Protein AF-A0A199W4J6-F1 (afdb_monomer)

Sequence (418 aa):
MLEIKVSSTSKIHASIPSSPILTQPGVDAQSLNAAIRFASTSVAKRSSGGFFSWLTGGRSNQLPPLDFPLPGVMLPPPLPDYVEPAKTRITTLANGVKIASETSPLEKMKAELGEISSNPQGLLLEAIHSAGYSGALANPLIAPESAINKLNSTILEEFVAENYTASRIVLAASGVEHDELVSIAEPLLSDLPNVSQCEEPKSAYVGGEYRCQADSSKTHVALAFEVPGGWRKEKDAMTLTVLQMLMGGGGSFSAGGPGKGMFSRLYLRVLNEFPQIQAFSAFNSIYNDTGVFGIHATTGSEFAPKAVDLAARELLSIATPGQVDQAQLDRAKESAKSAVLMYLESRIVASEDIGRQVLTYGERKPVEHFLKAIDGVTLKDMTSLAEKIISLPLTMASWGDVIHVPSYESVSRKFLAK

Radius of gyration: 28.34 Å; Cα contacts (8 Å, |Δi|>4): 521; chains: 1; bounding box: 67×66×88 Å

Mean predicted aligned error: 12.23 Å

Organism: Ananas comosus (NCBI:txid4615)

Solvent-accessible surface area (backbone atoms only — not comparable to full-atom values): 25120 Å² total; per-residue (Å²): 137,88,78,86,78,86,72,94,70,94,72,86,81,80,91,72,90,86,78,91,83,84,85,90,88,87,85,84,90,81,86,88,76,87,85,78,92,75,82,79,79,74,77,73,77,76,76,77,78,58,90,66,57,80,80,61,84,63,80,75,87,69,74,68,60,92,91,46,83,68,84,91,68,82,75,77,82,78,78,66,100,74,72,79,80,80,77,87,80,82,76,71,45,101,41,37,45,37,63,89,93,88,90,87,66,73,76,53,55,62,55,46,53,62,53,48,72,74,36,61,74,60,51,43,52,52,34,37,32,43,33,20,28,40,61,53,64,26,55,69,88,70,72,51,70,82,52,55,78,67,64,50,70,66,61,51,52,50,51,43,70,74,63,73,29,12,73,74,34,59,45,42,77,62,97,65,63,64,70,61,51,46,70,62,47,45,84,76,47,63,85,45,56,73,58,81,83,73,81,79,76,64,61,47,81,67,17,41,70,33,81,41,81,43,101,43,87,42,20,36,41,34,45,33,22,52,40,85,36,12,57,77,34,46,71,59,43,40,41,47,53,34,50,34,48,30,35,23,22,47,52,73,78,66,89,69,69,90,85,72,36,71,87,12,52,38,21,53,71,39,53,72,70,37,80,71,42,49,29,40,30,44,48,74,52,76,42,64,63,31,27,40,40,32,40,40,38,32,26,39,33,90,50,35,45,58,53,52,53,51,50,53,49,53,56,52,41,53,33,34,86,83,65,65,55,69,71,53,50,52,52,13,38,52,52,49,49,49,51,55,56,61,49,53,69,38,56,68,49,40,18,50,50,45,26,50,33,31,74,74,70,72,42,68,79,58,68,67,57,56,49,50,52,41,68,67,58,46,73,63,58,47,22,55,49,37,40,55,26,54,70,43,54,52,18,37,17,37,37,16,36,48,86,51,49,67,56,66,71,67,57,45,48,71,56,67,75,116

Secondary structure (DSSP, 8-state):
--------------------------------------------------TTGGGTT-----PPPTTSPPTT--PPPPPPS-PPPPP------TT----------THHHHHHHHHHTT-HHHHHHHHHHHHHEEEGGGS-SS--HHHHTT--HHHHHHHHHHH--GGG-----SSS-HHHHHHHHHHHHTTS--PPPPPPPPEEE--EEEEEE-S-SSEEEEEEEE-TTTTTSHHHHHHHHHHHHHH-EEETT----TTSSTTSHHIIIIITT-TTEEEEEEEEEE-SS-EEEEEEEEE-GGGHHHHHHHHHHHHHHHTSTTSS-HHHHHHHHHHHHHHHHHHTTSHHHHHHHHHHHHHHHSS---HHHHHHHHHT--HHHHHHHHHHHHTSPPEEEEEES-TTSPPHHHHHHHHH--

Foldseek 3Di:
DDDDPPDPDDDDDDDDDDDDDDDDDDDDDDDDDDDDDDPPPPPPPPPPPPPCPVVPPDPDPDADDPVDDGPPDDDDDDDPPDDPPDDDDDDQFPFRAADDDDDDDLVVLVVVVVVVVVVVVVVQVLQLQLFFKDWDSNDGPRDDPVRSVVDDPVVVVVCCLVPVANNQHHHFAFPDDDVVRCVVVCVVPVPGHRDDDDDDIDMDTDAGEAEAADADQKKKKKKKFKQFFFVVPVLLVLLQQLLQLQQAWFFLPPPDDPLNSCVHPCNVPPSVPPVQWGTKGWDKDTDLGMIMTIIMTMGGLQCQQVNLVVRLVVLVLQLDPPSDDPVSSVVSLVSSLVVVVVQCVDSVSVRVQQRVCCSRPVGRDDSVVSNVSSVPDDSVSRNVSSLVRLLGHMHMYMYYRCPNNDDSVVSNCSSVVD

Nearest PDB structures (foldseek):
  7jrg-assembly1_B  TM=9.693E-01  e=1.174E-47  Vigna radiata var. radiata
  8e73-assembly1_B  TM=9.428E-01  e=4.740E-46  Vigna radiata
  8e73-assembly1_N  TM=9.447E-01  e=1.213E-45  Vigna radiata
  8bep-assembly1_K  TM=9.515E-01  e=4.384E-40  Arabidopsis thaliana
  8bq6-assembly1_BA  TM=8.681E-01  e=3.063E-35  Arabidopsis thaliana

pLDDT: mean 79.79, std 24.29, range [21.91, 98.62]

InterPro domains:
  IPR007863 Peptidase M16, C-terminal [PF05193] (152-334)
  IPR011249 Metalloenzyme, LuxS/M16 peptidase-like [SSF63411] (108-196)
  IPR011249 Metalloenzyme, LuxS/M16 peptidase-like [SSF63411] (205-409)
  IPR050361 Mitochondrial Processing Peptidase/Ubiquinol-cytochrome c Reductase Complex [PTHR11851] (107-406)

Structure (mmCIF, N/CA/C/O backbone):
data_AF-A0A199W4J6-F1
#
_entry.id   AF-A0A199W4J6-F1
#
loop_
_atom_site.group_PDB
_atom_site.id
_atom_site.type_symbol
_atom_site.label_atom_id
_atom_site.label_alt_id
_atom_site.label_comp_id
_atom_site.label_asym_id
_atom_site.label_entity_id
_atom_site.label_seq_id
_atom_site.pdbx_PDB_ins_code
_atom_site.Cartn_x
_atom_site.Cartn_y
_atom_site.Cartn_z
_atom_site.occupancy
_atom_site.B_iso_or_equiv
_atom_site.auth_seq_id
_atom_site.auth_comp_id
_atom_site.auth_asym_id
_atom_site.auth_atom_id
_atom_site.pdbx_PDB_model_num
ATOM 1 N N . MET A 1 1 ? 11.865 2.634 -2.546 1.00 25.67 1 MET A N 1
ATOM 2 C CA . MET A 1 1 ? 10.651 1.962 -3.056 1.00 25.67 1 MET A CA 1
ATOM 3 C C . MET A 1 1 ? 9.505 2.933 -2.813 1.00 25.67 1 MET A C 1
ATOM 5 O O . MET A 1 1 ? 9.138 3.123 -1.666 1.00 25.67 1 MET A O 1
ATOM 9 N N . LEU A 1 2 ? 9.087 3.673 -3.845 1.00 21.91 2 LEU A N 1
ATOM 10 C CA . LEU A 1 2 ? 8.072 4.729 -3.742 1.00 21.91 2 LEU A CA 1
ATOM 11 C C . LEU A 1 2 ? 6.672 4.107 -3.729 1.00 21.91 2 LEU A C 1
ATOM 13 O O . LEU A 1 2 ? 6.312 3.334 -4.614 1.00 21.91 2 LEU A O 1
ATOM 17 N N . GLU A 1 3 ? 5.904 4.447 -2.705 1.00 25.44 3 GLU A N 1
ATOM 18 C CA . GLU A 1 3 ? 4.503 4.098 -2.538 1.00 25.44 3 GLU A CA 1
ATOM 19 C C . GLU A 1 3 ? 3.648 5.194 -3.189 1.00 25.44 3 GLU A C 1
ATOM 21 O O . GLU A 1 3 ? 3.647 6.340 -2.738 1.00 25.44 3 GLU A O 1
ATOM 26 N N . ILE A 1 4 ? 2.923 4.881 -4.269 1.00 24.11 4 ILE A N 1
ATOM 27 C CA . ILE A 1 4 ? 1.944 5.827 -4.814 1.00 24.11 4 ILE A CA 1
ATOM 28 C C . ILE A 1 4 ? 0.679 5.742 -3.967 1.00 24.11 4 ILE A C 1
ATOM 30 O O . ILE A 1 4 ? -0.205 4.909 -4.166 1.00 24.11 4 ILE A O 1
ATOM 34 N N . LYS A 1 5 ? 0.573 6.687 -3.042 1.00 25.19 5 LYS A N 1
ATOM 35 C CA . LYS A 1 5 ? -0.689 7.097 -2.444 1.00 25.19 5 LYS A CA 1
ATOM 36 C C . LYS A 1 5 ? -1.474 7.885 -3.493 1.00 25.19 5 LYS A C 1
ATOM 38 O O . LYS A 1 5 ? -1.280 9.090 -3.637 1.00 25.19 5 LYS A O 1
ATOM 43 N N . VAL A 1 6 ? -2.372 7.234 -4.231 1.00 23.95 6 VAL A N 1
ATOM 44 C CA . VAL A 1 6 ? -3.333 7.956 -5.083 1.00 23.95 6 VAL A CA 1
ATOM 45 C C . VAL A 1 6 ? -4.399 8.583 -4.178 1.00 23.95 6 VAL A C 1
ATOM 47 O O . VAL A 1 6 ? -5.476 8.036 -3.960 1.00 23.95 6 VAL A O 1
ATOM 50 N N . SER A 1 7 ? -4.076 9.737 -3.594 1.00 23.42 7 SER A N 1
ATOM 51 C CA . SER A 1 7 ? -5.061 10.634 -2.990 1.00 23.42 7 SER A CA 1
ATOM 52 C C . SER A 1 7 ? -5.704 11.450 -4.107 1.00 23.42 7 SER A C 1
ATOM 54 O O . SER A 1 7 ? -5.052 12.295 -4.720 1.00 23.42 7 SER A O 1
ATOM 56 N N . SER A 1 8 ? -6.989 11.221 -4.383 1.00 25.58 8 SER A N 1
ATOM 57 C CA . SER A 1 8 ? -7.751 12.063 -5.304 1.00 25.58 8 SER A CA 1
ATOM 58 C C . SER A 1 8 ? -7.971 13.452 -4.690 1.00 25.58 8 SER A C 1
ATOM 60 O O . SER A 1 8 ? -8.941 13.686 -3.970 1.00 25.58 8 SER A O 1
ATOM 62 N N . THR A 1 9 ? -7.093 14.401 -4.992 1.00 23.83 9 THR A N 1
ATOM 63 C CA . THR A 1 9 ? -7.384 15.832 -4.843 1.00 23.83 9 THR A CA 1
ATOM 64 C C . THR A 1 9 ? -6.825 16.578 -6.041 1.00 23.83 9 THR A C 1
ATOM 66 O O . THR A 1 9 ? -5.728 17.122 -6.010 1.00 23.83 9 THR A O 1
ATOM 69 N N . SER A 1 10 ? -7.606 16.621 -7.117 1.00 22.44 10 SER A N 1
ATOM 70 C CA . SER A 1 10 ? -7.421 17.583 -8.196 1.00 22.44 10 SER A CA 1
ATOM 71 C C . SER A 1 10 ? -7.758 18.984 -7.674 1.00 22.44 10 SER A C 1
ATOM 73 O O . SER A 1 10 ? -8.927 19.363 -7.607 1.00 22.44 10 SER A O 1
ATOM 75 N N . LYS A 1 11 ? -6.744 19.766 -7.292 1.00 23.42 11 LYS A N 1
ATOM 76 C CA . LYS A 1 11 ? -6.848 21.230 -7.235 1.00 23.42 11 LYS A CA 1
ATOM 77 C C . LYS A 1 11 ? -5.993 21.803 -8.357 1.00 23.42 11 LYS A C 1
ATOM 79 O O . LYS A 1 11 ? -4.776 21.858 -8.257 1.00 23.42 11 LYS A O 1
ATOM 84 N N . ILE A 1 12 ? -6.656 22.228 -9.427 1.00 23.73 12 ILE A N 1
ATOM 85 C CA . ILE A 1 12 ? -6.059 23.066 -10.465 1.00 23.73 12 ILE A CA 1
ATOM 86 C C . ILE A 1 12 ? -5.822 24.441 -9.823 1.00 23.73 12 ILE A C 1
ATOM 88 O O . ILE A 1 12 ? -6.777 25.135 -9.477 1.00 23.73 12 ILE A O 1
ATOM 92 N N . HIS A 1 13 ? -4.562 24.817 -9.606 1.00 22.77 13 HIS A N 1
ATOM 93 C CA . HIS A 1 13 ? -4.180 26.193 -9.287 1.00 22.77 13 HIS A CA 1
ATOM 94 C C . HIS A 1 13 ? -3.822 26.904 -10.592 1.00 22.77 13 HIS A C 1
ATOM 96 O O . HIS A 1 13 ? -2.727 26.742 -11.121 1.00 22.77 13 HIS A O 1
ATOM 102 N N . ALA A 1 14 ? -4.767 27.682 -11.121 1.00 23.92 14 ALA A N 1
ATOM 103 C CA . ALA A 1 14 ? -4.460 28.742 -12.068 1.00 23.92 14 ALA A CA 1
ATOM 104 C C . ALA A 1 14 ? -4.087 29.990 -11.256 1.00 23.92 14 ALA A C 1
ATOM 106 O O . ALA A 1 14 ? -4.915 30.551 -10.539 1.00 23.92 14 ALA A O 1
ATOM 107 N N . SER A 1 15 ? -2.823 30.388 -11.328 1.00 22.91 15 SER A N 1
ATOM 108 C CA . SER A 1 15 ? -2.291 31.614 -10.742 1.00 22.91 15 SER A CA 1
ATOM 109 C C . SER A 1 15 ? -2.797 32.830 -11.524 1.00 22.91 15 SER A C 1
ATOM 111 O O . SER A 1 15 ? -2.383 33.079 -12.653 1.00 22.91 15 SER A O 1
ATOM 113 N N . ILE A 1 16 ? -3.694 33.606 -10.913 1.00 25.64 16 ILE A N 1
ATOM 114 C CA . ILE A 1 16 ? -4.072 34.951 -11.367 1.00 25.64 16 ILE A CA 1
ATOM 115 C C . ILE A 1 16 ? -3.513 35.941 -10.333 1.00 25.64 16 ILE A C 1
ATOM 117 O O . ILE A 1 16 ? -3.758 35.749 -9.140 1.00 25.64 16 ILE A O 1
ATOM 121 N N . PRO A 1 17 ? -2.747 36.973 -10.735 1.00 23.88 17 PRO A N 1
ATOM 122 C CA . PRO A 1 17 ? -2.148 37.912 -9.794 1.00 23.88 17 PRO A CA 1
ATOM 123 C C . PRO A 1 17 ? -3.218 38.788 -9.128 1.00 23.88 17 PRO A C 1
ATOM 125 O O . PRO A 1 17 ? -4.093 39.352 -9.784 1.00 23.88 17 PRO A O 1
ATOM 128 N N . SER A 1 18 ? -3.129 38.900 -7.806 1.00 25.02 18 SER A N 1
ATOM 129 C CA . SER A 1 18 ? -4.004 39.688 -6.944 1.00 25.02 18 SER A CA 1
ATOM 130 C C . SER A 1 18 ? -3.672 41.185 -7.008 1.00 25.02 18 SER A C 1
ATOM 132 O O . SER A 1 18 ? -2.526 41.597 -6.856 1.00 25.02 18 SER A O 1
ATOM 134 N N . SER A 1 19 ? -4.704 42.011 -7.190 1.00 24.72 19 SER A N 1
ATOM 135 C CA . SER A 1 19 ? -4.707 43.447 -6.869 1.00 24.72 19 SER A CA 1
ATOM 136 C C . SER A 1 19 ? -5.754 43.702 -5.770 1.00 24.72 19 SER A C 1
ATOM 138 O O . SER A 1 19 ? -6.757 42.985 -5.735 1.00 24.72 19 SER A O 1
ATOM 140 N N . PRO A 1 20 ? -5.545 44.657 -4.844 1.00 28.05 20 PRO A N 1
ATOM 141 C CA . PRO A 1 20 ? -6.237 44.677 -3.555 1.00 28.05 20 PRO A CA 1
ATOM 142 C C . PRO A 1 20 ? -7.464 45.595 -3.572 1.00 28.05 20 PRO A C 1
ATOM 144 O O . PRO A 1 20 ? -7.329 46.753 -3.956 1.00 28.05 20 PRO A O 1
ATOM 147 N N . ILE A 1 21 ? -8.632 45.138 -3.095 1.00 25.47 21 ILE A N 1
ATOM 148 C CA . ILE A 1 21 ? -9.757 46.033 -2.757 1.00 25.47 21 ILE A CA 1
ATOM 149 C C . ILE A 1 21 ? -10.494 45.569 -1.482 1.00 25.47 21 ILE A C 1
ATOM 151 O O . ILE A 1 21 ? -10.693 44.384 -1.231 1.00 25.47 21 ILE A O 1
ATOM 155 N N . LEU A 1 22 ? -10.838 46.593 -0.699 1.00 23.92 22 LEU A N 1
ATOM 156 C CA . LEU A 1 22 ? -11.451 46.732 0.623 1.00 23.92 22 LEU A CA 1
ATOM 157 C C . LEU A 1 22 ? -12.747 45.943 0.960 1.00 23.92 22 LEU A C 1
ATOM 159 O O . LEU A 1 22 ? -13.673 45.848 0.166 1.00 23.92 22 LEU A O 1
ATOM 163 N N . THR A 1 23 ? -12.795 45.512 2.230 1.00 24.62 23 THR A N 1
ATOM 164 C CA . THR A 1 23 ? -13.879 45.481 3.254 1.00 24.62 23 THR A CA 1
ATOM 165 C C . THR A 1 23 ? -15.394 45.473 2.912 1.00 24.62 23 THR A C 1
ATOM 167 O O . THR A 1 23 ? -15.931 46.495 2.498 1.00 24.62 23 THR A O 1
ATOM 170 N N . GLN A 1 24 ? -16.065 44.413 3.425 1.00 24.78 24 GLN A N 1
ATOM 171 C CA . GLN A 1 24 ? -17.365 44.353 4.167 1.00 24.78 24 GLN A CA 1
ATOM 172 C C . GLN A 1 24 ? -18.732 44.513 3.408 1.00 24.78 24 GLN A C 1
ATOM 174 O O . GLN A 1 24 ? -18.730 44.936 2.262 1.00 24.78 24 GLN A O 1
ATOM 179 N N . PRO A 1 25 ? -19.915 44.138 3.984 1.00 30.80 25 PRO A N 1
ATOM 180 C CA . PRO A 1 25 ? -20.449 42.761 4.074 1.00 30.80 25 PRO A CA 1
ATOM 181 C C . PRO A 1 25 ? -21.957 42.606 3.685 1.00 30.80 25 PRO A C 1
ATOM 183 O O . PRO A 1 25 ? -22.724 43.563 3.702 1.00 30.80 25 PRO A O 1
ATOM 186 N N . GLY A 1 26 ? -22.424 41.363 3.477 1.00 22.52 26 GLY A N 1
ATOM 187 C CA . GLY A 1 26 ? -23.817 40.963 3.763 1.00 22.52 26 GLY A CA 1
ATOM 188 C C . GLY A 1 26 ? -24.739 40.543 2.600 1.00 22.52 26 GLY A C 1
ATOM 189 O O . GLY A 1 26 ? -24.675 41.079 1.501 1.00 22.52 26 GLY A O 1
ATOM 190 N N . VAL A 1 27 ? -25.679 39.660 2.977 1.00 25.56 27 VAL A N 1
ATOM 191 C CA . VAL A 1 27 ? -27.029 39.404 2.421 1.00 25.56 27 VAL A CA 1
ATOM 192 C C . VAL A 1 27 ? -27.227 38.211 1.455 1.00 25.56 27 VAL A C 1
ATOM 194 O O . VAL A 1 27 ? -26.901 38.253 0.276 1.00 25.56 27 VAL A O 1
ATOM 197 N N . ASP A 1 28 ? -27.834 37.179 2.055 1.00 24.61 28 ASP A N 1
ATOM 198 C CA . ASP A 1 28 ? -28.941 36.290 1.661 1.00 24.61 28 ASP A CA 1
ATOM 199 C C . ASP A 1 28 ? -28.970 35.406 0.404 1.00 24.61 28 ASP A C 1
ATOM 201 O O . ASP A 1 28 ? -28.747 35.781 -0.744 1.00 24.61 28 ASP A O 1
ATOM 205 N N . ALA A 1 29 ? -29.411 34.181 0.700 1.00 25.20 29 ALA A N 1
ATOM 206 C CA . ALA A 1 29 ? -29.878 33.143 -0.193 1.00 25.20 29 ALA A CA 1
ATOM 207 C C . ALA A 1 29 ? -31.286 33.441 -0.730 1.00 25.20 29 ALA A C 1
ATOM 209 O O . ALA A 1 29 ? -32.186 33.699 0.062 1.00 25.20 29 ALA A O 1
ATOM 210 N N . GLN A 1 30 ? -31.501 33.275 -2.041 1.00 23.52 30 GLN A N 1
ATOM 211 C CA . GLN A 1 30 ? -32.648 32.564 -2.632 1.00 23.52 30 GLN A CA 1
ATOM 212 C C . GLN A 1 30 ? -32.656 32.662 -4.168 1.00 23.52 30 GLN A C 1
ATOM 214 O O . GLN A 1 30 ? -32.340 33.689 -4.757 1.00 23.52 30 GLN A O 1
ATOM 219 N N . SER A 1 31 ? -33.164 31.589 -4.778 1.00 23.00 31 SER A N 1
ATOM 220 C CA . SER A 1 31 ? -33.677 31.470 -6.151 1.00 23.00 31 SER A CA 1
ATOM 221 C C . SER A 1 31 ? -32.673 31.249 -7.293 1.00 23.00 31 SER A C 1
ATOM 223 O O . SER A 1 31 ? -32.004 32.153 -7.774 1.00 23.00 31 SER A O 1
ATOM 225 N N . LEU A 1 32 ? -32.691 30.028 -7.832 1.00 23.33 32 LEU A N 1
ATOM 226 C CA . LEU A 1 32 ? -32.765 29.849 -9.282 1.00 23.33 32 LEU A CA 1
ATOM 227 C C . LEU A 1 32 ? -33.476 28.530 -9.591 1.00 23.33 32 LEU A C 1
ATOM 229 O O . LEU A 1 32 ? -32.886 27.458 -9.684 1.00 23.33 32 LEU A O 1
ATOM 233 N N . ASN A 1 33 ? -34.798 28.650 -9.689 1.00 23.80 33 ASN A N 1
ATOM 234 C CA . ASN A 1 33 ? -35.670 27.683 -10.326 1.00 23.80 33 ASN A CA 1
ATOM 235 C C . ASN A 1 33 ? -35.833 28.123 -11.787 1.00 23.80 33 ASN A C 1
ATOM 237 O O . ASN A 1 33 ? -36.137 29.284 -12.035 1.00 23.80 33 ASN A O 1
ATOM 241 N N . ALA A 1 34 ? -35.660 27.167 -12.695 1.00 21.98 34 ALA A N 1
ATOM 242 C CA . ALA A 1 34 ? -36.228 27.092 -14.037 1.00 21.98 34 ALA A CA 1
ATOM 243 C C . ALA A 1 34 ? -36.005 28.254 -15.039 1.00 21.98 34 ALA A C 1
ATOM 245 O O . ALA A 1 34 ? -36.515 29.358 -14.901 1.00 21.98 34 ALA A O 1
ATOM 246 N N . ALA A 1 35 ? -35.447 27.857 -16.188 1.00 22.05 35 ALA A N 1
ATOM 247 C CA . ALA A 1 35 ? -36.111 27.930 -17.494 1.00 22.05 35 ALA A CA 1
ATOM 248 C C . ALA A 1 35 ? -35.360 28.706 -18.595 1.00 22.05 35 ALA A C 1
ATOM 250 O O . ALA A 1 35 ? -35.059 29.887 -18.492 1.00 22.05 35 ALA A O 1
ATOM 251 N N . ILE A 1 36 ? -35.241 27.994 -19.721 1.00 24.55 36 ILE A N 1
ATOM 252 C CA . ILE A 1 36 ? -35.416 28.490 -21.090 1.00 24.55 36 ILE A CA 1
ATOM 253 C C . ILE A 1 36 ? -34.213 29.183 -21.746 1.00 24.55 36 ILE A C 1
ATOM 255 O O . ILE A 1 36 ? -33.856 30.327 -21.492 1.00 24.55 36 ILE A O 1
ATOM 259 N N . ARG A 1 37 ? -33.676 28.434 -22.720 1.00 29.83 37 ARG A N 1
ATOM 260 C CA . ARG A 1 37 ? -33.194 28.882 -24.032 1.00 29.83 37 ARG A CA 1
ATOM 261 C C . ARG A 1 37 ? -33.393 30.380 -24.299 1.00 29.83 37 ARG A C 1
ATOM 263 O O . ARG A 1 37 ? -34.471 30.795 -24.704 1.00 29.83 37 ARG A O 1
ATOM 270 N N . PHE A 1 38 ? -32.295 31.119 -24.290 1.00 25.28 38 PHE A N 1
ATOM 271 C CA . PHE A 1 38 ? -32.071 32.149 -25.294 1.00 25.28 38 PHE A CA 1
ATOM 272 C C . PHE A 1 38 ? -30.721 31.874 -25.943 1.00 25.28 38 PHE A C 1
ATOM 274 O O . PHE A 1 38 ? -29.660 32.164 -25.398 1.00 25.28 38 PHE A O 1
ATOM 281 N N . ALA A 1 39 ? -30.783 31.247 -27.118 1.00 26.33 39 ALA A N 1
ATOM 282 C CA . ALA A 1 39 ? -29.713 31.344 -28.088 1.00 26.33 39 ALA A CA 1
ATOM 283 C C . ALA A 1 39 ? -29.629 32.822 -28.482 1.00 26.33 39 ALA A C 1
ATOM 285 O O . ALA A 1 39 ? -30.501 33.327 -29.190 1.00 26.33 39 ALA A O 1
ATOM 286 N N . SER A 1 40 ? -28.619 33.529 -27.983 1.00 27.41 40 SER A N 1
ATOM 287 C CA . SER A 1 40 ? -28.285 34.843 -28.516 1.00 27.41 40 SER A CA 1
ATOM 288 C C . SER A 1 40 ? -27.814 34.650 -29.950 1.00 27.41 40 SER A C 1
ATOM 290 O O . SER A 1 40 ? -26.704 34.190 -30.206 1.00 27.41 40 SER A O 1
ATOM 292 N N . THR A 1 41 ? -28.691 34.991 -30.890 1.00 34.28 41 THR A N 1
ATOM 293 C CA . THR A 1 41 ? -28.357 35.245 -32.284 1.00 34.28 41 THR A CA 1
ATOM 294 C C . THR A 1 41 ? -27.401 36.432 -32.336 1.00 34.28 41 THR A C 1
ATOM 296 O O . THR A 1 41 ? -27.821 37.582 -32.470 1.00 34.28 41 THR A O 1
ATOM 299 N N . SER A 1 42 ? -26.101 36.175 -32.240 1.00 30.97 42 SER A N 1
ATOM 300 C CA . SER A 1 42 ? -25.132 37.075 -32.843 1.00 30.97 42 SER A CA 1
ATOM 301 C C . SER A 1 42 ? -25.274 36.898 -34.350 1.00 30.97 42 SER A C 1
ATOM 303 O O . SER A 1 42 ? -24.810 35.931 -34.950 1.00 30.97 42 SER A O 1
ATOM 305 N N . VAL A 1 43 ? -25.994 37.834 -34.970 1.00 34.69 43 VAL A N 1
ATOM 306 C CA . VAL A 1 43 ? -25.931 38.049 -36.413 1.00 34.69 43 VAL A CA 1
ATOM 307 C C . VAL A 1 43 ? -24.463 38.311 -36.729 1.00 34.69 43 VAL A C 1
ATOM 309 O O . VAL A 1 43 ? -23.954 39.413 -36.518 1.00 34.69 43 VAL A O 1
ATOM 312 N N . ALA A 1 44 ? -23.760 37.276 -37.185 1.00 32.94 44 ALA A N 1
ATOM 313 C CA . ALA A 1 44 ? -22.455 37.438 -37.786 1.00 32.94 44 ALA A CA 1
ATOM 314 C C . ALA A 1 44 ? -22.649 38.403 -38.956 1.00 32.94 44 ALA A C 1
ATOM 316 O O . ALA A 1 44 ? -23.359 38.100 -39.919 1.00 32.94 44 ALA A O 1
ATOM 317 N N . LYS A 1 45 ? -22.071 39.604 -38.842 1.00 31.48 45 LYS A N 1
ATOM 318 C CA . LYS A 1 45 ? -21.953 40.529 -39.967 1.00 31.48 45 LYS A CA 1
ATOM 319 C C . LYS A 1 45 ? -21.379 39.730 -41.132 1.00 31.48 45 LYS A C 1
ATOM 321 O O . LYS A 1 45 ? -20.223 39.315 -41.080 1.00 31.48 45 LYS A O 1
ATOM 326 N N . ARG A 1 46 ? -22.184 39.521 -42.180 1.00 36.66 46 ARG A N 1
ATOM 327 C CA . ARG A 1 46 ? -21.665 39.134 -43.492 1.00 36.66 46 ARG A CA 1
ATOM 328 C C . ARG A 1 46 ? -20.606 40.169 -43.838 1.00 36.66 46 ARG A C 1
ATOM 330 O O . ARG A 1 46 ? -20.929 41.340 -44.029 1.00 36.66 46 ARG A O 1
ATOM 337 N N . SER A 1 47 ? -19.350 39.742 -43.885 1.00 37.31 47 SER A N 1
ATOM 338 C CA . SER A 1 47 ? -18.330 40.497 -44.591 1.00 37.31 47 SER A CA 1
ATOM 339 C C . SER A 1 47 ? -18.831 40.567 -46.034 1.00 37.31 47 SER A C 1
ATOM 341 O O . SER A 1 47 ? -19.010 39.553 -46.709 1.00 37.31 47 SER A O 1
ATOM 343 N N . SER A 1 48 ? -19.198 41.770 -46.466 1.00 43.16 48 SER A N 1
ATOM 344 C CA . SER A 1 48 ? -19.449 42.049 -47.868 1.00 43.16 48 SER A CA 1
ATOM 345 C C . SER A 1 48 ? -18.122 41.834 -48.580 1.00 43.16 48 SER A C 1
ATOM 347 O O . SER A 1 48 ? -17.232 42.684 -48.503 1.00 43.16 48 SER A O 1
ATOM 349 N N . GLY A 1 49 ? -17.966 40.669 -49.208 1.00 40.97 49 GLY A N 1
ATOM 350 C CA . GLY A 1 49 ? -16.896 40.426 -50.160 1.00 40.97 49 GLY A CA 1
ATOM 351 C C . GLY A 1 49 ? -16.921 41.556 -51.179 1.00 40.97 49 GLY A C 1
ATOM 352 O O . GLY A 1 49 ? -17.913 41.744 -51.882 1.00 40.97 49 GLY A O 1
ATOM 353 N N . GLY A 1 50 ? -15.863 42.365 -51.178 1.00 38.38 50 GLY A N 1
ATOM 354 C CA . GLY A 1 50 ? -15.716 43.465 -52.114 1.00 38.38 50 GLY A CA 1
ATOM 355 C C . GLY A 1 50 ? -15.818 42.945 -53.545 1.00 38.38 50 GLY A C 1
ATOM 356 O O . GLY A 1 50 ? -15.249 41.906 -53.882 1.00 38.38 50 GLY A O 1
ATOM 357 N N . PHE A 1 51 ? -16.522 43.708 -54.377 1.00 46.69 51 PHE A N 1
ATOM 358 C CA . PHE A 1 51 ? -16.792 43.471 -55.799 1.00 46.69 51 PHE A CA 1
ATOM 359 C C . PHE A 1 51 ? 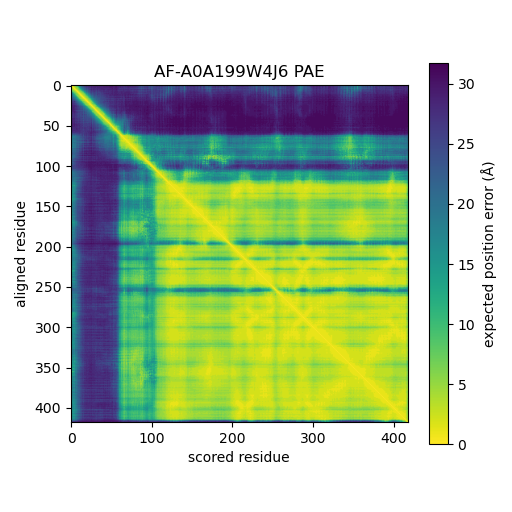-15.539 43.127 -56.644 1.00 46.69 51 PHE A C 1
ATOM 361 O O . PHE A 1 51 ? -15.660 42.594 -57.740 1.00 46.69 51 PHE A O 1
ATOM 368 N N . PHE A 1 52 ? -14.330 43.361 -56.121 1.00 41.53 52 PHE A N 1
ATOM 369 C CA . PHE A 1 52 ? -13.054 43.097 -56.791 1.00 41.53 52 PHE A CA 1
ATOM 370 C C . PHE A 1 52 ? -12.401 41.728 -56.501 1.00 41.53 52 PHE A C 1
ATOM 372 O O . PHE A 1 52 ? -11.481 41.359 -57.221 1.00 41.53 52 PHE A O 1
ATOM 379 N N . SER A 1 53 ? -12.863 40.932 -55.522 1.00 43.97 53 SER A N 1
ATOM 380 C CA . SER A 1 53 ? -12.222 39.632 -55.197 1.00 43.97 53 SER A CA 1
ATOM 381 C C . SER A 1 53 ? -12.500 38.526 -56.235 1.00 43.97 53 SER A C 1
ATOM 383 O O . SER A 1 53 ? -11.712 37.599 -56.413 1.00 43.97 53 SER A O 1
ATOM 385 N N . TRP A 1 54 ? -13.601 38.641 -56.983 1.00 46.16 54 TRP A N 1
ATOM 386 C CA . TRP A 1 54 ? -13.974 37.685 -58.034 1.00 46.16 54 TRP A CA 1
ATOM 387 C C . TRP A 1 54 ? -13.143 37.839 -59.325 1.00 46.16 54 TRP A C 1
ATOM 389 O O . TRP A 1 54 ? -13.000 36.879 -60.077 1.00 46.16 54 TRP A O 1
ATOM 399 N N . LEU A 1 55 ? -12.542 39.012 -59.564 1.00 44.91 55 LEU A N 1
ATOM 400 C CA . LEU A 1 55 ? -11.832 39.334 -60.812 1.00 44.91 55 LEU A CA 1
ATOM 401 C C . LEU A 1 55 ? -10.340 38.951 -60.814 1.00 44.91 55 LEU A C 1
ATOM 403 O O . LEU A 1 55 ? -9.708 38.990 -61.865 1.00 44.91 55 LEU A O 1
ATOM 407 N N . THR A 1 56 ? -9.773 38.532 -59.679 1.00 49.25 56 THR A N 1
ATOM 408 C CA . THR A 1 56 ? -8.349 38.165 -59.579 1.00 49.25 56 THR A CA 1
ATOM 409 C C . THR A 1 56 ? -8.129 36.891 -58.766 1.00 49.25 56 THR A C 1
ATOM 411 O O . THR A 1 56 ? -7.423 36.927 -57.767 1.00 49.25 56 THR A O 1
ATOM 414 N N . GLY A 1 57 ? -8.744 35.768 -59.160 1.00 46.16 57 GLY A N 1
ATOM 415 C CA . GLY A 1 57 ? -8.270 34.401 -58.855 1.00 46.16 57 GLY A CA 1
ATOM 416 C C . GLY A 1 57 ? -7.859 34.072 -57.407 1.00 46.16 57 GLY A C 1
ATOM 417 O O . GLY A 1 57 ? -7.055 33.165 -57.195 1.00 46.16 57 GLY A O 1
ATOM 418 N N . GLY A 1 58 ? -8.368 34.797 -56.411 1.00 40.78 58 GLY A N 1
ATOM 419 C CA . GLY A 1 58 ? -7.918 34.694 -55.031 1.00 40.78 58 GLY A CA 1
ATOM 420 C C . GLY A 1 58 ? -8.570 33.500 -54.356 1.00 40.78 58 GLY A C 1
ATOM 421 O O . GLY A 1 58 ? -9.704 33.594 -53.890 1.00 40.78 58 GLY A O 1
ATOM 422 N N . ARG A 1 59 ? -7.864 32.367 -54.288 1.00 50.03 59 ARG A N 1
ATOM 423 C CA . ARG A 1 59 ? -8.248 31.259 -53.405 1.00 50.03 59 ARG A CA 1
ATOM 424 C C . ARG A 1 59 ? -8.158 31.746 -51.960 1.00 50.03 59 ARG A C 1
ATOM 426 O O . ARG A 1 59 ? -7.084 31.801 -51.373 1.00 50.03 59 ARG A O 1
ATOM 433 N N . SER A 1 60 ? -9.301 32.125 -51.401 1.00 52.03 60 SER A N 1
ATOM 434 C CA . SER A 1 60 ? -9.487 32.245 -49.960 1.00 52.03 60 SER A CA 1
ATOM 435 C C . SER A 1 60 ? -9.158 30.887 -49.330 1.00 52.03 60 SER A C 1
ATOM 437 O O . SER A 1 60 ? -9.880 29.918 -49.558 1.00 52.03 60 SER A O 1
ATOM 439 N N . ASN A 1 61 ? -8.073 30.805 -48.556 1.00 59.34 61 ASN A N 1
ATOM 440 C CA . ASN A 1 61 ? -7.787 29.677 -47.661 1.00 59.34 61 ASN A CA 1
ATOM 441 C C . ASN A 1 61 ? -8.756 29.714 -46.464 1.00 59.34 61 ASN A C 1
ATOM 443 O O . ASN A 1 61 ? -8.342 29.820 -45.311 1.00 59.34 61 ASN A O 1
ATOM 447 N N . GLN A 1 62 ? -10.062 29.695 -46.724 1.00 70.38 62 GLN A N 1
ATOM 448 C CA . GLN A 1 62 ? -11.048 29.486 -45.675 1.00 70.38 62 GLN A CA 1
ATOM 449 C C . GLN A 1 62 ? -11.084 27.993 -45.374 1.00 70.38 62 GLN A C 1
ATOM 451 O O . GLN A 1 62 ? -11.564 27.197 -46.180 1.00 70.38 62 GLN A O 1
ATOM 456 N N . LEU A 1 63 ? -10.540 27.619 -44.215 1.00 77.44 63 LEU A N 1
ATOM 457 C CA . LEU A 1 63 ? -10.798 26.306 -43.639 1.00 77.44 63 LEU A CA 1
ATOM 458 C C . LEU A 1 63 ? -12.318 26.148 -43.477 1.00 77.44 63 LEU A C 1
ATOM 460 O O . LEU A 1 63 ? -12.991 27.127 -43.127 1.00 77.44 63 LEU A O 1
ATOM 464 N N . PRO A 1 64 ? -12.872 24.955 -43.749 1.00 81.69 64 PRO A N 1
ATOM 465 C CA . PRO A 1 64 ? -14.277 24.711 -43.483 1.00 81.69 64 PRO A CA 1
ATOM 466 C C . PRO A 1 64 ? -14.575 24.944 -41.990 1.00 81.69 64 PRO A C 1
ATOM 468 O O . PRO A 1 64 ? -13.688 24.764 -41.147 1.00 81.69 64 PRO A O 1
ATOM 471 N N . PRO A 1 65 ? -15.808 25.345 -41.644 1.00 86.44 65 PRO A N 1
ATOM 472 C CA . PRO A 1 65 ? -16.291 25.290 -40.267 1.00 86.44 65 PRO A CA 1
ATOM 473 C C . PRO A 1 65 ? -16.008 23.915 -39.623 1.00 86.44 65 PRO A C 1
ATOM 475 O O . PRO A 1 65 ? -16.005 22.903 -40.322 1.00 86.44 65 PRO A O 1
ATOM 478 N N . LEU A 1 66 ? -15.747 23.870 -38.308 1.00 87.56 66 LEU A N 1
ATOM 479 C CA . LEU A 1 66 ? -15.303 22.650 -37.596 1.00 87.56 66 LEU A CA 1
ATOM 480 C C . LEU A 1 66 ? -16.324 21.495 -37.620 1.00 87.56 66 LEU A C 1
ATOM 482 O O . LEU A 1 66 ? -15.989 20.368 -37.269 1.00 87.56 66 LEU A O 1
ATOM 486 N N . ASP A 1 67 ? -17.559 21.771 -38.026 1.00 93.19 67 ASP A N 1
ATOM 487 C CA . ASP A 1 67 ? -18.636 20.816 -38.274 1.00 93.19 67 ASP A CA 1
ATOM 488 C C . ASP A 1 67 ? -18.547 20.117 -39.646 1.00 93.19 67 ASP A C 1
ATOM 490 O O . ASP A 1 67 ? -19.287 19.162 -39.883 1.00 93.19 67 ASP A O 1
ATOM 494 N N . PHE A 1 68 ? -17.625 20.522 -40.528 1.00 88.56 68 PHE A N 1
ATOM 495 C CA . PHE A 1 68 ? -17.388 19.881 -41.824 1.00 88.56 68 PHE A CA 1
ATOM 496 C C . PHE A 1 68 ? -15.970 19.294 -41.928 1.00 88.56 68 PHE A C 1
ATOM 498 O O . PHE A 1 68 ? -14.996 19.935 -41.525 1.00 88.56 68 PHE A O 1
ATOM 505 N N . PRO A 1 69 ? -15.815 18.089 -42.512 1.00 86.75 69 PRO A N 1
ATOM 506 C CA . PRO A 1 69 ? -14.510 17.463 -42.675 1.00 86.75 69 PRO A CA 1
ATOM 507 C C . PRO A 1 69 ? -13.610 18.285 -43.603 1.00 86.75 69 PRO A C 1
ATOM 509 O O . PRO A 1 69 ? -14.057 18.843 -44.608 1.00 86.75 69 PRO A O 1
ATOM 512 N N . LEU A 1 70 ? -12.316 18.316 -43.284 1.00 89.06 70 LEU A N 1
ATOM 513 C CA . LEU A 1 70 ? -11.297 18.981 -44.094 1.00 89.06 70 LEU A CA 1
ATOM 514 C C . LEU A 1 70 ? -11.129 18.272 -45.454 1.00 89.06 70 LEU A C 1
ATOM 516 O O . LEU A 1 70 ? -10.771 17.090 -45.481 1.00 89.06 70 LEU A O 1
ATOM 520 N N . PRO A 1 71 ? -11.348 18.965 -46.590 1.00 84.94 71 PRO A N 1
ATOM 521 C CA . PRO A 1 71 ? -11.163 18.378 -47.913 1.00 84.94 71 PRO A CA 1
ATOM 522 C C . PRO A 1 71 ? -9.717 17.929 -48.140 1.00 84.94 71 PRO A C 1
ATOM 524 O O . PRO A 1 71 ? -8.777 18.649 -47.812 1.00 84.94 71 PRO A O 1
ATOM 527 N N . GLY A 1 72 ? -9.534 16.757 -48.751 1.00 85.75 72 GLY A N 1
ATOM 528 C CA . GLY A 1 72 ? -8.211 16.238 -49.117 1.00 85.75 72 GLY A CA 1
ATOM 529 C C . GLY A 1 72 ? -7.436 15.556 -47.985 1.00 85.75 72 GLY A C 1
ATOM 530 O O . GLY A 1 72 ? -6.323 15.095 -48.225 1.00 85.75 72 GLY A O 1
ATOM 531 N N . VAL A 1 73 ? -8.005 15.441 -46.780 1.00 89.00 73 VAL A N 1
ATOM 532 C CA . VAL A 1 73 ? -7.419 14.633 -45.702 1.00 89.00 73 VAL A CA 1
ATOM 533 C C . VAL A 1 73 ? -7.729 13.158 -45.946 1.00 89.00 73 VAL A C 1
ATOM 535 O O . VAL A 1 73 ? -8.889 12.749 -45.954 1.00 89.00 73 VAL A O 1
ATOM 538 N N . MET A 1 74 ? -6.686 12.349 -46.124 1.00 89.31 74 MET A N 1
ATOM 539 C CA . MET A 1 74 ? -6.805 10.893 -46.111 1.00 89.31 74 MET A CA 1
ATOM 540 C C . MET A 1 74 ? -6.758 10.401 -44.668 1.00 89.31 74 MET A C 1
ATOM 542 O O . MET A 1 74 ? -5.741 10.548 -43.992 1.00 89.31 74 MET A O 1
ATOM 546 N N . LEU A 1 75 ? -7.861 9.823 -44.197 1.00 87.75 75 LEU A N 1
ATOM 547 C CA . LEU A 1 75 ? -7.907 9.178 -42.890 1.00 87.75 75 LEU A CA 1
ATOM 548 C C . LEU A 1 75 ? -7.335 7.757 -43.007 1.00 87.75 75 LEU A C 1
ATOM 550 O O . LEU A 1 75 ? -7.683 7.052 -43.961 1.00 87.75 75 LEU A O 1
ATOM 554 N N . PRO A 1 76 ? -6.472 7.318 -42.073 1.00 88.00 76 PRO A N 1
ATOM 555 C CA . PRO A 1 76 ? -6.062 5.922 -42.024 1.00 88.00 76 PRO A CA 1
ATOM 556 C C . PRO A 1 76 ? -7.286 5.026 -41.764 1.00 88.00 76 PRO A C 1
ATOM 558 O O . PRO A 1 76 ? -8.266 5.486 -41.166 1.00 88.00 76 PRO A O 1
ATOM 561 N N . PRO A 1 77 ? -7.256 3.755 -42.204 1.00 86.19 77 PRO A N 1
ATOM 562 C CA . PRO A 1 77 ? -8.324 2.819 -41.882 1.00 86.19 77 PRO A CA 1
ATOM 563 C C . PRO A 1 77 ? -8.468 2.688 -40.356 1.00 86.19 77 PRO A C 1
ATOM 565 O O . PRO A 1 77 ? -7.459 2.734 -39.643 1.00 86.19 77 PRO A O 1
ATOM 568 N N . PRO A 1 78 ? -9.698 2.533 -39.838 1.00 79.44 78 PRO A N 1
ATOM 569 C CA . PRO A 1 78 ? -9.902 2.293 -38.418 1.00 79.44 78 PRO A CA 1
ATOM 570 C C . PRO A 1 78 ? -9.273 0.957 -38.007 1.00 79.44 78 PRO A C 1
ATOM 572 O O . PRO A 1 78 ? -9.128 0.041 -38.821 1.00 79.44 78 PRO A O 1
ATOM 575 N N . LEU A 1 79 ? -8.917 0.842 -36.728 1.00 73.19 79 LEU A N 1
ATOM 576 C CA . LEU A 1 79 ? -8.534 -0.444 -36.151 1.00 73.19 79 LEU A CA 1
ATOM 577 C C . LEU A 1 79 ? -9.750 -1.393 -36.117 1.00 73.19 79 LEU A C 1
ATOM 579 O O . LEU A 1 79 ? -10.883 -0.912 -36.058 1.00 73.19 79 LEU A O 1
ATOM 583 N N . PRO A 1 80 ? -9.539 -2.723 -36.135 1.00 76.06 80 PRO A N 1
ATOM 584 C CA . PRO A 1 80 ? -10.611 -3.689 -35.906 1.00 76.06 80 PRO A CA 1
ATOM 585 C C . PRO A 1 80 ? -11.279 -3.489 -34.537 1.00 76.06 80 PRO A C 1
ATOM 587 O O . PRO A 1 80 ? -10.615 -3.082 -33.585 1.00 76.06 80 PRO A O 1
ATOM 590 N N . ASP A 1 81 ? -12.559 -3.862 -34.418 1.00 72.19 81 ASP A N 1
ATOM 591 C CA . ASP A 1 81 ? -13.331 -3.762 -33.163 1.00 72.19 81 ASP A CA 1
ATOM 592 C C . ASP A 1 81 ? -12.682 -4.522 -31.992 1.00 72.19 81 ASP A C 1
ATOM 594 O O . ASP A 1 81 ? -12.835 -4.146 -30.830 1.00 72.19 81 ASP A O 1
ATOM 598 N N . TYR A 1 82 ? -11.920 -5.574 -32.304 1.00 61.16 82 TYR A N 1
ATOM 599 C CA . TYR A 1 82 ? -11.126 -6.335 -31.350 1.00 61.16 82 TYR A CA 1
ATOM 600 C C . TYR A 1 82 ? -9.661 -6.319 -31.774 1.00 61.16 82 TYR A C 1
ATOM 602 O O . TYR A 1 82 ? -9.281 -6.921 -32.779 1.00 61.16 82 TYR A O 1
ATOM 610 N N . VAL A 1 83 ? -8.833 -5.651 -30.976 1.00 59.22 83 VAL A N 1
ATOM 611 C CA . VAL A 1 83 ? -7.375 -5.733 -31.067 1.00 59.22 83 VAL A CA 1
ATOM 612 C C . VAL A 1 83 ? -6.912 -6.638 -29.933 1.00 59.22 83 VAL A C 1
ATOM 614 O O . VAL A 1 83 ? -7.177 -6.346 -28.766 1.00 59.22 83 VAL A O 1
ATOM 617 N N . GLU A 1 84 ? -6.266 -7.758 -30.262 1.00 53.69 84 GLU A N 1
ATOM 618 C CA . GLU A 1 84 ? -5.724 -8.649 -29.235 1.00 53.69 84 GLU A CA 1
ATOM 619 C C . GLU A 1 84 ? -4.725 -7.887 -28.345 1.00 53.69 84 GLU A C 1
ATOM 621 O O . GLU A 1 84 ? -3.891 -7.138 -28.868 1.00 53.69 84 GLU A O 1
ATOM 626 N N . PRO A 1 85 ? -4.768 -8.066 -27.010 1.00 52.38 85 PRO A N 1
ATOM 627 C CA . PRO A 1 85 ? -3.777 -7.473 -26.126 1.00 52.38 85 PRO A CA 1
ATOM 628 C C . PRO A 1 85 ? -2.367 -7.895 -26.546 1.00 52.38 85 PRO A C 1
ATOM 630 O O . PRO A 1 85 ? -2.076 -9.086 -26.688 1.00 52.38 85 PRO A O 1
ATOM 633 N N . ALA A 1 86 ? -1.474 -6.921 -26.726 1.00 53.28 86 ALA A N 1
ATOM 634 C CA . ALA A 1 86 ? -0.090 -7.207 -27.072 1.00 53.28 86 ALA A CA 1
ATOM 635 C C . ALA A 1 86 ? 0.556 -8.079 -25.981 1.00 53.28 86 ALA A C 1
ATOM 637 O O . ALA A 1 86 ? 0.554 -7.729 -24.797 1.00 53.28 86 ALA A O 1
ATOM 638 N N . LYS A 1 87 ? 1.130 -9.224 -26.374 1.00 57.47 87 LYS A N 1
ATOM 639 C CA . LYS A 1 87 ? 1.908 -10.068 -25.458 1.00 57.47 87 LYS A CA 1
ATOM 640 C C . LYS A 1 87 ? 3.137 -9.289 -24.998 1.00 57.47 87 LYS A C 1
ATOM 642 O O . LYS A 1 87 ? 3.923 -8.841 -25.829 1.00 57.47 87 LYS A O 1
ATOM 647 N N . THR A 1 88 ? 3.322 -9.152 -23.685 1.00 53.41 88 THR A N 1
ATOM 648 C CA . THR A 1 88 ? 4.511 -8.502 -23.123 1.00 53.41 88 THR A CA 1
ATOM 649 C C . THR A 1 88 ? 5.753 -9.301 -23.511 1.00 53.41 88 THR A C 1
ATOM 651 O O . THR A 1 88 ? 5.942 -10.426 -23.052 1.00 53.41 88 THR A O 1
ATOM 654 N N . ARG A 1 89 ? 6.595 -8.727 -24.375 1.00 53.31 89 ARG A N 1
ATOM 655 C CA . ARG A 1 89 ? 7.906 -9.280 -24.714 1.00 53.31 89 ARG A CA 1
ATOM 656 C C . ARG A 1 89 ? 8.935 -8.731 -23.736 1.00 53.31 89 ARG A C 1
ATOM 658 O O . ARG A 1 89 ? 8.997 -7.532 -23.479 1.00 53.31 89 ARG A O 1
ATOM 665 N N . ILE A 1 90 ? 9.724 -9.625 -23.156 1.00 56.97 90 ILE A N 1
ATOM 666 C CA . ILE A 1 90 ? 10.827 -9.279 -22.267 1.00 56.97 90 ILE A CA 1
ATOM 667 C C . ILE A 1 90 ? 12.093 -9.739 -22.975 1.00 56.97 90 ILE A C 1
ATOM 669 O O . ILE A 1 90 ? 12.338 -10.936 -23.080 1.00 56.97 90 ILE A O 1
ATOM 673 N N . THR A 1 91 ? 12.886 -8.788 -23.461 1.00 56.91 91 THR A N 1
ATOM 674 C CA . THR A 1 91 ? 14.274 -9.067 -23.822 1.00 56.91 91 THR A CA 1
ATOM 675 C C . THR A 1 91 ? 15.129 -8.668 -22.642 1.00 56.91 91 THR A C 1
ATOM 677 O O . THR A 1 91 ? 15.127 -7.514 -22.212 1.00 56.91 91 THR A O 1
ATOM 680 N N . THR A 1 92 ? 15.828 -9.651 -22.101 1.00 58.84 92 THR A N 1
ATOM 681 C CA . THR A 1 92 ? 16.983 -9.421 -21.248 1.00 58.84 92 THR A CA 1
ATOM 682 C C . THR A 1 92 ? 18.135 -9.136 -22.201 1.00 58.84 92 THR A C 1
ATOM 684 O O . THR A 1 92 ? 18.511 -10.018 -22.974 1.00 58.84 92 THR A O 1
ATOM 687 N N . LEU A 1 93 ? 18.647 -7.900 -22.211 1.00 55.84 93 LEU A N 1
ATOM 688 C CA . LEU A 1 93 ? 19.900 -7.601 -22.911 1.00 55.84 93 LEU A CA 1
ATOM 689 C C . LEU A 1 93 ? 20.992 -8.540 -22.385 1.00 55.84 93 LEU A C 1
ATOM 691 O O . LEU A 1 93 ? 20.884 -9.024 -21.257 1.00 55.84 93 LEU A O 1
ATOM 695 N N . ALA A 1 94 ? 22.060 -8.770 -23.152 1.00 55.12 94 ALA A N 1
ATOM 696 C CA . ALA A 1 94 ? 23.156 -9.651 -22.728 1.00 55.12 94 ALA A CA 1
ATOM 697 C C . ALA A 1 94 ? 23.730 -9.292 -21.337 1.00 55.12 94 ALA A C 1
ATOM 699 O O . ALA A 1 94 ? 24.334 -10.138 -20.679 1.00 55.12 94 ALA A O 1
ATOM 700 N N . ASN A 1 95 ? 23.500 -8.061 -20.872 1.00 49.56 95 ASN A N 1
ATOM 701 C CA . ASN A 1 95 ? 23.867 -7.577 -19.550 1.00 49.56 95 ASN A CA 1
ATOM 702 C C . ASN A 1 95 ? 22.693 -7.329 -18.568 1.00 49.56 95 ASN A C 1
ATOM 704 O O . ASN A 1 95 ? 22.964 -7.140 -17.391 1.00 49.56 95 ASN A O 1
ATOM 708 N N . GLY A 1 96 ? 21.418 -7.385 -18.980 1.00 61.59 96 GLY A N 1
ATOM 709 C CA . GLY A 1 96 ? 20.256 -7.394 -18.065 1.00 61.59 96 GLY A CA 1
ATOM 710 C C . GLY A 1 96 ? 19.453 -6.093 -17.880 1.00 61.59 96 GLY A C 1
ATOM 711 O O . GLY A 1 96 ? 18.477 -6.106 -17.136 1.00 61.59 96 GLY A O 1
ATOM 712 N N . VAL A 1 97 ? 19.798 -5.000 -18.568 1.00 53.84 97 VAL A N 1
ATOM 713 C CA . VAL A 1 97 ? 19.289 -3.634 -18.293 1.00 53.84 97 VAL A CA 1
ATOM 714 C C . VAL A 1 97 ? 18.036 -3.256 -19.070 1.00 53.84 97 VAL A C 1
ATOM 716 O O . VAL A 1 97 ? 17.858 -3.684 -20.213 1.00 53.84 97 VAL A O 1
ATOM 719 N N . LYS A 1 98 ? 17.232 -2.341 -18.501 1.00 47.66 98 LYS A N 1
ATOM 720 C CA . LYS A 1 98 ? 16.120 -1.666 -19.169 1.00 47.66 98 LYS A CA 1
ATOM 721 C C . LYS A 1 98 ? 15.717 -0.228 -18.457 1.00 47.66 98 LYS A C 1
ATOM 723 O O . LYS A 1 98 ? 15.835 -0.138 -17.251 1.00 47.66 98 LYS A O 1
ATOM 728 N N . ILE A 1 99 ? 15.215 0.892 -19.095 1.00 43.44 99 ILE A N 1
ATOM 729 C CA . ILE A 1 99 ? 15.254 2.393 -18.781 1.00 43.44 99 ILE A CA 1
ATOM 730 C C . ILE A 1 99 ? 13.952 3.230 -18.362 1.00 43.44 99 ILE A C 1
ATOM 732 O O . ILE A 1 99 ? 12.853 2.908 -18.790 1.00 43.44 99 ILE A O 1
ATOM 736 N N . ALA A 1 100 ? 14.071 4.372 -17.614 1.00 28.47 100 ALA A N 1
ATOM 737 C CA . ALA A 1 100 ? 13.325 5.693 -17.710 1.00 28.47 100 ALA A CA 1
ATOM 738 C C . ALA A 1 100 ? 13.876 6.795 -16.720 1.00 28.47 100 ALA A C 1
ATOM 740 O O . ALA A 1 100 ? 14.405 6.403 -15.682 1.00 28.47 100 ALA A O 1
ATOM 741 N N . SER A 1 101 ? 13.769 8.134 -16.970 1.00 27.31 101 SER A N 1
ATOM 742 C CA . SER A 1 101 ? 14.264 9.213 -16.042 1.00 27.31 101 SER A CA 1
ATOM 743 C C . SER A 1 101 ? 13.662 10.652 -16.153 1.00 27.31 101 SER A C 1
ATOM 745 O O . SER A 1 101 ? 13.123 11.026 -17.193 1.00 27.31 101 SER A O 1
ATOM 747 N N . GLU A 1 102 ? 13.840 11.466 -15.082 1.00 22.97 102 GLU A N 1
ATOM 748 C CA . GLU A 1 102 ? 13.839 12.958 -15.028 1.00 22.97 102 GLU A CA 1
ATOM 749 C C . GLU A 1 102 ? 14.785 13.504 -13.910 1.00 22.97 102 GLU A C 1
ATOM 751 O O . GLU A 1 102 ? 15.206 12.734 -13.046 1.00 22.97 102 GLU A O 1
ATOM 756 N N . THR A 1 103 ? 15.128 14.810 -13.899 1.00 27.94 103 THR A N 1
ATOM 757 C CA . THR A 1 103 ? 16.113 15.447 -12.974 1.00 27.94 103 THR A CA 1
ATOM 758 C C . THR A 1 103 ? 15.494 16.503 -12.036 1.00 27.94 103 THR A C 1
ATOM 760 O O . THR A 1 103 ? 14.760 17.377 -12.500 1.00 27.94 103 THR A O 1
ATOM 763 N N . SER A 1 104 ? 15.862 16.528 -10.740 1.00 31.92 104 SER A N 1
ATOM 764 C CA . SER A 1 104 ? 15.470 17.589 -9.782 1.00 31.92 104 SER A CA 1
ATOM 765 C C . SER A 1 104 ? 16.634 18.095 -8.884 1.00 31.92 104 SER A C 1
ATOM 767 O O . SER A 1 104 ? 17.535 17.325 -8.554 1.00 31.92 104 SER A O 1
ATOM 769 N N . PRO A 1 105 ? 16.671 19.397 -8.509 1.00 41.50 105 PRO A N 1
ATOM 770 C CA . PRO A 1 105 ? 17.720 19.982 -7.653 1.00 41.50 105 PRO A CA 1
ATOM 771 C C . PRO A 1 105 ? 17.460 19.869 -6.132 1.00 41.50 105 PRO A C 1
ATOM 773 O O . PRO A 1 105 ? 16.332 20.031 -5.672 1.00 41.50 105 PRO A O 1
ATOM 776 N N . LEU A 1 106 ? 18.541 19.709 -5.350 1.00 49.38 106 LEU A N 1
ATOM 777 C CA . LEU A 1 106 ? 18.575 19.482 -3.886 1.00 49.38 106 LEU A CA 1
ATOM 778 C C . LEU A 1 106 ? 17.883 20.556 -3.016 1.00 49.38 106 LEU A C 1
ATO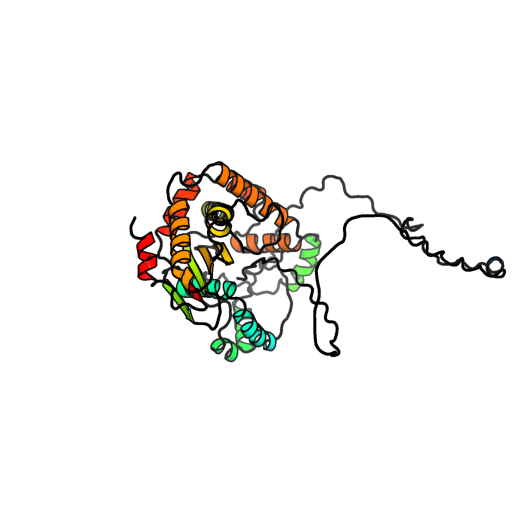M 780 O O . LEU A 1 106 ? 17.333 20.219 -1.971 1.00 49.38 106 LEU A O 1
ATOM 784 N N . GLU A 1 107 ? 17.855 21.828 -3.431 1.00 53.09 107 GLU A N 1
ATOM 785 C CA . GLU A 1 107 ? 17.159 22.898 -2.684 1.00 53.09 107 GLU A CA 1
ATOM 786 C C . GLU A 1 107 ? 15.642 22.666 -2.597 1.00 53.09 107 GLU A C 1
ATOM 788 O O . GLU A 1 107 ? 15.001 23.069 -1.625 1.00 53.09 107 GLU A O 1
ATOM 793 N N . LYS A 1 108 ? 15.063 21.938 -3.564 1.00 61.22 108 LYS A N 1
ATOM 794 C CA . LYS A 1 108 ? 13.656 21.531 -3.492 1.00 61.22 108 LYS A CA 1
ATOM 795 C C . LYS A 1 108 ? 13.405 20.554 -2.348 1.00 61.22 108 LYS A C 1
ATOM 797 O O . LYS A 1 108 ? 12.386 20.686 -1.687 1.00 61.22 108 LYS A O 1
ATOM 802 N N . MET A 1 109 ? 14.345 19.658 -2.030 1.00 62.22 109 MET A N 1
ATOM 803 C CA . MET A 1 109 ? 14.135 18.640 -0.991 1.00 62.22 109 MET A CA 1
ATOM 804 C C . MET A 1 109 ? 13.940 19.251 0.401 1.00 62.22 109 MET A C 1
ATOM 806 O O . MET A 1 109 ? 13.126 18.760 1.176 1.00 62.22 109 MET A O 1
ATOM 810 N N . LYS A 1 110 ? 14.645 20.342 0.734 1.00 65.06 110 LYS A N 1
ATOM 811 C CA . LYS A 1 110 ? 14.456 21.039 2.022 1.00 65.06 110 LYS A CA 1
ATOM 812 C C . LYS A 1 110 ? 13.100 21.743 2.102 1.00 65.06 110 LYS A C 1
ATOM 814 O O . LYS A 1 110 ? 12.468 21.719 3.155 1.00 65.06 110 LYS A O 1
ATOM 819 N N . ALA A 1 111 ? 12.643 22.337 0.999 1.00 68.69 111 ALA A N 1
ATOM 820 C CA . ALA A 1 111 ? 11.306 22.922 0.918 1.00 68.69 111 ALA A CA 1
ATOM 821 C C . ALA A 1 111 ? 10.216 21.836 1.007 1.00 68.69 111 ALA A C 1
ATOM 823 O O . ALA A 1 111 ? 9.271 21.969 1.782 1.00 68.69 111 ALA A O 1
ATOM 824 N N . GLU A 1 112 ? 10.410 20.719 0.303 1.00 69.50 112 GLU A N 1
ATOM 825 C CA . GLU A 1 112 ? 9.531 19.549 0.328 1.00 69.50 112 GLU A CA 1
ATOM 826 C C . GLU A 1 112 ? 9.454 18.919 1.725 1.00 69.50 112 GLU A C 1
ATOM 828 O O . GLU A 1 112 ? 8.369 18.534 2.140 1.00 69.50 112 GLU A O 1
ATOM 833 N N . LEU A 1 113 ? 10.541 18.875 2.511 1.00 70.69 113 LEU A N 1
ATOM 834 C CA . LEU A 1 113 ? 10.479 18.430 3.913 1.00 70.69 113 LEU A CA 1
ATOM 835 C C . LEU A 1 113 ? 9.493 19.257 4.749 1.00 70.69 113 LEU A C 1
ATOM 837 O O . LEU A 1 113 ? 8.717 18.698 5.531 1.00 70.69 113 LEU A O 1
ATOM 841 N N . GLY A 1 114 ? 9.509 20.581 4.573 1.00 68.06 114 GLY A N 1
ATOM 842 C CA . GLY A 1 114 ? 8.548 21.479 5.208 1.00 68.06 114 GLY A CA 1
ATOM 843 C C . GLY A 1 114 ? 7.115 21.167 4.775 1.00 68.06 114 GLY A C 1
ATOM 844 O O . GLY A 1 114 ? 6.219 21.094 5.614 1.00 68.06 114 GLY A O 1
ATOM 845 N N . GLU A 1 115 ? 6.894 20.892 3.490 1.00 70.12 115 GLU A N 1
ATOM 846 C CA . GLU A 1 115 ? 5.580 20.504 2.963 1.00 70.12 115 GLU A CA 1
ATOM 847 C C . GLU A 1 115 ? 5.132 19.113 3.435 1.00 70.12 115 GLU A C 1
ATOM 849 O O . GLU A 1 115 ? 3.957 18.922 3.742 1.00 70.12 115 GLU A O 1
ATOM 854 N N . ILE A 1 116 ? 6.036 18.144 3.587 1.00 68.88 116 ILE A N 1
ATOM 855 C CA . ILE A 1 116 ? 5.696 16.800 4.075 1.00 68.88 116 ILE A CA 1
ATOM 856 C C . ILE A 1 116 ? 5.217 16.845 5.529 1.00 68.88 116 ILE A C 1
ATOM 858 O O . ILE A 1 116 ? 4.317 16.087 5.900 1.00 68.88 116 ILE A O 1
ATOM 862 N N . SER A 1 117 ? 5.715 17.793 6.332 1.00 65.19 117 SER A N 1
ATOM 863 C CA . SER A 1 117 ? 5.186 18.031 7.682 1.00 65.19 117 SER A CA 1
ATOM 864 C C . SER A 1 117 ? 3.679 18.353 7.692 1.00 65.19 117 SER A C 1
ATOM 866 O O . SER A 1 117 ? 2.989 18.077 8.672 1.00 65.19 117 SER A O 1
ATOM 868 N N . SER A 1 118 ? 3.142 18.854 6.570 1.00 71.81 118 SER A N 1
ATOM 869 C CA . SER A 1 118 ? 1.715 19.137 6.379 1.00 71.81 118 SER A CA 1
ATOM 870 C C . SER A 1 118 ? 0.883 17.929 5.909 1.00 71.81 118 SER A C 1
ATOM 872 O O . SER A 1 118 ? -0.343 18.031 5.819 1.00 71.81 118 SER A O 1
ATOM 874 N N . ASN A 1 119 ? 1.513 16.772 5.652 1.00 81.69 119 ASN A N 1
ATOM 875 C CA . ASN A 1 119 ? 0.864 15.514 5.261 1.00 81.69 119 ASN A CA 1
ATOM 876 C C . ASN A 1 119 ? 0.982 14.447 6.372 1.00 81.69 119 ASN A C 1
ATOM 878 O O . ASN A 1 119 ? 1.787 13.510 6.273 1.00 81.69 119 ASN A O 1
ATOM 882 N N . PRO A 1 120 ? 0.150 14.528 7.424 1.00 82.00 120 PRO A N 1
ATOM 883 C CA . PRO A 1 120 ? 0.249 13.650 8.587 1.00 82.00 120 PRO A CA 1
ATOM 884 C C . PRO A 1 120 ? 0.029 12.172 8.254 1.00 82.00 120 PRO A C 1
ATOM 886 O O . PRO A 1 120 ? 0.580 11.301 8.922 1.00 82.00 120 PRO A O 1
ATOM 889 N N . GLN A 1 121 ? -0.731 11.849 7.202 1.00 78.81 121 GLN A N 1
ATOM 890 C CA . GLN A 1 121 ? -0.915 10.455 6.808 1.00 78.81 121 GLN A CA 1
ATOM 891 C C . GLN A 1 121 ? 0.331 9.862 6.137 1.00 78.81 121 GLN A C 1
ATOM 893 O O . GLN A 1 121 ? 0.456 8.643 6.115 1.00 78.81 121 GLN A O 1
ATOM 898 N N . GLY A 1 122 ? 1.188 10.670 5.502 1.00 80.88 122 GLY A N 1
ATOM 899 C CA . GLY A 1 122 ? 2.490 10.210 5.001 1.00 80.88 122 GLY A CA 1
ATOM 900 C C . GLY A 1 122 ? 3.459 9.965 6.156 1.00 80.88 122 GLY A C 1
ATOM 901 O O . GLY A 1 122 ? 4.037 8.889 6.261 1.00 80.88 122 GLY A O 1
ATOM 902 N N . LEU A 1 123 ? 3.522 10.917 7.092 1.00 87.25 123 LEU A N 1
ATOM 903 C CA . LEU A 1 123 ? 4.343 10.808 8.302 1.00 87.25 123 LEU A CA 1
ATOM 904 C C . LEU A 1 123 ? 3.983 9.594 9.157 1.00 87.25 123 LEU A C 1
ATOM 906 O O . LEU A 1 123 ? 4.871 8.916 9.662 1.00 87.25 123 LEU A O 1
ATOM 910 N N . LEU A 1 124 ? 2.688 9.300 9.316 1.00 91.19 124 LEU A N 1
ATOM 911 C CA . LEU A 1 124 ? 2.262 8.123 10.067 1.00 91.19 124 LEU A CA 1
ATOM 912 C C . LEU A 1 124 ? 2.753 6.824 9.437 1.00 91.19 124 LEU A C 1
ATOM 914 O O . LEU A 1 124 ? 3.079 5.898 10.167 1.00 91.19 124 LEU A O 1
ATOM 918 N N . LEU A 1 125 ? 2.802 6.739 8.110 1.00 91.94 125 LEU A N 1
ATOM 919 C CA . LEU A 1 125 ? 3.235 5.517 7.448 1.00 91.94 125 LEU A CA 1
ATOM 920 C C . LEU A 1 125 ? 4.747 5.317 7.580 1.00 91.94 125 LEU A C 1
ATOM 922 O O . LEU A 1 125 ? 5.176 4.213 7.901 1.00 91.94 125 LEU A O 1
ATOM 926 N N . GLU A 1 126 ? 5.539 6.384 7.462 1.00 92.88 126 GLU A N 1
ATOM 927 C CA . GLU A 1 126 ? 6.968 6.352 7.810 1.00 92.88 126 GLU A CA 1
ATOM 928 C C . GLU A 1 126 ? 7.185 5.973 9.279 1.00 92.88 126 GLU A C 1
ATOM 930 O O . GLU A 1 126 ? 8.030 5.139 9.594 1.00 92.88 126 GLU A O 1
ATOM 935 N N . ALA A 1 127 ? 6.384 6.534 10.188 1.00 94.94 127 ALA A N 1
ATOM 936 C CA . ALA A 1 127 ? 6.447 6.221 11.610 1.00 94.94 127 ALA A CA 1
ATOM 937 C C . ALA A 1 127 ? 6.110 4.751 11.904 1.00 94.94 127 ALA A C 1
ATOM 939 O O . ALA A 1 127 ? 6.769 4.132 12.736 1.00 94.94 127 ALA A O 1
ATOM 940 N N . ILE A 1 128 ? 5.121 4.174 11.211 1.00 97.38 128 ILE A N 1
ATOM 941 C CA . ILE A 1 128 ? 4.799 2.744 11.310 1.00 97.38 128 ILE A CA 1
ATOM 942 C C . ILE A 1 128 ? 5.984 1.891 10.842 1.00 97.38 128 ILE A C 1
ATOM 944 O O . ILE A 1 128 ? 6.326 0.929 11.523 1.00 97.38 128 ILE A O 1
ATOM 948 N N . HIS A 1 129 ? 6.637 2.236 9.731 1.00 96.62 129 HIS A N 1
ATOM 949 C CA . HIS A 1 129 ? 7.801 1.483 9.253 1.00 96.62 129 HIS A CA 1
ATOM 950 C C . HIS A 1 129 ? 8.994 1.606 10.203 1.00 96.62 129 HIS A C 1
ATOM 952 O O . HIS A 1 129 ? 9.569 0.593 10.598 1.00 96.62 129 HIS A O 1
ATOM 958 N N . SER A 1 130 ? 9.310 2.828 10.635 1.00 96.06 130 SER A N 1
ATOM 959 C CA . SER A 1 130 ? 10.420 3.110 11.545 1.00 96.06 130 SER A CA 1
ATOM 960 C C . SER A 1 130 ? 10.249 2.449 12.916 1.00 96.06 130 SER A C 1
ATOM 962 O O . SER A 1 130 ? 11.228 1.958 13.471 1.00 96.06 130 SER A O 1
ATOM 964 N N . ALA A 1 131 ? 9.028 2.419 13.460 1.00 97.12 131 ALA A N 1
ATOM 965 C CA . ALA A 1 131 ? 8.759 1.776 14.743 1.00 97.12 131 ALA A CA 1
ATOM 966 C C . ALA A 1 131 ? 8.583 0.261 14.618 1.00 97.12 131 ALA A C 1
ATOM 968 O O . ALA A 1 131 ? 9.042 -0.471 15.484 1.00 97.12 131 ALA A O 1
ATOM 969 N N . GLY A 1 132 ? 7.891 -0.210 13.577 1.00 97.00 132 GLY A N 1
ATOM 970 C CA . GLY A 1 132 ? 7.496 -1.610 13.435 1.00 97.00 132 GLY A CA 1
ATOM 971 C C . GLY A 1 132 ? 8.601 -2.536 12.941 1.00 97.00 132 GLY A C 1
ATOM 972 O O . GLY A 1 132 ? 8.575 -3.722 13.270 1.00 97.00 132 GLY A O 1
ATOM 973 N N . TYR A 1 133 ? 9.569 -2.021 12.182 1.00 97.81 133 TYR A N 1
ATOM 974 C CA . TYR A 1 133 ? 10.688 -2.802 11.664 1.00 97.81 133 TYR A CA 1
ATOM 975 C C . TYR A 1 133 ? 12.007 -2.475 12.358 1.00 97.81 133 TYR A C 1
ATOM 977 O O . TYR A 1 133 ? 12.250 -1.380 12.850 1.00 97.81 133 TYR A O 1
ATOM 985 N N . SER A 1 134 ? 12.910 -3.448 12.305 1.00 96.75 134 SER A N 1
ATOM 986 C CA . SER A 1 134 ? 14.341 -3.275 12.527 1.00 96.75 134 SER A CA 1
ATOM 987 C C . SER A 1 134 ? 15.109 -3.658 11.258 1.00 96.75 134 SER A C 1
ATOM 989 O O . SER A 1 134 ? 14.686 -4.536 10.497 1.00 96.75 134 SER A O 1
ATOM 991 N N . GLY A 1 135 ? 16.239 -2.998 11.000 1.00 94.06 135 GLY A N 1
ATOM 992 C CA . GLY A 1 135 ? 17.047 -3.231 9.799 1.00 94.06 135 GLY A CA 1
ATOM 993 C C . GLY A 1 135 ? 16.548 -2.453 8.580 1.00 94.06 135 GLY A C 1
ATOM 994 O O . GLY A 1 135 ? 16.188 -1.285 8.690 1.00 94.06 135 GLY A O 1
ATOM 995 N N . ALA A 1 136 ? 16.555 -3.087 7.406 1.00 94.88 136 ALA A N 1
ATOM 996 C CA . ALA A 1 136 ? 16.450 -2.383 6.128 1.00 94.88 136 ALA A CA 1
ATOM 997 C C . ALA A 1 136 ? 15.161 -1.567 5.925 1.00 94.88 136 ALA A C 1
ATOM 999 O O . ALA A 1 136 ? 15.240 -0.443 5.432 1.00 94.88 136 ALA A O 1
ATOM 1000 N N . LEU A 1 137 ? 13.997 -2.104 6.316 1.00 95.94 137 LEU A N 1
ATOM 1001 C CA . LEU A 1 137 ? 12.698 -1.430 6.160 1.00 95.94 137 LEU A CA 1
ATOM 1002 C C . LEU A 1 137 ? 12.425 -0.372 7.238 1.00 9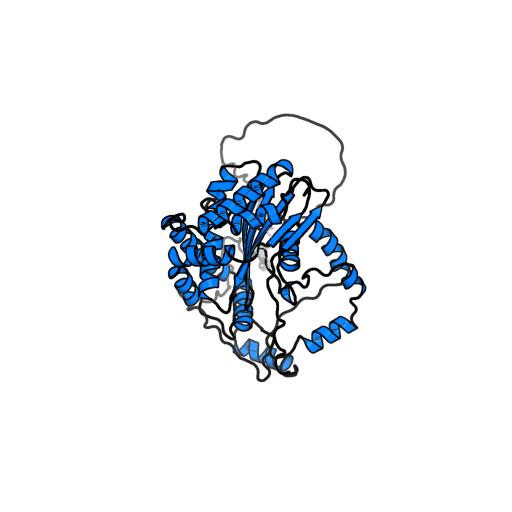5.94 137 LEU A C 1
ATOM 1004 O O . LEU A 1 137 ? 11.454 0.366 7.123 1.00 95.94 137 LEU A O 1
ATOM 1008 N N . ALA A 1 138 ? 13.273 -0.282 8.266 1.00 95.75 138 ALA A N 1
ATOM 1009 C CA . ALA A 1 138 ? 13.202 0.775 9.274 1.00 95.75 138 ALA A CA 1
ATOM 1010 C C . ALA A 1 138 ? 13.924 2.058 8.831 1.00 95.75 138 ALA A C 1
ATOM 1012 O O . ALA A 1 138 ? 13.791 3.099 9.478 1.00 95.75 138 ALA A O 1
ATOM 1013 N N . ASN A 1 139 ? 14.722 1.983 7.757 1.00 94.69 139 ASN A N 1
ATOM 1014 C CA . ASN A 1 139 ? 15.405 3.145 7.205 1.00 94.69 139 ASN A CA 1
ATOM 1015 C C . ASN A 1 139 ? 14.371 4.132 6.647 1.00 94.69 139 ASN A C 1
ATOM 1017 O O . ASN A 1 139 ? 13.507 3.719 5.871 1.00 94.69 139 ASN A O 1
ATOM 1021 N N . PRO A 1 140 ? 14.463 5.424 7.000 1.00 91.81 140 PRO A N 1
ATOM 1022 C CA . PRO A 1 140 ? 13.473 6.405 6.584 1.00 91.81 140 PRO A CA 1
ATOM 1023 C C . PRO A 1 140 ? 13.541 6.627 5.072 1.00 91.81 140 PRO A C 1
ATOM 1025 O O . PRO A 1 140 ? 14.628 6.801 4.513 1.00 91.81 140 PRO A O 1
ATOM 1028 N N . LEU A 1 141 ? 12.381 6.667 4.411 1.00 90.12 141 LEU A N 1
ATOM 1029 C CA . LEU A 1 141 ? 12.311 7.032 2.995 1.00 90.12 141 LEU A CA 1
ATOM 1030 C C . LEU A 1 141 ? 12.554 8.533 2.812 1.00 90.12 141 LEU A C 1
ATOM 1032 O O . LEU A 1 141 ? 13.190 8.962 1.850 1.00 90.12 141 LEU A O 1
ATOM 1036 N N . ILE A 1 142 ? 12.055 9.327 3.759 1.00 85.19 142 ILE A N 1
ATOM 1037 C CA . ILE A 1 142 ? 12.257 10.771 3.800 1.00 85.19 142 ILE A CA 1
ATOM 1038 C C . ILE A 1 142 ? 13.517 11.056 4.610 1.00 85.19 142 ILE A C 1
ATOM 1040 O O . ILE A 1 142 ? 13.558 10.840 5.822 1.00 85.19 142 ILE A O 1
ATOM 1044 N N . ALA A 1 143 ? 14.553 11.553 3.935 1.00 84.19 143 ALA A N 1
ATOM 1045 C CA . ALA A 1 143 ? 15.836 11.820 4.566 1.00 84.19 143 ALA A CA 1
ATOM 1046 C C . ALA A 1 143 ? 15.683 12.836 5.719 1.00 84.19 143 ALA A C 1
ATOM 1048 O O . ALA A 1 143 ? 15.202 13.948 5.489 1.00 84.19 143 ALA A O 1
ATOM 1049 N N . PRO A 1 144 ? 16.115 12.506 6.951 1.00 84.62 144 PRO A N 1
ATOM 1050 C CA . PRO A 1 144 ? 16.098 13.469 8.042 1.00 84.62 144 PRO A CA 1
ATOM 1051 C C . PRO A 1 144 ? 17.058 14.621 7.735 1.00 84.62 144 PRO A C 1
ATOM 1053 O O . PRO A 1 144 ? 18.059 14.447 7.037 1.00 84.62 144 PRO A O 1
ATOM 1056 N N . GLU A 1 145 ? 16.807 15.797 8.308 1.00 83.25 145 GLU A N 1
ATOM 1057 C CA . GLU A 1 145 ? 17.621 16.995 8.055 1.00 83.25 145 GLU A CA 1
ATOM 1058 C C . GLU A 1 145 ? 19.120 16.762 8.334 1.00 83.25 145 GLU A C 1
ATOM 1060 O O . GLU A 1 145 ? 19.993 17.210 7.586 1.00 83.25 145 GLU A O 1
ATOM 1065 N N . SER A 1 146 ? 19.427 15.971 9.366 1.00 86.69 146 SER A N 1
ATOM 1066 C CA . SER A 1 146 ? 20.793 15.573 9.716 1.00 86.69 146 SER A CA 1
ATOM 1067 C C . SER A 1 146 ? 21.483 14.713 8.650 1.00 86.69 146 SER A C 1
ATOM 1069 O O . SER A 1 146 ? 22.710 14.754 8.551 1.00 86.69 146 SER A O 1
ATOM 1071 N N . ALA A 1 147 ? 20.724 13.947 7.858 1.00 88.31 147 ALA A N 1
ATOM 1072 C CA . ALA A 1 147 ? 21.231 13.191 6.718 1.00 88.31 147 ALA A CA 1
ATOM 1073 C C . ALA A 1 147 ? 21.359 14.082 5.479 1.00 88.31 147 ALA A C 1
ATOM 1075 O O . ALA A 1 147 ? 22.400 14.043 4.831 1.00 88.31 147 ALA A O 1
ATOM 1076 N N . ILE A 1 148 ? 20.370 14.942 5.198 1.00 84.31 148 ILE A N 1
ATOM 1077 C CA . ILE A 1 148 ? 20.409 15.862 4.045 1.00 84.31 148 ILE A CA 1
ATOM 1078 C C . ILE A 1 148 ? 21.655 16.743 4.080 1.00 84.31 148 ILE A C 1
ATOM 1080 O O . ILE A 1 148 ? 22.326 16.896 3.067 1.00 84.31 148 ILE A O 1
ATOM 1084 N N . ASN A 1 149 ? 22.018 17.270 5.251 1.00 82.88 149 ASN A N 1
ATOM 1085 C CA . ASN A 1 149 ? 23.205 18.116 5.389 1.00 82.88 149 ASN A CA 1
ATOM 1086 C C . ASN A 1 149 ? 24.536 17.360 5.196 1.00 82.88 149 ASN A C 1
ATOM 1088 O O . ASN A 1 149 ? 25.581 17.996 5.084 1.00 82.88 149 ASN A O 1
ATOM 1092 N N . LYS A 1 150 ? 24.517 16.020 5.174 1.00 88.94 150 LYS A N 1
ATOM 1093 C CA . LYS A 1 150 ? 25.689 15.172 4.905 1.00 88.94 150 LYS A CA 1
ATOM 1094 C C . LYS A 1 150 ? 25.740 14.667 3.462 1.00 88.94 150 LYS A C 1
ATOM 1096 O O . LYS A 1 150 ? 26.809 14.238 3.032 1.00 88.94 150 LYS A O 1
ATOM 1101 N N . LEU A 1 151 ? 24.622 14.700 2.732 1.00 85.38 151 LEU A N 1
ATOM 1102 C CA . LEU A 1 151 ? 24.570 14.288 1.331 1.00 85.38 151 LEU A CA 1
ATOM 1103 C C . LEU A 1 151 ? 25.399 15.244 0.468 1.00 85.38 151 LEU A C 1
ATOM 1105 O O . LEU A 1 151 ? 25.319 16.463 0.601 1.00 85.38 151 LEU A O 1
ATOM 1109 N N . ASN A 1 152 ? 26.190 14.678 -0.436 1.00 80.50 152 ASN A N 1
ATOM 1110 C CA . ASN A 1 152 ? 26.974 15.411 -1.423 1.00 80.50 152 ASN A CA 1
ATOM 1111 C C . ASN A 1 152 ? 27.083 14.586 -2.714 1.00 80.50 152 ASN A C 1
ATOM 1113 O O . ASN A 1 152 ? 26.688 13.419 -2.738 1.00 80.50 152 ASN A O 1
ATOM 1117 N N . SER A 1 153 ? 27.599 15.194 -3.785 1.00 81.94 153 SER A N 1
ATOM 1118 C CA . SER A 1 153 ? 27.683 14.555 -5.104 1.00 81.94 153 SER A CA 1
ATOM 1119 C C . SER A 1 153 ? 28.486 13.258 -5.084 1.00 81.94 153 SER A C 1
ATOM 1121 O O . SER A 1 153 ? 28.034 12.277 -5.655 1.00 81.94 153 SER A O 1
ATOM 1123 N N . THR A 1 154 ? 29.612 13.217 -4.368 1.00 86.88 154 THR A N 1
ATOM 1124 C CA . THR A 1 154 ? 30.471 12.028 -4.287 1.00 86.88 154 THR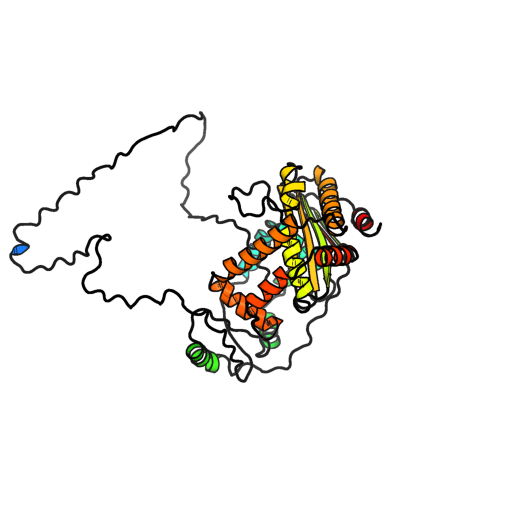 A CA 1
ATOM 1125 C C . THR A 1 154 ? 29.738 10.840 -3.669 1.00 86.88 154 THR A C 1
ATOM 1127 O O . THR A 1 154 ? 29.745 9.761 -4.247 1.00 86.88 154 THR A O 1
ATOM 1130 N N . ILE A 1 155 ? 29.014 11.045 -2.562 1.00 89.00 155 ILE A N 1
ATOM 1131 C CA . ILE A 1 155 ? 28.208 9.982 -1.930 1.00 89.00 155 ILE A CA 1
ATOM 1132 C C . ILE A 1 155 ? 27.121 9.469 -2.887 1.00 89.00 155 ILE A C 1
ATOM 1134 O O . ILE A 1 155 ? 26.834 8.274 -2.922 1.00 89.00 155 ILE A O 1
ATOM 1138 N N . LEU A 1 156 ? 26.492 10.363 -3.657 1.00 86.62 156 LEU A N 1
ATOM 1139 C CA . LEU A 1 156 ? 25.451 9.980 -4.614 1.00 86.62 156 LEU A CA 1
ATOM 1140 C C . LEU A 1 156 ? 26.028 9.219 -5.813 1.00 86.62 156 LEU A C 1
ATOM 1142 O O . LEU A 1 156 ? 25.432 8.237 -6.245 1.00 86.62 156 LEU A O 1
ATOM 1146 N N . GLU A 1 157 ? 27.178 9.646 -6.331 1.00 84.81 157 GLU A N 1
ATOM 1147 C CA . GLU A 1 157 ? 27.895 8.969 -7.415 1.00 84.81 157 GLU A CA 1
ATOM 1148 C C . GLU A 1 157 ? 28.337 7.564 -6.995 1.00 84.81 157 GLU A C 1
ATOM 1150 O O . GLU A 1 157 ? 28.096 6.610 -7.734 1.00 84.81 157 GLU A O 1
ATOM 1155 N N . GLU A 1 158 ? 28.898 7.416 -5.791 1.00 90.44 158 GLU A N 1
ATOM 1156 C CA . GLU A 1 158 ? 29.254 6.117 -5.207 1.00 90.44 158 GLU A CA 1
ATOM 1157 C C . GLU A 1 158 ? 28.017 5.228 -5.045 1.00 90.44 158 GLU A C 1
ATOM 1159 O O . GLU A 1 158 ? 28.003 4.087 -5.509 1.00 90.44 158 GLU A O 1
ATOM 1164 N N . PHE A 1 159 ? 26.930 5.766 -4.480 1.00 90.81 159 PHE A N 1
ATOM 1165 C CA . PHE A 1 159 ? 25.683 5.022 -4.324 1.00 90.81 159 PHE A CA 1
ATOM 1166 C C . PHE A 1 159 ? 25.126 4.542 -5.669 1.00 90.81 159 PHE A C 1
ATOM 1168 O O . PHE A 1 159 ? 24.702 3.389 -5.774 1.00 90.81 159 PHE A O 1
ATOM 1175 N N . VAL A 1 160 ? 25.120 5.398 -6.698 1.00 88.62 160 VAL A N 1
ATOM 1176 C CA . VAL A 1 160 ? 24.673 5.035 -8.051 1.00 88.62 160 VAL A CA 1
ATOM 1177 C C . VAL A 1 160 ? 25.594 3.974 -8.646 1.00 88.62 160 VAL A C 1
ATOM 1179 O O . VAL A 1 160 ? 25.093 2.957 -9.117 1.00 88.62 160 VAL A O 1
ATOM 1182 N N . ALA A 1 161 ? 26.914 4.146 -8.571 1.00 87.69 161 ALA A N 1
ATOM 1183 C CA . ALA A 1 161 ? 27.877 3.182 -9.101 1.00 87.69 161 ALA A CA 1
ATOM 1184 C C . ALA A 1 161 ? 27.735 1.791 -8.454 1.00 87.69 161 ALA A C 1
ATOM 1186 O O . ALA A 1 161 ? 27.820 0.773 -9.142 1.00 87.69 161 ALA A O 1
ATOM 1187 N N . GLU A 1 162 ? 27.459 1.736 -7.150 1.00 88.81 162 GLU A N 1
ATOM 1188 C CA . GLU A 1 162 ? 27.252 0.486 -6.416 1.00 88.81 162 GLU A CA 1
ATOM 1189 C C . GLU A 1 162 ? 25.864 -0.133 -6.642 1.00 88.81 162 GLU A C 1
ATOM 1191 O O . GLU A 1 162 ? 25.711 -1.358 -6.597 1.00 88.81 162 GLU A O 1
ATOM 1196 N N . ASN A 1 163 ? 24.825 0.686 -6.862 1.00 88.81 163 ASN A N 1
ATOM 1197 C CA . ASN A 1 163 ? 23.433 0.222 -6.863 1.00 88.81 163 ASN A CA 1
ATOM 1198 C C . ASN A 1 163 ? 22.780 0.097 -8.245 1.00 88.81 163 ASN A C 1
ATOM 1200 O O . ASN A 1 163 ? 21.876 -0.721 -8.420 1.00 88.81 163 ASN A O 1
ATOM 1204 N N . TYR A 1 164 ? 23.231 0.857 -9.238 1.00 89.56 164 TYR A N 1
ATOM 1205 C CA . TYR A 1 164 ? 22.628 0.903 -10.570 1.00 89.56 164 TYR A CA 1
ATOM 1206 C C . TYR A 1 164 ? 23.372 -0.072 -11.487 1.00 89.56 164 TYR A C 1
ATOM 1208 O O . TYR A 1 164 ? 23.998 0.296 -12.476 1.00 89.56 164 TYR A O 1
ATOM 1216 N N . THR A 1 165 ? 23.314 -1.352 -11.116 1.00 89.75 165 THR A N 1
ATOM 1217 C CA . THR A 1 165 ? 23.951 -2.453 -11.847 1.00 89.75 165 THR A CA 1
ATOM 1218 C C . THR A 1 165 ? 22.988 -3.085 -12.834 1.00 89.75 165 THR A C 1
ATOM 1220 O O . THR A 1 165 ? 21.772 -3.084 -12.636 1.00 89.75 165 THR A O 1
ATOM 1223 N N . ALA A 1 166 ? 23.537 -3.703 -13.876 1.00 89.25 166 ALA A N 1
ATOM 1224 C CA . ALA A 1 166 ? 22.737 -4.175 -14.992 1.00 89.25 166 ALA A CA 1
ATOM 1225 C C . ALA A 1 166 ? 21.676 -5.228 -14.602 1.00 89.25 166 ALA A C 1
ATOM 1227 O O . ALA A 1 166 ? 20.557 -5.203 -15.102 1.00 89.25 166 ALA A O 1
ATOM 1228 N N . SER A 1 167 ? 21.975 -6.053 -13.596 1.00 87.75 167 SER A N 1
ATOM 1229 C CA . SER A 1 167 ? 21.078 -7.055 -13.003 1.00 87.75 167 SER A CA 1
ATOM 1230 C C . SER A 1 167 ? 19.865 -6.500 -12.231 1.00 87.75 167 SER A C 1
ATOM 1232 O O . SER A 1 167 ? 19.009 -7.282 -11.823 1.00 87.75 167 SER A O 1
ATOM 1234 N N . ARG A 1 168 ? 19.771 -5.180 -11.999 1.00 88.19 168 ARG A N 1
ATOM 1235 C CA . ARG A 1 168 ? 18.728 -4.544 -11.162 1.00 88.19 168 ARG A CA 1
ATOM 1236 C C . ARG A 1 168 ? 17.916 -3.454 -11.872 1.00 88.19 168 ARG A C 1
ATOM 1238 O O . ARG A 1 168 ? 17.190 -2.713 -11.214 1.00 88.19 168 ARG A O 1
ATOM 1245 N N . ILE A 1 169 ? 18.028 -3.331 -13.194 1.00 90.62 169 ILE A N 1
ATOM 1246 C CA . ILE A 1 169 ? 17.456 -2.208 -13.951 1.00 90.62 169 ILE A CA 1
ATOM 1247 C C . ILE A 1 169 ? 16.392 -2.697 -14.964 1.00 90.62 169 ILE A C 1
ATOM 1249 O O . ILE A 1 169 ? 16.680 -3.558 -15.793 1.00 90.62 169 ILE A O 1
ATOM 1253 N N . VAL A 1 170 ? 15.159 -2.145 -14.912 1.00 92.31 170 VAL A N 1
ATOM 1254 C CA . VAL A 1 170 ? 13.993 -2.530 -15.755 1.00 92.31 170 VAL A CA 1
ATOM 1255 C C . VAL A 1 170 ? 13.355 -1.342 -16.560 1.00 92.31 170 VAL A C 1
ATOM 1257 O O . VAL A 1 170 ? 12.927 -0.364 -15.966 1.00 92.31 170 VAL A O 1
ATOM 1260 N N . LEU A 1 171 ? 13.220 -1.466 -17.900 1.00 92.69 171 LEU A N 1
ATOM 1261 C CA . LEU A 1 171 ? 12.653 -0.616 -18.993 1.00 92.69 171 LEU A CA 1
ATOM 1262 C C . LEU A 1 171 ? 11.351 -1.308 -19.164 1.00 92.69 171 LEU A C 1
ATOM 1264 O O . LEU A 1 171 ? 11.291 -2.485 -19.555 1.00 92.69 171 LEU A O 1
ATOM 1268 N N . ALA A 1 172 ? 10.324 -0.559 -18.891 1.00 89.19 172 ALA A N 1
ATOM 1269 C CA . ALA A 1 172 ? 9.018 -0.930 -19.317 1.00 89.19 172 ALA A CA 1
ATOM 1270 C C . ALA A 1 172 ? 8.569 0.131 -20.303 1.00 89.19 172 ALA A C 1
ATOM 1272 O O . ALA A 1 172 ? 8.672 1.326 -20.040 1.00 89.19 172 ALA A O 1
ATOM 1273 N N . ALA A 1 173 ? 8.067 -0.325 -21.440 1.00 83.81 173 ALA A N 1
ATOM 1274 C CA . ALA A 1 173 ? 7.402 0.523 -22.405 1.00 83.81 173 ALA A CA 1
ATOM 1275 C C . ALA A 1 173 ? 6.003 -0.035 -22.653 1.00 83.81 173 ALA A C 1
ATOM 1277 O O . ALA A 1 173 ? 5.788 -1.249 -22.629 1.00 83.81 173 ALA A O 1
ATOM 1278 N N . SER A 1 174 ? 5.051 0.863 -22.887 1.00 84.50 174 SER A N 1
ATOM 1279 C CA . SER A 1 174 ? 3.684 0.527 -23.271 1.00 84.50 174 SER A CA 1
ATOM 1280 C C . SER A 1 174 ? 3.325 1.324 -24.521 1.00 84.50 174 SER A C 1
ATOM 1282 O O . SER A 1 174 ? 3.447 2.549 -24.529 1.00 84.50 174 SER A O 1
ATOM 1284 N N . GLY A 1 175 ? 2.909 0.633 -25.586 1.00 82.06 175 GLY A N 1
ATOM 1285 C CA . GLY A 1 175 ? 2.614 1.252 -26.884 1.00 82.06 175 GLY A CA 1
ATOM 1286 C C . GLY A 1 175 ? 3.844 1.568 -27.744 1.00 82.06 175 GLY A C 1
ATOM 1287 O O . GLY A 1 175 ? 3.785 2.507 -28.531 1.00 82.06 175 GLY A O 1
ATOM 1288 N N . VAL A 1 176 ? 4.936 0.812 -27.587 1.00 84.00 176 VAL A N 1
ATOM 1289 C CA . VAL A 1 176 ? 6.161 0.914 -28.401 1.00 84.00 176 VAL A CA 1
ATOM 1290 C C . VAL A 1 176 ? 6.496 -0.467 -28.963 1.00 84.00 176 VAL A C 1
ATOM 1292 O O . VAL A 1 176 ? 6.379 -1.459 -28.239 1.00 84.00 176 VAL A O 1
ATOM 1295 N N . GLU A 1 177 ? 6.907 -0.535 -30.231 1.00 84.69 177 GLU A N 1
ATOM 1296 C CA . GLU A 1 177 ? 7.341 -1.789 -30.850 1.00 84.69 177 GLU A CA 1
ATOM 1297 C C . GLU A 1 177 ? 8.641 -2.293 -30.221 1.00 84.69 177 GLU A C 1
ATOM 1299 O O . GLU A 1 177 ? 9.602 -1.551 -30.010 1.00 84.69 177 GLU A O 1
ATOM 1304 N N . HIS A 1 178 ? 8.661 -3.585 -29.898 1.00 84.44 178 HIS A N 1
ATOM 1305 C CA . HIS A 1 178 ? 9.710 -4.169 -29.063 1.00 84.44 178 HIS A CA 1
ATOM 1306 C C . HIS A 1 178 ? 11.083 -4.154 -29.738 1.00 84.44 178 HIS A C 1
ATOM 1308 O O . HIS A 1 178 ? 12.073 -3.774 -29.118 1.00 84.44 178 HIS A O 1
ATOM 1314 N N . ASP A 1 179 ? 11.141 -4.545 -31.011 1.00 87.31 179 ASP A N 1
ATOM 1315 C CA . ASP A 1 179 ? 12.406 -4.642 -31.745 1.00 87.31 179 ASP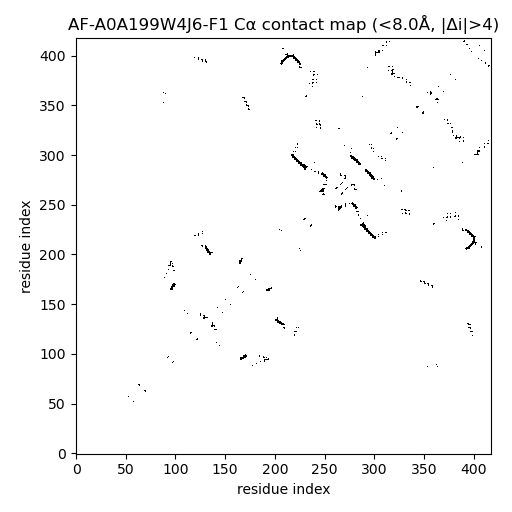 A CA 1
ATOM 1316 C C . ASP A 1 179 ? 13.004 -3.246 -31.998 1.00 87.31 179 ASP A C 1
ATOM 1318 O O . ASP A 1 179 ? 14.218 -3.062 -31.905 1.00 87.31 179 ASP A O 1
ATOM 13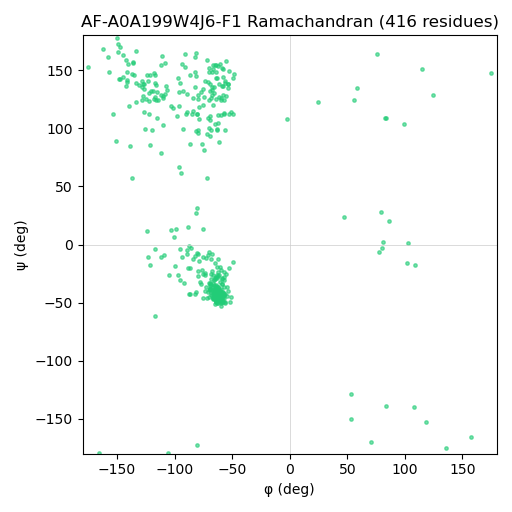22 N N . GLU A 1 180 ? 12.151 -2.238 -32.216 1.00 89.06 180 GLU A N 1
ATOM 1323 C CA . GLU A 1 180 ? 12.561 -0.832 -32.294 1.00 89.06 180 GLU A CA 1
ATOM 1324 C C . GLU A 1 180 ? 13.135 -0.359 -30.952 1.00 89.06 180 GLU A C 1
ATOM 1326 O O . GLU A 1 180 ? 14.252 0.161 -30.910 1.00 89.06 180 GLU A O 1
ATOM 1331 N N . LEU A 1 181 ? 12.430 -0.615 -29.844 1.00 87.44 181 LEU A N 1
ATOM 1332 C CA . LEU A 1 181 ? 12.887 -0.251 -28.503 1.00 87.44 181 LEU A CA 1
ATOM 1333 C C . LEU A 1 181 ? 14.252 -0.863 -28.171 1.00 87.44 181 LEU A C 1
ATOM 1335 O O . LEU A 1 181 ? 15.132 -0.163 -27.672 1.00 87.44 181 LEU A O 1
ATOM 1339 N N . VAL A 1 182 ? 14.437 -2.155 -28.454 1.00 90.69 182 VAL A N 1
ATOM 1340 C CA . VAL A 1 182 ? 15.706 -2.855 -28.215 1.00 90.69 182 VAL A CA 1
ATOM 1341 C C . VAL A 1 182 ? 16.818 -2.265 -29.075 1.00 90.69 182 VAL A C 1
ATOM 1343 O O . VAL A 1 182 ? 17.886 -1.983 -28.541 1.00 90.69 182 VAL A O 1
ATOM 1346 N N . SER A 1 183 ? 16.562 -1.996 -30.360 1.00 93.62 183 SER A N 1
ATOM 1347 C CA . SER A 1 183 ? 17.575 -1.435 -31.266 1.00 93.62 183 SER A CA 1
ATOM 1348 C C . SER A 1 183 ? 18.133 -0.083 -30.801 1.00 93.62 183 SER A C 1
ATOM 1350 O O . SER A 1 183 ? 19.298 0.224 -31.050 1.00 93.62 183 SER A O 1
ATOM 1352 N N . ILE A 1 184 ? 17.320 0.706 -30.090 1.00 94.25 184 ILE A N 1
ATOM 1353 C CA . ILE A 1 184 ? 17.713 2.003 -29.528 1.00 94.25 184 ILE A CA 1
ATOM 1354 C C . ILE A 1 184 ? 18.362 1.831 -28.149 1.00 94.25 184 ILE A C 1
ATOM 1356 O O . ILE A 1 184 ? 19.357 2.487 -27.849 1.00 94.25 184 ILE A O 1
ATOM 1360 N N . ALA A 1 185 ? 17.799 0.975 -27.294 1.00 92.94 185 ALA A N 1
ATOM 1361 C CA . ALA A 1 185 ? 18.232 0.833 -25.906 1.00 92.94 185 ALA A CA 1
ATOM 1362 C C . ALA A 1 185 ? 19.526 0.017 -25.754 1.00 92.94 185 ALA A C 1
ATOM 1364 O O . ALA A 1 185 ? 20.326 0.306 -24.867 1.00 92.94 185 ALA A O 1
ATOM 1365 N N . GLU A 1 186 ? 19.755 -0.988 -26.600 1.00 92.81 186 GLU A N 1
ATOM 1366 C CA . GLU A 1 186 ? 20.909 -1.886 -26.489 1.00 92.81 186 GLU A CA 1
ATOM 1367 C C . GLU A 1 186 ? 22.259 -1.146 -26.589 1.00 92.81 186 GLU A C 1
ATOM 1369 O O . GLU A 1 186 ? 23.080 -1.309 -25.680 1.00 92.81 186 GLU A O 1
ATOM 1374 N N . PRO A 1 187 ? 22.505 -0.265 -27.582 1.00 94.69 187 PRO A N 1
ATOM 1375 C CA . PRO A 1 187 ? 23.751 0.501 -27.642 1.00 94.69 187 PRO A CA 1
ATOM 1376 C C . PRO A 1 187 ? 23.967 1.445 -26.451 1.00 94.69 187 PRO A C 1
ATOM 1378 O O . PRO A 1 187 ? 25.105 1.801 -26.171 1.00 94.69 187 PRO A O 1
ATOM 1381 N N . LEU A 1 188 ? 22.894 1.861 -25.767 1.00 93.31 188 LEU A N 1
ATOM 1382 C CA . LEU A 1 188 ? 22.942 2.820 -24.654 1.00 93.31 188 LEU A CA 1
ATOM 1383 C C . LEU A 1 188 ? 23.165 2.169 -23.290 1.00 93.31 188 LEU A C 1
ATOM 1385 O O . LEU A 1 188 ? 23.501 2.866 -22.338 1.00 93.31 188 LEU A O 1
ATOM 1389 N N . LEU A 1 189 ? 22.887 0.871 -23.176 1.00 91.44 189 LEU A N 1
ATOM 1390 C CA . LEU A 1 189 ? 22.908 0.175 -21.895 1.00 91.44 189 LEU A CA 1
ATOM 1391 C C . LEU A 1 189 ? 23.877 -0.991 -21.852 1.00 91.44 189 LEU A C 1
ATOM 1393 O O . LEU A 1 189 ? 24.160 -1.458 -20.755 1.00 91.44 189 LEU A O 1
ATOM 1397 N N . SER A 1 190 ? 24.329 -1.504 -22.999 1.00 89.88 190 SER A N 1
ATOM 1398 C CA . SER A 1 190 ? 25.137 -2.730 -23.110 1.00 89.88 190 SER A CA 1
ATOM 1399 C C . SER A 1 190 ? 26.485 -2.677 -22.377 1.00 89.88 190 SER A C 1
ATOM 1401 O O . SER A 1 190 ? 27.042 -3.728 -22.060 1.00 89.88 190 SER A O 1
ATOM 1403 N N . ASP A 1 191 ? 26.984 -1.486 -22.053 1.00 88.25 191 ASP A N 1
ATOM 1404 C CA . ASP A 1 191 ? 28.237 -1.240 -21.335 1.00 88.25 191 ASP A CA 1
ATOM 1405 C C . ASP A 1 191 ? 28.089 -1.191 -19.802 1.00 88.25 191 ASP A C 1
ATOM 1407 O O . ASP A 1 191 ? 29.094 -1.128 -19.090 1.00 88.25 191 ASP A O 1
ATOM 1411 N N . LEU A 1 192 ? 26.862 -1.271 -19.269 1.00 87.12 192 LEU A N 1
ATOM 1412 C CA . LEU A 1 192 ? 26.638 -1.279 -17.823 1.00 87.12 192 LEU A CA 1
ATOM 1413 C C . LEU A 1 192 ? 27.260 -2.508 -17.142 1.00 87.12 192 LEU A C 1
ATOM 1415 O O . LEU A 1 192 ? 27.198 -3.624 -17.674 1.00 87.12 192 LEU A O 1
ATOM 1419 N N . PRO A 1 193 ? 27.810 -2.339 -15.924 1.00 84.38 193 PRO A N 1
ATOM 1420 C CA . PRO A 1 193 ? 28.535 -3.396 -15.245 1.00 84.38 193 PRO A CA 1
ATOM 1421 C C . PRO A 1 193 ? 27.591 -4.524 -14.822 1.00 84.38 193 PRO A C 1
ATOM 1423 O O . PRO A 1 193 ? 26.599 -4.326 -14.106 1.00 84.38 193 PRO A O 1
ATOM 1426 N N . ASN A 1 194 ? 27.944 -5.739 -15.237 1.00 82.25 194 ASN A N 1
ATOM 1427 C CA . ASN A 1 194 ? 27.287 -6.960 -14.796 1.00 82.25 194 ASN A CA 1
ATOM 1428 C C . ASN A 1 194 ? 27.939 -7.449 -13.496 1.00 82.25 194 ASN A C 1
ATOM 1430 O O . ASN A 1 194 ? 28.888 -8.234 -13.507 1.00 82.25 194 ASN A O 1
ATOM 1434 N N . VAL A 1 195 ? 27.454 -6.920 -12.374 1.00 83.81 195 VAL A N 1
ATOM 1435 C CA . VAL A 1 195 ? 27.891 -7.312 -11.030 1.00 83.81 195 VAL A CA 1
ATOM 1436 C C . VAL A 1 195 ? 26.940 -8.375 -10.485 1.00 83.81 195 VAL A C 1
ATOM 1438 O O . VAL A 1 195 ? 25.718 -8.274 -10.649 1.00 83.81 195 VAL A O 1
ATOM 1441 N N . SER A 1 196 ? 27.498 -9.387 -9.815 1.00 76.00 196 SER A N 1
ATOM 1442 C CA . SER A 1 196 ? 26.719 -10.389 -9.086 1.00 76.00 196 SER A CA 1
ATOM 1443 C C . SER A 1 196 ? 25.759 -9.713 -8.111 1.00 76.00 196 SER A C 1
ATOM 1445 O O . SER A 1 196 ? 26.149 -8.790 -7.394 1.00 76.00 196 SER A O 1
ATOM 1447 N N . GLN A 1 197 ? 24.512 -10.178 -8.083 1.00 70.62 197 GLN A N 1
ATOM 1448 C CA . GLN A 1 197 ? 23.466 -9.609 -7.242 1.00 70.62 197 GLN A CA 1
ATOM 1449 C C . GLN A 1 197 ? 23.891 -9.630 -5.765 1.00 70.62 197 GLN A C 1
ATOM 1451 O O . GLN A 1 197 ? 24.242 -10.681 -5.230 1.00 70.62 197 GLN A O 1
ATOM 1456 N N . CYS A 1 198 ? 23.881 -8.459 -5.124 1.00 75.12 198 CYS A N 1
ATOM 1457 C CA . CYS A 1 198 ? 24.101 -8.341 -3.686 1.00 75.12 198 CYS A CA 1
ATOM 1458 C C . CYS A 1 198 ? 22.924 -8.977 -2.930 1.00 75.12 198 CYS A C 1
ATOM 1460 O O . CYS A 1 198 ? 21.792 -8.955 -3.423 1.00 75.12 198 CYS A O 1
ATOM 1462 N N . GLU A 1 199 ? 23.182 -9.537 -1.748 1.00 85.25 199 GLU A N 1
ATOM 1463 C CA . GLU A 1 199 ? 22.115 -10.081 -0.908 1.00 85.25 199 GLU A CA 1
ATOM 1464 C C . GLU A 1 199 ? 21.091 -8.992 -0.562 1.00 85.25 199 GLU A C 1
ATOM 1466 O O . GLU A 1 199 ? 21.451 -7.865 -0.212 1.00 85.25 199 GLU A O 1
ATOM 1471 N N . GLU A 1 200 ? 19.802 -9.331 -0.652 1.00 89.56 200 GLU A N 1
ATOM 1472 C CA . GLU A 1 200 ? 18.732 -8.412 -0.270 1.00 89.56 200 GLU A CA 1
ATOM 1473 C C . GLU A 1 200 ? 18.860 -8.061 1.229 1.00 89.56 200 GLU A C 1
ATOM 1475 O O . GLU A 1 200 ? 18.935 -8.966 2.073 1.00 89.56 200 GLU A O 1
ATOM 1480 N N . PRO A 1 201 ? 18.887 -6.762 1.592 1.00 93.06 201 PRO A N 1
ATOM 1481 C CA . PRO A 1 201 ? 18.972 -6.344 2.982 1.00 93.06 201 PRO A CA 1
ATOM 1482 C C . PRO A 1 201 ? 17.812 -6.899 3.811 1.00 93.06 201 PRO A C 1
ATOM 1484 O O . PRO A 1 201 ? 16.641 -6.738 3.468 1.00 93.06 201 PRO A O 1
ATOM 1487 N N . LYS A 1 202 ? 18.138 -7.532 4.938 1.00 92.88 202 LYS A N 1
ATOM 1488 C CA . LYS A 1 202 ? 17.140 -8.166 5.805 1.00 92.88 202 LYS A CA 1
ATOM 1489 C C . LYS A 1 202 ? 16.480 -7.147 6.729 1.00 92.88 202 LYS A C 1
ATOM 1491 O O . LYS A 1 202 ? 17.098 -6.179 7.182 1.00 92.88 202 LYS A O 1
ATOM 1496 N N . SER A 1 203 ? 15.221 -7.407 7.051 1.00 95.44 203 SER A N 1
ATOM 1497 C CA . SER A 1 203 ? 14.471 -6.674 8.061 1.00 95.44 203 SER A CA 1
ATOM 1498 C C . SER A 1 203 ? 13.680 -7.653 8.919 1.00 95.44 203 SER A C 1
ATOM 1500 O O . SER A 1 203 ? 13.263 -8.702 8.432 1.00 95.44 203 SER A O 1
ATOM 1502 N N . ALA A 1 204 ? 13.508 -7.326 10.196 1.00 96.38 204 ALA A N 1
ATOM 1503 C CA . ALA A 1 204 ? 12.688 -8.097 11.118 1.00 96.38 204 ALA A CA 1
ATOM 1504 C C . ALA A 1 204 ? 11.608 -7.193 11.701 1.00 96.38 204 ALA A C 1
ATOM 1506 O O . ALA A 1 204 ? 11.910 -6.092 12.173 1.00 96.38 204 ALA A O 1
ATOM 1507 N N . TYR A 1 205 ? 10.367 -7.660 11.666 1.00 97.44 205 TYR A N 1
ATOM 1508 C CA . TYR A 1 205 ? 9.255 -6.965 12.286 1.00 97.44 205 TYR A CA 1
ATOM 1509 C C . TYR A 1 205 ? 9.236 -7.234 13.792 1.00 97.44 205 TYR A C 1
ATOM 1511 O O . TYR A 1 205 ? 9.312 -8.380 14.235 1.00 97.44 205 TYR A O 1
ATOM 1519 N N . VAL A 1 206 ? 9.167 -6.167 14.581 1.00 96.94 206 VAL A N 1
ATOM 1520 C CA . VAL A 1 206 ? 9.282 -6.211 16.046 1.00 96.94 206 VAL A CA 1
ATOM 1521 C C . VAL A 1 206 ? 8.074 -5.597 16.758 1.00 96.94 206 VAL A C 1
ATOM 1523 O O . VAL A 1 206 ? 7.921 -5.786 17.965 1.00 96.94 206 VAL A O 1
ATOM 1526 N N . GLY A 1 207 ? 7.184 -4.917 16.027 1.00 96.25 207 GLY A N 1
ATOM 1527 C CA . GLY A 1 207 ? 6.140 -4.085 16.630 1.00 96.25 207 GLY A CA 1
ATOM 1528 C C . GLY A 1 207 ? 6.729 -2.820 17.258 1.00 96.25 207 GLY A C 1
ATOM 1529 O O . GLY A 1 207 ? 7.896 -2.517 17.061 1.00 96.25 207 GLY A O 1
ATOM 1530 N N . GLY A 1 208 ? 5.940 -2.071 18.024 1.00 97.25 208 GLY A N 1
ATOM 1531 C CA . GLY A 1 208 ? 6.435 -0.903 18.759 1.00 97.25 208 GLY A CA 1
ATOM 1532 C C . GLY A 1 208 ? 5.533 0.317 18.665 1.00 97.25 208 GLY A C 1
ATOM 1533 O O . GLY A 1 208 ? 4.436 0.268 18.107 1.00 97.25 208 GLY A O 1
ATOM 1534 N N . GLU A 1 209 ? 6.001 1.426 19.231 1.00 97.75 209 GLU A N 1
ATOM 1535 C CA . GLU A 1 209 ? 5.253 2.677 19.282 1.00 97.75 209 GLU A CA 1
ATOM 1536 C C . GLU A 1 209 ? 6.064 3.854 18.738 1.00 97.75 209 GLU A C 1
ATOM 1538 O O . GLU A 1 209 ? 7.231 4.042 19.079 1.00 97.75 209 GLU A O 1
ATOM 1543 N N . TYR A 1 210 ? 5.392 4.696 17.956 1.00 97.38 210 TYR A N 1
ATOM 1544 C CA . TYR A 1 210 ? 5.818 6.050 17.646 1.00 97.38 210 TYR A CA 1
ATOM 1545 C C . TYR A 1 210 ? 4.755 7.054 18.100 1.00 97.38 210 TYR A C 1
ATOM 1547 O O . TYR A 1 210 ? 3.566 6.921 17.794 1.00 97.38 210 TYR A O 1
ATOM 1555 N N . ARG A 1 211 ? 5.177 8.104 18.805 1.00 96.94 211 ARG A N 1
ATOM 1556 C CA . ARG A 1 211 ? 4.286 9.151 19.310 1.00 96.94 211 ARG A CA 1
ATOM 1557 C C . ARG A 1 211 ? 4.936 10.516 19.139 1.00 96.94 211 ARG A C 1
ATOM 1559 O O . ARG A 1 211 ? 5.992 10.774 19.706 1.00 96.94 211 ARG A O 1
ATOM 1566 N N . CYS A 1 212 ? 4.292 11.390 18.373 1.00 94.25 212 CYS A N 1
ATOM 1567 C CA . CYS A 1 212 ? 4.779 12.738 18.096 1.00 94.25 212 CYS A CA 1
ATOM 1568 C C . CYS A 1 212 ? 3.705 13.777 18.436 1.00 94.25 212 CYS A C 1
ATOM 1570 O O . CYS A 1 212 ? 2.655 13.829 17.794 1.00 94.25 212 CYS A O 1
ATOM 1572 N N . GLN A 1 213 ? 3.976 14.609 19.446 1.00 94.38 213 GLN A N 1
ATOM 1573 C CA . GLN A 1 213 ? 3.151 15.781 19.731 1.00 94.38 213 GLN A CA 1
ATOM 1574 C C . GLN A 1 213 ? 3.430 16.857 18.680 1.00 94.38 213 GLN A C 1
ATOM 1576 O O . GLN A 1 213 ? 4.579 17.253 18.488 1.00 94.38 213 GLN A O 1
ATOM 1581 N N . ALA A 1 214 ? 2.375 17.357 18.047 1.00 90.38 214 ALA A N 1
ATOM 1582 C CA . ALA A 1 214 ? 2.439 18.468 17.107 1.00 90.38 214 ALA A CA 1
ATOM 1583 C C . ALA A 1 214 ? 1.296 19.456 17.364 1.00 90.38 214 ALA A C 1
ATOM 1585 O O . ALA A 1 214 ? 0.256 19.088 17.914 1.00 90.38 214 ALA A O 1
ATOM 1586 N N . ASP A 1 215 ? 1.490 20.711 16.957 1.00 88.44 215 ASP A N 1
ATOM 1587 C CA . ASP A 1 215 ? 0.454 21.742 17.032 1.00 88.44 215 ASP A CA 1
ATOM 1588 C C . ASP A 1 215 ? -0.575 21.525 15.913 1.00 88.44 215 ASP A C 1
ATOM 1590 O O . ASP A 1 215 ? -0.445 22.010 14.789 1.00 88.44 215 ASP A O 1
ATOM 1594 N N . SER A 1 216 ? -1.564 20.682 16.199 1.00 88.56 216 SER A N 1
ATOM 1595 C CA . SER A 1 216 ? -2.632 20.302 15.281 1.00 88.56 216 SER A CA 1
ATOM 1596 C C . SER A 1 216 ? -3.936 20.161 16.053 1.00 88.56 216 SER A C 1
ATOM 1598 O O . SER A 1 216 ? -3.991 19.515 17.096 1.00 88.56 216 SER A O 1
ATOM 1600 N N . SER A 1 217 ? -5.027 20.682 15.490 1.00 88.88 217 SER A N 1
ATOM 1601 C CA . SER A 1 217 ? -6.384 20.485 16.027 1.00 88.88 217 SER A CA 1
ATOM 1602 C C . SER A 1 217 ? -6.908 19.053 15.860 1.00 88.88 217 SER A C 1
ATOM 1604 O O . SER A 1 217 ? -7.998 18.721 16.331 1.00 88.88 217 SER A O 1
ATOM 1606 N N . LYS A 1 218 ? -6.154 18.205 15.153 1.00 92.75 218 LYS A N 1
ATOM 1607 C CA . LYS A 1 218 ? -6.492 16.817 14.843 1.00 92.75 218 LYS A CA 1
ATOM 1608 C C . LYS A 1 218 ? -5.424 15.877 15.371 1.00 92.75 218 LYS A C 1
ATOM 1610 O O . LYS A 1 218 ? -4.229 16.169 15.298 1.00 92.75 218 LYS A O 1
ATOM 1615 N N . THR A 1 219 ? -5.879 14.710 15.789 1.00 96.31 219 THR A N 1
ATOM 1616 C CA . THR A 1 219 ? -5.052 13.587 16.207 1.00 96.31 219 THR A CA 1
ATOM 1617 C C . THR A 1 219 ? -5.161 12.494 15.163 1.00 96.31 219 THR A C 1
ATOM 1619 O O . THR A 1 219 ? -6.257 12.054 14.797 1.00 96.31 219 THR A O 1
ATOM 1622 N N . HIS A 1 220 ? -4.008 12.063 14.680 1.00 97.19 220 HIS A N 1
ATOM 1623 C CA . HIS A 1 220 ? -3.872 10.991 13.716 1.00 97.19 220 HIS A CA 1
ATOM 1624 C C . HIS A 1 220 ? -3.293 9.776 14.432 1.00 97.19 220 HIS A C 1
ATOM 1626 O O . HIS A 1 220 ? -2.287 9.893 15.128 1.00 97.19 220 HIS A O 1
ATOM 1632 N N . VAL A 1 221 ? -3.926 8.616 14.273 1.00 97.81 221 VAL A N 1
ATOM 1633 C CA . VAL A 1 221 ? -3.469 7.357 14.870 1.00 97.81 221 VAL A CA 1
ATOM 1634 C C . VAL A 1 221 ? -3.508 6.259 13.819 1.00 97.81 221 VAL A C 1
ATOM 1636 O O . VAL A 1 221 ? -4.461 6.174 13.046 1.00 97.81 221 VAL A O 1
ATOM 1639 N N . ALA A 1 222 ? -2.491 5.407 13.799 1.00 98.25 222 ALA A N 1
ATOM 1640 C CA . ALA A 1 222 ? -2.451 4.192 13.004 1.00 98.25 222 ALA A CA 1
ATOM 1641 C C . ALA A 1 222 ? -2.126 2.990 13.896 1.00 98.25 222 ALA A C 1
ATOM 1643 O O . ALA A 1 222 ? -1.206 3.051 14.712 1.00 98.25 222 ALA A O 1
ATOM 1644 N N . LEU A 1 223 ? -2.885 1.908 13.730 1.00 98.56 223 LEU A N 1
ATOM 1645 C CA . LEU A 1 223 ? -2.587 0.588 14.286 1.00 98.56 223 LEU A CA 1
ATOM 1646 C C . LEU A 1 223 ? -2.249 -0.330 13.124 1.00 98.56 223 LEU A C 1
ATOM 1648 O O . LEU A 1 223 ? -3.031 -0.401 12.175 1.00 98.56 223 LEU A O 1
ATOM 1652 N N . ALA A 1 224 ? -1.126 -1.025 13.197 1.00 98.31 224 ALA A N 1
ATOM 1653 C CA . ALA A 1 224 ? -0.666 -1.892 12.131 1.00 98.31 224 ALA A CA 1
ATOM 1654 C C . ALA A 1 224 ? -0.021 -3.168 12.668 1.00 98.31 224 ALA A C 1
ATOM 1656 O O . ALA A 1 224 ? 0.416 -3.226 13.814 1.00 98.31 224 ALA A O 1
ATOM 1657 N N . PHE A 1 225 ? 0.019 -4.171 11.805 1.00 98.44 225 PHE A N 1
ATOM 1658 C CA . PHE A 1 225 ? 0.566 -5.494 12.046 1.00 98.44 225 PHE A CA 1
ATOM 1659 C C . PHE A 1 225 ? 1.313 -5.961 10.798 1.00 98.44 225 PHE A C 1
ATOM 1661 O O . PHE A 1 225 ? 1.003 -5.533 9.680 1.00 98.44 225 PHE A O 1
ATOM 1668 N N . GLU A 1 226 ? 2.265 -6.869 10.974 1.00 97.81 226 GLU A N 1
ATOM 1669 C CA . GLU A 1 226 ? 2.953 -7.504 9.854 1.00 97.81 226 GLU A CA 1
ATOM 1670 C C . GLU A 1 226 ? 2.043 -8.475 9.088 1.00 97.81 226 GLU A C 1
ATOM 1672 O O . GLU A 1 226 ? 1.169 -9.146 9.641 1.00 97.81 226 GLU A O 1
ATOM 1677 N N . VAL A 1 227 ? 2.297 -8.586 7.785 1.00 95.44 227 VAL A N 1
ATOM 1678 C CA . VAL A 1 227 ? 1.788 -9.653 6.926 1.00 95.44 227 VAL A CA 1
ATOM 1679 C C . VAL A 1 227 ? 2.975 -10.413 6.325 1.00 95.44 227 VAL A C 1
ATOM 1681 O O . VAL A 1 227 ? 3.557 -9.969 5.333 1.00 95.44 227 VAL A O 1
ATOM 1684 N N . PRO A 1 228 ? 3.365 -11.566 6.894 1.00 89.44 228 PRO A N 1
ATOM 1685 C CA . PRO A 1 228 ? 4.585 -12.246 6.478 1.00 89.44 228 PRO A CA 1
ATOM 1686 C C . PRO A 1 228 ? 4.422 -12.919 5.111 1.00 89.44 228 PRO A C 1
ATOM 1688 O O . PRO A 1 228 ? 3.404 -13.564 4.840 1.00 89.44 228 PRO A O 1
ATOM 1691 N N . GLY A 1 229 ? 5.470 -12.849 4.288 1.00 89.75 229 GLY A N 1
ATOM 1692 C CA . GLY A 1 229 ? 5.566 -13.516 2.986 1.00 89.75 229 GLY A CA 1
ATOM 1693 C C . GLY A 1 229 ? 5.488 -12.582 1.778 1.00 89.75 229 GLY A C 1
ATOM 1694 O O . GLY A 1 229 ? 5.907 -12.990 0.697 1.00 89.75 229 GLY A O 1
ATOM 1695 N N . GLY A 1 230 ? 4.993 -11.351 1.953 1.00 94.38 230 GLY A N 1
ATOM 1696 C CA . GLY A 1 230 ? 5.041 -10.305 0.929 1.00 94.38 230 GLY A CA 1
ATOM 1697 C C . GLY A 1 230 ? 4.460 -10.705 -0.434 1.00 94.38 230 GLY A C 1
ATOM 1698 O O . GLY A 1 230 ? 3.568 -11.550 -0.534 1.00 94.38 230 GLY A O 1
ATOM 1699 N N . TRP A 1 231 ? 4.991 -10.108 -1.502 1.00 95.31 231 TRP A N 1
ATOM 1700 C CA . TRP A 1 231 ? 4.641 -10.422 -2.889 1.00 95.31 231 TRP A CA 1
ATOM 1701 C C . TRP A 1 231 ? 5.033 -11.843 -3.295 1.00 95.31 231 TRP A C 1
ATOM 1703 O O . TRP A 1 231 ? 4.341 -12.457 -4.109 1.00 95.31 231 TRP A O 1
ATOM 1713 N N . ARG A 1 232 ? 6.098 -12.412 -2.711 1.00 93.81 232 ARG A N 1
ATOM 1714 C CA . ARG A 1 232 ? 6.503 -13.797 -3.002 1.00 93.81 232 ARG A CA 1
ATOM 1715 C C . ARG A 1 232 ? 5.456 -14.811 -2.537 1.00 93.81 232 ARG A C 1
ATOM 1717 O O . ARG A 1 232 ? 5.299 -15.858 -3.164 1.00 93.81 232 ARG A O 1
ATOM 1724 N N . LYS A 1 233 ? 4.682 -14.494 -1.493 1.00 96.12 233 LYS A N 1
ATOM 1725 C CA . LYS A 1 233 ? 3.535 -15.288 -1.039 1.00 96.12 233 LYS A CA 1
ATOM 1726 C C . LYS A 1 233 ? 2.220 -14.758 -1.610 1.00 96.12 233 LYS A C 1
ATOM 1728 O O . LYS A 1 233 ? 1.327 -14.299 -0.901 1.00 96.12 233 LYS A O 1
ATOM 1733 N N . GLU A 1 234 ? 2.084 -14.892 -2.922 1.00 93.81 234 GLU A N 1
ATOM 1734 C CA . GLU A 1 234 ? 1.026 -14.258 -3.709 1.00 93.81 234 GLU A CA 1
ATOM 1735 C C . GLU A 1 234 ? -0.407 -14.525 -3.210 1.00 93.81 234 GLU A C 1
ATOM 1737 O O . GLU A 1 234 ? -1.217 -13.602 -3.170 1.00 93.81 234 GLU A O 1
ATOM 1742 N N . LYS A 1 235 ? -0.732 -15.750 -2.763 1.00 95.06 235 LYS A N 1
ATOM 1743 C CA . LYS A 1 235 ? -2.071 -16.052 -2.218 1.00 95.06 235 LYS A CA 1
ATOM 1744 C C . LYS A 1 235 ? -2.412 -15.170 -1.009 1.00 95.06 235 LYS A C 1
ATOM 1746 O O . LYS A 1 235 ? -3.535 -14.669 -0.917 1.00 95.06 235 LYS A O 1
ATOM 1751 N N . ASP A 1 236 ? -1.460 -14.968 -0.099 1.00 96.31 236 ASP A N 1
ATOM 1752 C CA . ASP A 1 236 ? -1.654 -14.116 1.077 1.00 96.31 236 ASP A CA 1
ATOM 1753 C C . ASP A 1 236 ? -1.733 -12.643 0.649 1.00 96.31 236 ASP A C 1
ATOM 1755 O O . ASP A 1 236 ? -2.598 -11.926 1.141 1.00 96.31 236 ASP A O 1
ATOM 1759 N N . ALA A 1 237 ? -0.920 -12.209 -0.325 1.00 96.38 237 ALA A N 1
ATOM 1760 C CA . ALA A 1 237 ? -0.978 -10.852 -0.876 1.00 96.38 237 ALA A CA 1
ATOM 1761 C C . ALA A 1 237 ? -2.338 -10.538 -1.528 1.00 96.38 237 ALA A C 1
ATOM 1763 O O . ALA A 1 237 ? -2.912 -9.478 -1.285 1.00 96.38 237 ALA A O 1
ATOM 1764 N N . MET A 1 238 ? -2.900 -11.464 -2.311 1.00 96.94 238 MET A N 1
ATOM 1765 C CA . MET A 1 238 ? -4.226 -11.293 -2.923 1.00 96.94 238 MET A CA 1
ATOM 1766 C C . MET A 1 238 ? -5.338 -11.303 -1.875 1.00 96.94 238 MET A C 1
ATOM 1768 O O . MET A 1 238 ? -6.237 -10.463 -1.917 1.00 96.94 238 MET A O 1
ATOM 1772 N N . THR A 1 239 ? -5.246 -12.199 -0.888 1.00 97.94 239 THR A N 1
ATOM 1773 C CA . THR A 1 239 ? -6.179 -12.231 0.249 1.00 97.94 239 THR A CA 1
ATOM 1774 C C . THR A 1 239 ? -6.118 -10.919 1.036 1.00 97.94 239 THR A C 1
ATOM 1776 O O . THR A 1 239 ? -7.160 -10.389 1.419 1.00 97.94 239 THR A O 1
ATOM 1779 N N . LEU A 1 240 ? -4.923 -10.349 1.221 1.00 97.94 240 LEU A N 1
ATOM 1780 C CA . LEU A 1 240 ? -4.728 -9.066 1.887 1.00 97.94 240 LEU A CA 1
ATOM 1781 C C . LEU A 1 240 ? -5.333 -7.901 1.097 1.00 97.94 240 LEU A C 1
ATOM 1783 O O . LEU A 1 240 ? -5.986 -7.046 1.686 1.00 97.94 240 LEU A O 1
ATOM 1787 N N . THR A 1 241 ? -5.160 -7.876 -0.225 1.00 97.06 241 THR A N 1
ATOM 1788 C CA . THR A 1 241 ? -5.770 -6.860 -1.096 1.00 97.06 241 THR A CA 1
ATOM 1789 C C . THR A 1 241 ? -7.298 -6.916 -1.032 1.00 97.06 241 THR A C 1
ATOM 1791 O O . THR A 1 241 ? -7.951 -5.882 -0.895 1.00 97.06 241 THR A O 1
ATOM 1794 N N . VAL A 1 242 ? -7.887 -8.119 -1.053 1.00 98.19 242 VAL A N 1
ATOM 1795 C CA . VAL A 1 242 ? -9.340 -8.293 -0.871 1.00 98.19 242 VAL A CA 1
ATOM 1796 C C . VAL A 1 242 ? -9.773 -7.853 0.530 1.00 98.19 242 VAL A C 1
ATOM 1798 O O . VAL A 1 242 ? -10.784 -7.165 0.667 1.00 98.19 242 VAL A O 1
ATOM 1801 N N . LEU A 1 243 ? -9.001 -8.187 1.568 1.00 98.00 243 LEU A N 1
ATOM 1802 C CA . LEU A 1 243 ? -9.268 -7.754 2.940 1.00 98.00 243 LEU A CA 1
ATOM 1803 C C . LEU A 1 243 ? -9.230 -6.222 3.071 1.00 98.00 243 LEU A C 1
ATOM 1805 O O . LEU A 1 243 ? -10.132 -5.643 3.678 1.00 98.00 243 LEU A O 1
ATOM 1809 N N . GLN A 1 244 ? -8.239 -5.558 2.472 1.00 97.75 244 GLN A N 1
ATOM 1810 C CA . GLN A 1 244 ? -8.132 -4.099 2.463 1.00 97.75 244 GLN A CA 1
ATOM 1811 C C . GLN A 1 244 ? -9.326 -3.463 1.744 1.00 97.75 244 GLN A C 1
ATOM 1813 O O . GLN A 1 244 ? -9.923 -2.536 2.291 1.00 97.75 244 GLN A O 1
ATOM 1818 N N . MET A 1 245 ? -9.739 -4.005 0.594 1.00 97.31 245 MET A N 1
ATOM 1819 C CA . MET A 1 245 ? -10.915 -3.533 -0.143 1.00 97.31 245 MET A CA 1
ATOM 1820 C C . MET A 1 245 ? -12.217 -3.731 0.653 1.00 97.31 245 MET A C 1
ATOM 1822 O O . MET A 1 245 ? -13.090 -2.860 0.666 1.00 97.31 245 MET A O 1
ATOM 1826 N N . LEU A 1 246 ? -12.345 -4.856 1.366 1.00 97.94 246 LEU A N 1
ATOM 1827 C CA . LEU A 1 246 ? -13.498 -5.163 2.214 1.00 97.94 246 LEU A CA 1
ATOM 1828 C C . LEU A 1 246 ? -13.611 -4.205 3.404 1.00 97.94 246 LEU A C 1
ATOM 1830 O O . LEU A 1 246 ? -14.702 -3.705 3.708 1.00 97.94 246 LEU A O 1
ATOM 1834 N N . MET A 1 247 ? -12.493 -3.958 4.092 1.00 97.88 247 MET A N 1
ATOM 1835 C CA . MET A 1 247 ? -12.453 -2.992 5.187 1.00 97.88 247 MET A CA 1
ATOM 1836 C C . MET A 1 247 ? -12.723 -1.583 4.651 1.00 97.88 247 MET A C 1
ATOM 1838 O O . MET A 1 247 ? -13.645 -0.906 5.122 1.00 97.88 247 MET A O 1
ATOM 1842 N N . GLY A 1 248 ? -11.986 -1.181 3.615 1.00 95.00 248 GLY A N 1
ATOM 1843 C CA . GLY A 1 248 ? -12.104 0.100 2.933 1.00 95.00 248 GLY A CA 1
ATOM 1844 C C . GLY A 1 248 ? -12.020 1.272 3.906 1.00 95.00 248 GLY A C 1
ATOM 1845 O O . GLY A 1 248 ? -11.109 1.347 4.729 1.00 95.00 248 GLY A O 1
ATOM 1846 N N . GLY A 1 249 ? -12.999 2.170 3.829 1.00 92.69 249 GLY A N 1
ATOM 1847 C CA . GLY A 1 249 ? -13.094 3.370 4.651 1.00 92.69 249 GLY A CA 1
ATOM 1848 C C . GLY A 1 249 ? -13.042 4.632 3.802 1.00 92.69 249 GLY A C 1
ATOM 1849 O O . GLY A 1 249 ? -13.444 4.627 2.639 1.00 92.69 249 GLY A O 1
ATOM 1850 N N . GLY A 1 250 ? -12.577 5.731 4.379 1.00 91.12 250 GLY A N 1
ATOM 1851 C CA . GLY A 1 250 ? -12.438 6.992 3.664 1.00 91.12 250 GLY A CA 1
ATOM 1852 C C . GLY A 1 250 ? -12.418 8.206 4.581 1.00 91.12 250 GLY A C 1
ATOM 1853 O O . GLY A 1 250 ? -12.246 8.102 5.794 1.00 91.12 250 GLY A O 1
ATOM 1854 N N . GLY A 1 251 ? -12.597 9.377 3.972 1.00 90.38 251 GLY A N 1
ATOM 1855 C CA . GLY A 1 251 ? -12.866 10.624 4.681 1.00 90.38 251 GLY A CA 1
ATOM 1856 C C . GLY A 1 251 ? -14.362 10.933 4.714 1.00 90.38 251 GLY A C 1
ATOM 1857 O O . GLY A 1 251 ? -15.057 10.737 3.712 1.00 90.38 251 GLY A O 1
ATOM 1858 N N . SER A 1 252 ? -14.837 11.487 5.828 1.00 80.44 252 SER A N 1
ATOM 1859 C CA . SER A 1 252 ? -16.248 11.854 6.041 1.00 80.44 252 SER A CA 1
ATOM 1860 C C . SER A 1 252 ? -16.743 12.933 5.065 1.00 80.44 252 SER A C 1
ATOM 1862 O O . SER A 1 252 ? -17.937 13.047 4.819 1.00 80.44 252 SER A O 1
ATOM 1864 N N . PHE A 1 253 ? -15.828 13.690 4.447 1.00 78.44 253 PHE A N 1
ATOM 1865 C CA . PHE A 1 253 ? -16.132 14.795 3.526 1.00 78.44 253 PHE A CA 1
ATOM 1866 C C . PHE A 1 253 ? -15.942 14.462 2.036 1.00 78.44 253 PHE A C 1
ATOM 1868 O O . PHE A 1 253 ? -15.926 15.365 1.201 1.00 78.44 253 PHE A O 1
ATOM 1875 N N . SER A 1 254 ? -15.772 13.190 1.662 1.00 74.75 254 SER A N 1
ATOM 1876 C CA . SER A 1 254 ? -15.620 12.837 0.244 1.00 74.75 254 SER A CA 1
ATOM 1877 C C . SER A 1 254 ? -16.936 13.054 -0.516 1.00 74.75 254 SER A C 1
ATOM 1879 O O . SER A 1 254 ? -17.870 12.265 -0.380 1.00 74.75 254 SER A O 1
ATOM 1881 N N . ALA A 1 255 ? -17.007 14.092 -1.355 1.00 71.62 255 ALA A N 1
ATOM 1882 C CA . ALA A 1 255 ? -18.182 14.456 -2.159 1.00 71.62 255 ALA A CA 1
ATOM 1883 C C . ALA A 1 255 ? -18.335 13.644 -3.470 1.00 71.62 255 ALA A C 1
ATOM 1885 O O . ALA A 1 255 ? -18.891 14.133 -4.448 1.00 71.62 255 ALA A O 1
ATOM 1886 N N . GLY A 1 256 ? -17.817 12.410 -3.521 1.00 75.12 256 GLY A N 1
ATOM 1887 C CA . GLY A 1 256 ? -17.964 11.522 -4.685 1.00 75.12 256 GLY A CA 1
ATOM 1888 C C . GLY A 1 256 ? -19.308 10.780 -4.746 1.00 75.12 256 GLY A C 1
ATOM 1889 O O . GLY A 1 256 ? -20.011 10.670 -3.738 1.00 75.12 256 GLY A O 1
ATOM 1890 N N .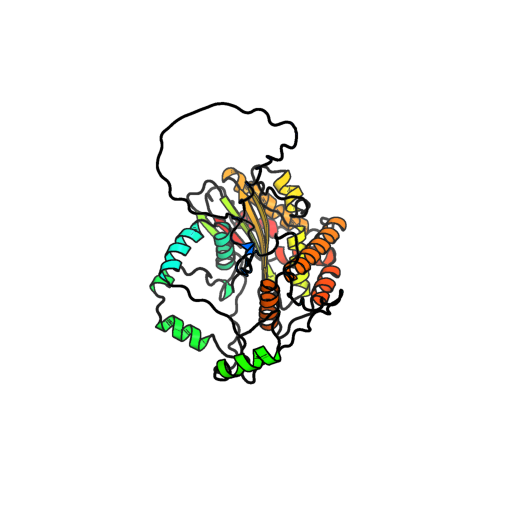 GLY A 1 257 ? -19.631 10.219 -5.914 1.00 81.56 257 GLY A N 1
ATOM 1891 C CA . GLY A 1 257 ? -20.815 9.380 -6.135 1.00 81.56 257 GLY A CA 1
ATOM 1892 C C . GLY A 1 257 ? -20.661 7.919 -5.670 1.00 81.56 257 GLY A C 1
ATOM 1893 O O . GLY A 1 257 ? -19.665 7.565 -5.029 1.00 81.56 257 GLY A O 1
ATOM 1894 N N . PRO A 1 258 ? -21.650 7.058 -5.983 1.00 85.81 258 PRO A N 1
ATOM 1895 C CA . PRO A 1 258 ? -21.568 5.614 -5.759 1.00 85.81 258 PRO A CA 1
ATOM 1896 C C . PRO A 1 258 ? -20.300 4.996 -6.371 1.00 85.81 258 PRO A C 1
ATOM 1898 O O . PRO A 1 258 ? -19.799 5.476 -7.382 1.00 85.81 258 PRO A O 1
ATOM 1901 N N . GLY A 1 259 ? -19.786 3.926 -5.756 1.00 83.50 259 GLY A N 1
ATOM 1902 C CA . GLY A 1 259 ? -18.582 3.211 -6.216 1.00 83.50 259 GLY A CA 1
ATOM 1903 C C . GLY A 1 259 ? -17.298 3.531 -5.440 1.00 83.50 259 GLY A C 1
ATOM 1904 O O . GLY A 1 259 ? -16.378 2.726 -5.439 1.00 83.50 259 GLY A O 1
ATOM 1905 N N . LYS A 1 260 ? -17.254 4.621 -4.663 1.00 84.94 260 LYS A N 1
ATOM 1906 C CA . LYS A 1 260 ? -16.077 5.015 -3.852 1.00 84.94 260 LYS A CA 1
ATOM 1907 C C . LYS A 1 260 ? -15.844 4.199 -2.563 1.00 84.94 260 LYS A C 1
ATOM 1909 O O . LYS A 1 260 ? -15.130 4.654 -1.676 1.00 84.94 260 LYS A O 1
ATOM 1914 N N . GLY A 1 261 ? -16.511 3.055 -2.400 1.00 88.75 261 GLY A N 1
ATOM 1915 C CA . GLY A 1 261 ? -16.405 2.235 -1.184 1.00 88.75 261 GLY A CA 1
ATOM 1916 C C . GLY A 1 261 ? -17.347 2.614 -0.030 1.00 88.75 261 GLY A C 1
ATOM 1917 O O . GLY A 1 261 ? -17.115 2.196 1.097 1.00 88.75 261 GLY A O 1
ATOM 1918 N N . MET A 1 262 ? -18.448 3.338 -0.279 1.00 89.50 262 MET A N 1
ATOM 1919 C CA . MET A 1 262 ? -19.423 3.719 0.774 1.00 89.50 262 MET A CA 1
ATOM 1920 C C . MET A 1 262 ? -20.073 2.530 1.503 1.00 89.50 262 MET A C 1
ATOM 1922 O O . MET A 1 262 ? -20.578 2.680 2.610 1.00 89.50 262 MET A O 1
ATOM 1926 N N . PHE A 1 263 ? -20.074 1.351 0.875 1.00 93.31 263 PHE A N 1
ATOM 1927 C CA . PHE A 1 263 ? -20.588 0.104 1.449 1.00 93.31 263 PHE A CA 1
ATOM 1928 C C . PHE A 1 263 ? -19.476 -0.793 2.016 1.00 93.31 263 PHE A C 1
ATOM 1930 O O . PHE A 1 263 ? -19.702 -1.986 2.247 1.00 93.31 263 PHE A O 1
ATOM 1937 N N . SER A 1 264 ? -18.259 -0.271 2.193 1.00 96.19 264 SER A N 1
ATOM 1938 C CA . SER A 1 264 ? -17.198 -1.000 2.886 1.00 96.19 264 SER A CA 1
ATOM 1939 C C . SER A 1 264 ? -17.498 -1.079 4.383 1.00 96.19 264 SER A C 1
ATOM 1941 O O . SER A 1 264 ? -18.260 -0.278 4.936 1.00 96.19 264 SER A O 1
ATOM 1943 N N . ARG A 1 265 ? -16.889 -2.058 5.054 1.00 96.88 265 ARG A N 1
ATOM 1944 C CA . ARG A 1 265 ? -17.162 -2.343 6.466 1.00 96.88 265 ARG A CA 1
ATOM 1945 C C . ARG A 1 265 ? -16.898 -1.131 7.361 1.00 96.88 265 ARG A C 1
ATOM 1947 O O . ARG A 1 265 ? -17.758 -0.767 8.158 1.00 96.88 265 ARG A O 1
ATOM 1954 N N . LEU A 1 266 ? -15.737 -0.493 7.204 1.00 97.31 266 LEU A N 1
ATOM 1955 C CA . LEU A 1 266 ? -15.345 0.653 8.024 1.00 97.31 266 LEU A CA 1
ATOM 1956 C C . LEU A 1 266 ? -16.175 1.901 7.719 1.00 97.31 266 LEU A C 1
ATOM 1958 O O . LEU A 1 266 ? -16.485 2.668 8.627 1.00 97.31 266 LEU A O 1
ATOM 1962 N N . TYR A 1 267 ? -16.593 2.090 6.466 1.00 95.75 267 TYR A N 1
ATOM 1963 C CA . TYR A 1 267 ? -17.453 3.216 6.114 1.00 95.75 267 TYR A CA 1
ATOM 1964 C C . TYR A 1 267 ? -18.813 3.104 6.817 1.00 95.75 267 TYR A C 1
ATOM 1966 O O . TYR A 1 267 ? -19.254 4.038 7.484 1.00 95.75 267 TYR A O 1
ATOM 1974 N N . LEU A 1 268 ? -19.442 1.927 6.741 1.00 95.44 268 LEU A N 1
ATOM 1975 C CA . LEU A 1 268 ? -20.760 1.692 7.327 1.00 95.44 268 LEU A CA 1
ATOM 1976 C C . LEU A 1 268 ? -20.746 1.674 8.860 1.00 95.44 268 LEU A C 1
ATOM 1978 O O . LEU A 1 268 ? -21.616 2.282 9.468 1.00 95.44 268 LEU A O 1
ATOM 1982 N N . ARG A 1 269 ? -19.782 0.981 9.478 1.00 96.75 269 ARG A N 1
ATOM 1983 C CA . ARG A 1 269 ? -19.756 0.758 10.938 1.00 96.75 269 ARG A CA 1
ATOM 1984 C C . ARG A 1 269 ? -19.087 1.882 11.720 1.00 96.75 269 ARG A C 1
ATOM 1986 O O . ARG A 1 269 ? -19.260 1.962 12.931 1.00 96.75 269 ARG A O 1
ATOM 1993 N N . VAL A 1 270 ? -18.261 2.699 11.061 1.00 97.00 270 VAL A N 1
ATOM 1994 C CA . VAL A 1 270 ? -17.494 3.753 11.734 1.00 97.00 270 VAL A CA 1
ATOM 1995 C C . VAL A 1 270 ? -17.897 5.131 11.236 1.00 97.00 270 VAL A C 1
ATOM 1997 O O . VAL A 1 270 ? -18.401 5.929 12.018 1.00 97.00 270 VAL A O 1
ATOM 2000 N N . LEU A 1 271 ? -17.722 5.421 9.946 1.00 95.44 271 LEU A N 1
ATOM 2001 C CA . LEU A 1 271 ? -17.936 6.781 9.433 1.00 95.44 271 LEU A CA 1
ATOM 2002 C C . LEU A 1 271 ? -19.409 7.215 9.472 1.00 95.44 271 LEU A C 1
ATOM 2004 O O . LEU A 1 2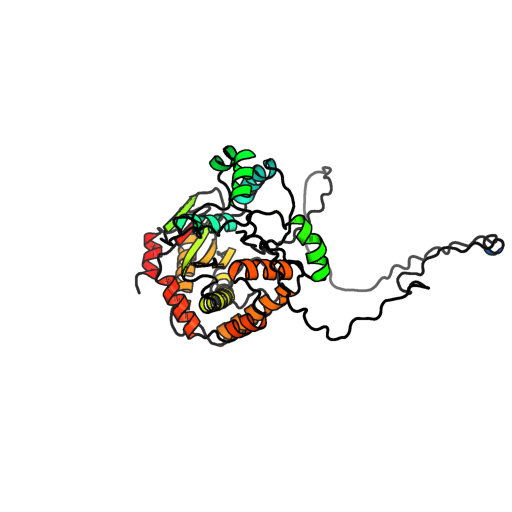71 ? -19.683 8.377 9.758 1.00 95.44 271 LEU A O 1
ATOM 2008 N N . ASN A 1 272 ? -20.354 6.298 9.245 1.00 93.62 272 ASN A N 1
ATOM 2009 C CA . ASN A 1 272 ? -21.784 6.613 9.356 1.00 93.62 272 ASN A CA 1
ATOM 2010 C C . ASN A 1 272 ? -22.277 6.724 10.810 1.00 93.62 272 ASN A C 1
ATOM 2012 O O . ASN A 1 272 ? -23.278 7.392 11.058 1.00 93.62 272 ASN A O 1
ATOM 2016 N N . GL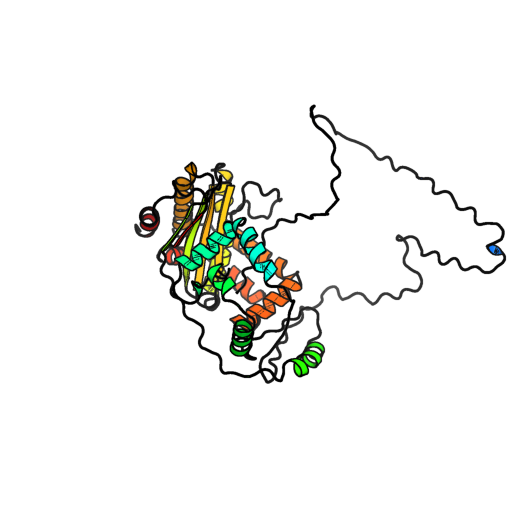U A 1 273 ? -21.612 6.061 11.761 1.00 96.06 273 GLU A N 1
ATOM 2017 C CA . GLU A 1 273 ? -22.055 5.993 13.163 1.00 96.06 273 GLU A CA 1
ATOM 2018 C C . GLU A 1 273 ? -21.382 7.047 14.058 1.00 96.06 273 GLU A C 1
ATOM 2020 O O . GLU A 1 273 ? -21.988 7.519 15.020 1.00 96.06 273 GLU A O 1
ATOM 2025 N N . PHE A 1 274 ? -20.140 7.438 13.750 1.00 96.44 274 PHE A N 1
ATOM 2026 C CA . PHE A 1 274 ? -19.314 8.306 14.593 1.00 96.44 274 PHE A CA 1
ATOM 2027 C C . PHE A 1 274 ? -18.890 9.580 13.842 1.00 96.44 274 PHE A C 1
ATOM 2029 O O . PHE A 1 274 ? -17.783 9.637 13.297 1.00 96.44 274 PHE A O 1
ATOM 2036 N N . PRO A 1 275 ? -19.719 10.642 13.842 1.00 94.38 275 PRO A N 1
ATOM 2037 C CA . PRO A 1 275 ? -19.439 11.883 13.111 1.00 94.38 275 PRO A CA 1
ATOM 2038 C C . PRO A 1 275 ? -18.205 12.649 13.621 1.00 94.38 275 PRO A C 1
ATOM 2040 O O . PRO A 1 275 ? -17.695 13.526 12.927 1.00 94.38 275 PRO A O 1
ATOM 2043 N N . GLN A 1 276 ? -17.710 12.334 14.823 1.00 95.19 276 GLN A N 1
ATOM 2044 C CA . GLN A 1 276 ? -16.481 12.904 15.386 1.00 95.19 276 GLN A CA 1
ATOM 2045 C C . GLN A 1 276 ? -15.224 12.464 14.617 1.00 95.19 276 GLN A C 1
ATOM 2047 O O . GLN A 1 276 ? -14.196 13.145 14.663 1.00 95.19 276 GLN A O 1
ATOM 2052 N N . ILE A 1 277 ? -15.297 11.332 13.910 1.00 96.31 277 ILE A N 1
ATOM 2053 C CA . ILE A 1 277 ? -14.200 10.803 13.106 1.00 96.31 277 ILE A CA 1
ATOM 2054 C C . ILE A 1 277 ? -14.213 11.481 11.733 1.00 96.31 277 ILE A C 1
ATOM 2056 O O . ILE A 1 277 ? -15.212 11.477 11.017 1.00 96.31 277 ILE A O 1
ATOM 2060 N N . GLN A 1 278 ? -13.076 12.056 11.345 1.00 94.88 278 GLN A N 1
ATOM 2061 C CA . GLN A 1 278 ? -12.930 12.775 10.076 1.00 94.88 278 GLN A CA 1
ATOM 2062 C C . GLN A 1 278 ? -12.433 11.876 8.945 1.00 94.88 278 GLN A C 1
ATOM 2064 O O . GLN A 1 278 ? -12.783 12.088 7.783 1.00 94.88 278 GLN A O 1
ATOM 2069 N N . ALA A 1 279 ? -11.593 10.895 9.274 1.00 95.31 279 ALA A N 1
ATOM 2070 C CA . ALA A 1 279 ? -11.154 9.863 8.348 1.00 95.31 279 ALA A CA 1
ATOM 2071 C C . ALA A 1 279 ? -10.900 8.557 9.098 1.00 95.31 279 ALA A C 1
ATOM 2073 O O . ALA A 1 279 ? -10.391 8.574 10.218 1.00 95.31 279 ALA A O 1
ATOM 2074 N N . PHE A 1 280 ? -11.242 7.436 8.475 1.00 97.19 280 PHE A N 1
ATOM 2075 C CA . PHE A 1 280 ? -11.037 6.102 9.026 1.00 97.19 280 PHE A CA 1
ATOM 2076 C C . PHE A 1 280 ? -10.914 5.117 7.875 1.00 97.19 280 PHE A C 1
ATOM 2078 O O . PHE A 1 280 ? -11.883 4.910 7.142 1.00 97.19 280 PHE A O 1
ATOM 2085 N N . SER A 1 281 ? -9.731 4.540 7.694 1.00 96.56 281 SER A N 1
ATOM 2086 C CA . SER A 1 281 ? -9.436 3.699 6.536 1.00 96.56 281 SER A CA 1
ATOM 2087 C C . SER A 1 281 ? -8.463 2.587 6.881 1.00 96.56 281 SER A C 1
ATOM 2089 O O . SER A 1 281 ? -7.500 2.810 7.612 1.00 96.56 281 SER A O 1
ATOM 2091 N N . ALA A 1 282 ? -8.680 1.415 6.293 1.00 97.44 282 ALA A N 1
ATOM 2092 C CA . ALA A 1 282 ? -7.685 0.358 6.259 1.00 97.44 282 ALA A CA 1
ATOM 2093 C C . ALA A 1 282 ? -6.662 0.608 5.143 1.00 97.44 282 ALA A C 1
ATOM 2095 O O . ALA A 1 282 ? -7.005 1.097 4.062 1.00 97.44 282 ALA A O 1
ATOM 2096 N N . PHE A 1 283 ? -5.413 0.241 5.398 1.00 95.81 283 PHE A N 1
ATOM 2097 C CA . PHE A 1 283 ? -4.310 0.349 4.451 1.00 95.81 283 PHE A CA 1
ATOM 2098 C C . PHE A 1 283 ? -3.462 -0.920 4.467 1.00 95.81 283 PHE A C 1
ATOM 2100 O O . PHE A 1 283 ? -3.448 -1.662 5.453 1.00 95.81 283 PHE A O 1
ATOM 2107 N N . ASN A 1 284 ? -2.745 -1.153 3.373 1.00 96.12 284 ASN A N 1
ATOM 2108 C CA . ASN A 1 284 ? -1.705 -2.160 3.290 1.00 96.12 284 ASN A CA 1
ATOM 2109 C C . ASN A 1 284 ? -0.517 -1.657 2.467 1.00 96.12 284 ASN A C 1
ATOM 2111 O O . ASN A 1 284 ? -0.698 -0.928 1.496 1.00 96.12 284 ASN A O 1
ATOM 2115 N N . SER A 1 285 ? 0.673 -2.126 2.822 1.00 95.31 285 SER A N 1
ATOM 2116 C CA . SER A 1 285 ? 1.907 -1.919 2.062 1.00 95.31 285 SER A CA 1
ATOM 2117 C C . SER A 1 285 ? 2.613 -3.273 1.971 1.00 95.31 285 SER A C 1
ATOM 2119 O O . SER A 1 285 ? 2.837 -3.919 2.991 1.00 95.31 285 SER A O 1
ATOM 2121 N N . ILE A 1 286 ? 2.894 -3.762 0.760 1.00 96.81 286 ILE A N 1
ATOM 2122 C CA . ILE A 1 286 ? 3.448 -5.109 0.530 1.00 96.81 286 ILE A CA 1
ATOM 2123 C C . ILE A 1 286 ? 4.836 -4.982 -0.107 1.00 96.81 286 ILE A C 1
ATOM 2125 O O . ILE A 1 286 ? 4.990 -4.334 -1.146 1.00 96.81 286 ILE A O 1
ATOM 2129 N N . TYR A 1 287 ? 5.823 -5.633 0.504 1.00 96.38 287 TYR A N 1
ATOM 2130 C CA . TYR A 1 287 ? 7.211 -5.758 0.055 1.00 96.38 287 TYR A CA 1
ATOM 2131 C C . TYR A 1 287 ? 7.469 -7.167 -0.489 1.00 96.38 287 TYR A C 1
ATOM 2133 O O . TYR A 1 287 ? 6.563 -7.994 -0.524 1.00 96.38 287 TYR A O 1
ATOM 2141 N N . ASN A 1 288 ? 8.692 -7.469 -0.933 1.00 94.88 288 ASN A N 1
ATOM 2142 C CA . ASN A 1 288 ? 9.002 -8.784 -1.507 1.00 94.88 288 ASN A CA 1
ATOM 2143 C C . ASN A 1 288 ? 8.699 -9.930 -0.524 1.00 94.88 288 ASN A C 1
ATOM 2145 O O . ASN A 1 288 ? 7.969 -10.850 -0.887 1.00 94.88 288 ASN A O 1
ATOM 2149 N N . ASP A 1 289 ? 9.170 -9.822 0.723 1.00 93.75 289 ASP A N 1
ATOM 2150 C CA . ASP A 1 289 ? 9.109 -10.913 1.713 1.00 93.75 289 ASP A CA 1
ATOM 2151 C C . ASP A 1 289 ? 8.260 -10.606 2.958 1.00 93.75 289 ASP A C 1
ATOM 2153 O O . ASP A 1 289 ? 8.048 -11.469 3.811 1.00 93.75 289 ASP A O 1
ATOM 2157 N N . THR A 1 290 ? 7.731 -9.390 3.069 1.00 96.88 290 THR A N 1
ATOM 2158 C CA . THR A 1 290 ? 6.888 -8.968 4.194 1.00 96.88 290 THR A CA 1
ATOM 2159 C C . THR A 1 290 ? 5.875 -7.913 3.750 1.00 96.88 290 THR A C 1
ATOM 2161 O O . THR A 1 290 ? 5.850 -7.501 2.590 1.00 96.88 290 THR A O 1
ATOM 2164 N N . GLY A 1 291 ? 5.013 -7.481 4.652 1.00 96.25 291 GLY A N 1
ATOM 2165 C CA . GLY A 1 291 ? 4.003 -6.470 4.413 1.00 96.25 291 GLY A CA 1
ATOM 2166 C C . GLY A 1 291 ? 3.494 -5.901 5.723 1.00 96.25 291 GLY A C 1
ATOM 2167 O O . GLY A 1 291 ? 3.767 -6.424 6.799 1.00 96.25 291 GLY A O 1
ATOM 2168 N N . VAL A 1 292 ? 2.747 -4.816 5.629 1.00 97.69 292 VAL A N 1
ATOM 2169 C CA . VAL A 1 292 ? 2.110 -4.152 6.758 1.00 97.69 292 VAL A CA 1
ATOM 2170 C C . VAL A 1 292 ? 0.646 -3.970 6.422 1.00 97.69 292 VAL A C 1
ATOM 2172 O O . VAL A 1 292 ? 0.303 -3.568 5.312 1.00 97.69 292 VAL A O 1
ATOM 2175 N N . PHE A 1 293 ? -0.218 -4.267 7.382 1.00 98.31 293 PHE A N 1
ATOM 2176 C CA . PHE A 1 293 ? -1.649 -4.036 7.290 1.00 98.31 293 PHE A CA 1
ATOM 2177 C C . PHE A 1 293 ? -2.140 -3.323 8.530 1.00 98.31 293 PHE A C 1
ATOM 2179 O O . PHE A 1 293 ? -1.760 -3.679 9.645 1.00 98.31 293 PHE A O 1
ATOM 2186 N N . GLY A 1 294 ? -3.011 -2.339 8.353 1.00 97.94 294 GLY A N 1
ATOM 2187 C CA . GLY A 1 294 ? -3.473 -1.557 9.479 1.00 97.94 294 GLY A CA 1
ATOM 2188 C C . GLY A 1 294 ? -4.699 -0.718 9.205 1.00 97.94 294 GLY A C 1
ATOM 2189 O O . GLY A 1 294 ? -5.252 -0.696 8.107 1.00 97.94 294 GLY A O 1
ATOM 2190 N N . ILE A 1 295 ? -5.111 -0.002 10.244 1.00 98.38 295 ILE A N 1
ATOM 2191 C CA . ILE A 1 295 ? -6.153 1.017 10.195 1.00 98.38 295 ILE A CA 1
ATOM 2192 C C . ILE A 1 295 ? -5.535 2.344 10.602 1.00 98.38 295 ILE A C 1
ATOM 2194 O O . ILE A 1 295 ? -4.876 2.440 11.634 1.00 98.38 295 ILE A O 1
ATOM 2198 N N . HIS A 1 296 ? -5.801 3.374 9.809 1.00 96.44 296 HIS A N 1
ATOM 2199 C CA . HIS A 1 296 ? -5.521 4.763 10.131 1.00 96.44 296 HIS A CA 1
ATOM 2200 C C . HIS A 1 296 ? -6.828 5.499 10.446 1.00 96.44 296 HIS A C 1
ATOM 2202 O O . HIS A 1 296 ? -7.817 5.378 9.719 1.00 96.44 296 HIS A O 1
ATOM 2208 N N . ALA A 1 297 ? -6.801 6.311 11.500 1.00 97.31 297 ALA A N 1
ATOM 2209 C CA . ALA A 1 297 ? -7.891 7.165 11.935 1.00 97.31 297 ALA A CA 1
ATOM 2210 C C . ALA A 1 297 ? -7.416 8.614 12.122 1.00 97.31 297 ALA A C 1
ATOM 2212 O O . ALA A 1 297 ? -6.335 8.873 12.647 1.00 97.31 297 ALA A O 1
ATOM 2213 N N . THR A 1 298 ? -8.258 9.567 11.732 1.00 96.69 298 THR A N 1
ATOM 2214 C CA . THR A 1 298 ? -8.109 10.998 12.015 1.00 96.69 298 THR A CA 1
ATOM 2215 C C . THR A 1 298 ? -9.340 11.480 12.767 1.00 96.69 298 THR A C 1
ATOM 2217 O O . THR A 1 298 ? -10.465 11.341 12.280 1.00 96.69 298 THR A O 1
ATOM 2220 N N . THR A 1 299 ? -9.137 12.065 13.942 1.00 96.81 299 THR A N 1
ATOM 2221 C CA . THR A 1 299 ? -10.214 12.506 14.837 1.00 96.81 299 THR A CA 1
ATOM 2222 C C . THR A 1 299 ? -9.781 13.728 15.652 1.00 96.81 299 THR A C 1
ATOM 2224 O O . THR A 1 299 ? -8.624 14.136 15.591 1.00 96.81 299 THR A O 1
ATOM 2227 N N . GLY A 1 300 ? -10.697 14.336 16.408 1.00 96.19 300 GLY A N 1
ATOM 2228 C CA . GLY A 1 300 ? -10.324 15.258 17.485 1.00 96.19 300 GLY A CA 1
ATOM 2229 C C . GLY A 1 300 ? -9.673 14.522 18.664 1.00 96.19 300 GLY A C 1
ATOM 2230 O O . GLY A 1 300 ? -9.990 13.354 18.912 1.00 96.19 300 GLY A O 1
ATOM 2231 N N . SER A 1 301 ? -8.799 15.222 19.392 1.00 94.94 301 SER A N 1
ATOM 2232 C CA . SER A 1 301 ? -7.982 14.692 20.499 1.00 94.94 301 SER A CA 1
ATOM 2233 C C . SER A 1 301 ? -8.783 13.939 21.559 1.00 94.94 301 SER A C 1
ATOM 2235 O O . SER A 1 301 ? -8.492 12.781 21.850 1.00 94.94 301 SER A O 1
ATOM 2237 N N . GLU A 1 302 ? -9.877 14.522 22.049 1.00 96.00 302 GLU A N 1
ATOM 2238 C CA . GLU A 1 302 ? -10.713 13.919 23.099 1.00 96.00 302 GLU A CA 1
ATOM 2239 C C . GLU A 1 302 ? -11.339 12.574 22.688 1.00 96.00 302 GLU A C 1
ATOM 2241 O O . GLU A 1 302 ? -11.621 11.720 23.529 1.00 96.00 302 GLU A O 1
ATOM 2246 N N . PHE A 1 303 ? -11.544 12.356 21.385 1.00 97.44 303 PHE A N 1
ATOM 2247 C CA . PHE A 1 303 ? -12.142 11.132 20.853 1.00 97.44 303 PHE A CA 1
ATOM 2248 C C . PHE A 1 303 ? -11.091 10.093 20.418 1.00 97.44 303 PHE A C 1
ATOM 2250 O O . PHE A 1 303 ? -11.446 8.969 20.057 1.00 97.44 303 PHE A O 1
ATOM 2257 N N . ALA A 1 304 ? -9.794 10.418 20.491 1.00 97.62 304 ALA A N 1
ATOM 2258 C CA . ALA A 1 304 ? -8.705 9.511 20.127 1.00 97.62 304 ALA A CA 1
ATOM 2259 C C . ALA A 1 304 ? -8.738 8.154 20.867 1.00 97.62 304 ALA A C 1
ATOM 2261 O O . ALA A 1 304 ? -8.631 7.133 20.179 1.00 97.62 304 ALA A O 1
ATOM 2262 N N . PRO A 1 305 ? -8.977 8.067 22.199 1.00 98.25 305 PRO A N 1
ATOM 2263 C CA . PRO A 1 305 ? -9.114 6.769 22.866 1.00 98.25 305 PRO A CA 1
ATOM 2264 C C . PRO A 1 305 ? -10.228 5.911 22.261 1.00 98.25 305 PRO A C 1
ATOM 2266 O O . PRO A 1 305 ? -10.048 4.720 22.009 1.00 98.25 305 PRO A O 1
ATOM 2269 N N . LYS A 1 306 ? -11.381 6.525 21.965 1.00 98.25 306 LYS A N 1
ATOM 2270 C CA . LYS A 1 306 ? -12.527 5.818 21.388 1.00 98.25 306 LYS A CA 1
ATOM 2271 C C . LYS A 1 306 ? -12.256 5.375 19.951 1.00 98.25 306 LYS A C 1
ATOM 2273 O O . LYS A 1 306 ? -12.660 4.276 19.581 1.00 98.25 306 LYS A O 1
ATOM 2278 N N . ALA A 1 307 ? -11.566 6.191 19.156 1.00 98.19 307 ALA A N 1
ATOM 2279 C CA . ALA A 1 307 ? -11.164 5.835 17.797 1.00 98.19 307 ALA A CA 1
ATOM 2280 C C . ALA A 1 307 ? -10.207 4.629 17.777 1.00 98.19 307 ALA A C 1
ATOM 2282 O O . ALA A 1 307 ? -10.389 3.719 16.968 1.00 98.19 307 ALA A O 1
ATOM 2283 N N . VAL A 1 308 ? -9.249 4.572 18.710 1.00 98.50 308 VAL A N 1
ATOM 2284 C CA . VAL A 1 308 ? -8.355 3.414 18.888 1.00 98.50 308 VAL A CA 1
ATOM 2285 C C . VAL A 1 308 ? -9.141 2.160 19.279 1.00 98.50 308 VAL A C 1
ATOM 2287 O O . VAL A 1 308 ? -8.922 1.091 18.711 1.00 98.50 308 VAL A O 1
ATOM 2290 N N . ASP A 1 309 ? -10.114 2.287 20.183 1.00 98.31 309 ASP A N 1
ATOM 2291 C CA . ASP A 1 309 ? -10.995 1.178 20.565 1.00 98.31 309 ASP A CA 1
ATOM 2292 C C . ASP A 1 309 ? -11.834 0.655 19.397 1.00 98.31 309 ASP A C 1
ATOM 2294 O O . ASP A 1 309 ? -12.082 -0.549 19.305 1.00 98.31 309 ASP A O 1
ATOM 2298 N N . LEU A 1 310 ? -12.293 1.551 18.520 1.00 98.44 310 LEU A N 1
ATOM 2299 C CA . LEU A 1 310 ? -13.024 1.193 17.306 1.00 98.44 310 LEU A CA 1
ATOM 2300 C C . LEU A 1 310 ? -12.114 0.452 16.322 1.00 98.44 310 LEU A C 1
ATOM 2302 O O . LEU A 1 310 ? -12.498 -0.610 15.840 1.00 98.44 310 LEU A O 1
ATOM 2306 N N . ALA A 1 311 ? -10.893 0.941 16.090 1.00 98.50 311 ALA A N 1
ATOM 2307 C CA . ALA A 1 311 ? -9.920 0.274 15.225 1.00 98.50 311 ALA A CA 1
ATOM 2308 C C . ALA A 1 311 ? -9.562 -1.128 15.733 1.00 98.50 311 ALA A C 1
ATOM 2310 O O . ALA A 1 311 ? -9.642 -2.095 14.975 1.00 98.50 311 ALA A O 1
ATOM 2311 N N . ALA A 1 312 ? -9.264 -1.267 17.028 1.00 98.25 312 ALA A N 1
ATOM 2312 C CA . ALA A 1 312 ? -8.986 -2.567 17.631 1.00 98.25 312 ALA A CA 1
ATOM 2313 C C . ALA A 1 312 ? -10.186 -3.521 17.527 1.00 98.25 312 ALA A C 1
ATOM 2315 O O . ALA A 1 312 ? -10.019 -4.688 17.174 1.00 98.25 312 ALA A O 1
ATOM 2316 N N . ARG A 1 313 ? -11.409 -3.029 17.770 1.00 97.88 313 ARG A N 1
ATOM 2317 C CA . ARG A 1 313 ? -12.630 -3.836 17.635 1.00 97.88 313 ARG A CA 1
ATOM 2318 C C . ARG A 1 313 ? -12.838 -4.323 16.205 1.00 97.88 313 ARG A C 1
ATOM 2320 O O . ARG A 1 313 ? -13.174 -5.488 16.022 1.00 97.88 313 ARG A O 1
ATOM 2327 N N . GLU A 1 314 ? -12.657 -3.464 15.206 1.00 98.12 314 GLU A N 1
ATOM 2328 C CA . GLU A 1 314 ? -12.838 -3.852 13.804 1.00 98.12 314 GLU A CA 1
ATOM 2329 C C . GLU A 1 314 ? -11.790 -4.877 13.356 1.00 98.12 314 GLU A C 1
ATOM 2331 O O . GLU A 1 314 ? -12.161 -5.859 12.713 1.00 98.12 314 GLU A O 1
ATOM 2336 N N . LEU A 1 315 ? -10.527 -4.720 13.771 1.00 98.00 315 LEU A N 1
ATOM 2337 C CA . LEU A 1 315 ? -9.453 -5.691 13.516 1.00 98.00 315 LEU A CA 1
ATOM 2338 C C . LEU A 1 315 ? -9.719 -7.051 14.185 1.00 98.00 315 LEU A C 1
ATOM 2340 O O . LEU A 1 315 ? -9.571 -8.094 13.555 1.00 98.00 315 LEU A O 1
ATOM 2344 N N . LEU A 1 316 ? -10.182 -7.064 15.438 1.00 97.56 316 LEU A N 1
ATOM 2345 C CA . LEU A 1 316 ? -10.575 -8.305 16.120 1.00 97.56 316 LEU A CA 1
ATOM 2346 C C . LEU A 1 316 ? -11.809 -8.951 15.472 1.00 97.56 316 LEU A C 1
ATOM 2348 O O . LEU A 1 316 ? -11.904 -10.176 15.379 1.00 97.56 316 LEU A O 1
ATOM 2352 N N . SER A 1 317 ? -12.750 -8.126 15.006 1.00 97.25 317 SER A N 1
ATOM 2353 C CA . SER A 1 317 ? -13.997 -8.569 14.387 1.00 97.25 317 SER A CA 1
ATOM 2354 C C . SER A 1 317 ? -13.736 -9.303 13.070 1.00 97.25 317 SER A C 1
ATOM 2356 O O . SER A 1 317 ? -14.279 -10.384 12.889 1.00 97.25 317 SER A O 1
ATOM 2358 N N . ILE A 1 318 ? -12.869 -8.798 12.184 1.00 96.69 318 ILE A N 1
ATOM 2359 C CA . ILE A 1 318 ? -12.525 -9.504 10.929 1.00 96.69 318 ILE A CA 1
ATOM 2360 C C . ILE A 1 318 ? -11.765 -10.820 11.166 1.00 96.69 318 ILE A C 1
ATOM 2362 O O . ILE A 1 318 ? -11.867 -11.747 10.366 1.00 96.69 318 ILE A O 1
ATOM 2366 N N . ALA A 1 319 ? -11.049 -10.915 12.287 1.00 96.62 319 ALA A N 1
ATOM 2367 C CA . ALA A 1 319 ? -10.315 -12.098 12.719 1.00 96.62 319 ALA A CA 1
ATOM 2368 C C . ALA A 1 319 ? -11.167 -13.067 13.556 1.00 96.62 319 ALA A C 1
ATOM 2370 O O . ALA A 1 319 ? -10.618 -13.899 14.273 1.00 96.62 319 ALA A O 1
ATOM 2371 N N . THR A 1 320 ? -12.494 -12.924 13.548 1.00 96.44 320 THR A N 1
ATOM 2372 C CA . THR A 1 320 ? -13.415 -13.837 14.233 1.00 96.44 320 THR A CA 1
ATOM 2373 C C . THR A 1 320 ? -14.290 -14.528 13.181 1.00 96.44 320 THR A C 1
ATOM 2375 O O . THR A 1 320 ? -14.952 -13.834 12.399 1.00 96.44 320 THR A O 1
ATOM 2378 N N . PRO A 1 321 ? -14.333 -15.874 13.135 1.00 95.69 321 PRO A N 1
ATOM 2379 C CA . PRO A 1 321 ? -15.159 -16.604 12.177 1.00 95.69 321 PRO A CA 1
ATOM 2380 C C . PRO A 1 321 ? -16.630 -16.164 12.205 1.00 95.69 321 PRO A C 1
ATOM 2382 O O . PRO A 1 321 ? -17.216 -15.955 13.266 1.00 95.69 321 PRO A O 1
ATOM 2385 N N . GLY A 1 322 ? -17.234 -16.021 11.024 1.00 95.12 322 GLY A N 1
ATOM 2386 C CA . GLY A 1 322 ? -18.649 -15.654 10.864 1.00 95.12 322 GLY A CA 1
ATOM 2387 C C . GLY A 1 322 ? -18.966 -14.160 11.002 1.00 95.12 322 GLY A C 1
ATOM 2388 O O . GLY A 1 322 ? -20.107 -13.766 10.794 1.00 95.12 322 GLY A O 1
ATOM 2389 N N . GLN A 1 323 ? -17.981 -13.310 11.306 1.00 96.81 323 GLN A N 1
ATOM 2390 C CA . GLN A 1 323 ? -18.171 -11.853 11.355 1.00 96.81 323 GLN A CA 1
ATOM 2391 C C . GLN A 1 323 ? -18.096 -11.168 9.984 1.00 96.81 323 GLN A C 1
ATOM 2393 O O . GLN A 1 323 ? -18.371 -9.970 9.885 1.00 96.81 323 GLN A O 1
ATOM 2398 N N . VAL A 1 324 ? -17.672 -11.883 8.945 1.00 97.00 324 VAL A N 1
ATOM 2399 C CA . VAL A 1 324 ? -17.679 -11.430 7.551 1.00 97.00 324 VAL A CA 1
ATOM 2400 C C . VAL A 1 324 ? -18.667 -12.314 6.802 1.00 97.00 324 VAL A C 1
ATOM 2402 O O . VAL A 1 324 ? -18.551 -13.538 6.852 1.00 97.00 324 VAL A O 1
ATOM 2405 N N . ASP A 1 325 ? -19.648 -11.699 6.146 1.00 96.25 325 ASP A N 1
ATOM 2406 C CA . ASP A 1 325 ? -20.641 -12.420 5.352 1.00 96.25 325 ASP A CA 1
ATOM 2407 C C . ASP A 1 325 ? -20.203 -12.574 3.883 1.00 96.25 325 ASP A C 1
ATOM 2409 O O . ASP A 1 325 ? -19.285 -11.902 3.399 1.00 96.25 325 ASP A O 1
ATOM 2413 N N . GLN A 1 326 ? -20.866 -13.481 3.161 1.00 98.00 326 GLN A N 1
ATOM 2414 C CA . GLN A 1 326 ? -20.535 -13.770 1.764 1.00 98.00 326 GLN A CA 1
ATOM 2415 C C . GLN A 1 326 ? -20.771 -12.560 0.847 1.00 98.00 326 GLN A C 1
ATOM 2417 O O . GLN A 1 326 ? -19.984 -12.323 -0.062 1.00 98.00 326 GLN A O 1
ATOM 2422 N N . ALA A 1 327 ? -21.793 -11.741 1.114 1.00 97.94 327 ALA A N 1
ATOM 2423 C CA . ALA A 1 327 ? -22.107 -10.574 0.292 1.00 97.94 327 ALA A CA 1
ATOM 2424 C C . ALA A 1 327 ? -21.045 -9.465 0.419 1.00 97.94 327 ALA A C 1
ATOM 2426 O O . ALA A 1 327 ? -20.779 -8.734 -0.539 1.00 97.94 327 ALA A O 1
ATOM 2427 N N . GLN A 1 328 ? -20.433 -9.314 1.596 1.00 97.81 328 GLN A N 1
ATOM 2428 C CA . GLN A 1 328 ? -19.282 -8.446 1.827 1.00 97.81 328 GLN A CA 1
ATOM 2429 C C . GLN A 1 328 ? -18.060 -8.946 1.058 1.00 97.81 328 GLN A C 1
ATOM 2431 O O . GLN A 1 328 ? -17.411 -8.140 0.389 1.00 97.81 328 GLN A O 1
ATOM 2436 N N . LEU A 1 329 ? -17.774 -10.251 1.120 1.00 98.31 329 LEU A N 1
ATOM 2437 C CA . LEU A 1 329 ? -16.662 -10.860 0.388 1.00 98.31 329 LEU A CA 1
ATOM 2438 C C . LEU A 1 329 ? -16.832 -10.710 -1.128 1.00 98.31 329 LEU A C 1
ATOM 2440 O O . LEU A 1 329 ? -15.919 -10.226 -1.791 1.00 98.31 329 LEU A O 1
ATOM 2444 N N . ASP A 1 330 ? -17.996 -11.065 -1.671 1.00 98.38 330 ASP A N 1
ATOM 2445 C CA . ASP A 1 330 ? -18.259 -10.990 -3.111 1.00 98.38 330 ASP A CA 1
ATOM 2446 C C . ASP A 1 330 ? -18.115 -9.552 -3.617 1.00 98.38 330 ASP A C 1
ATOM 2448 O O . ASP A 1 330 ? -17.412 -9.297 -4.593 1.00 98.38 330 ASP A O 1
ATOM 2452 N N . ARG A 1 331 ? -18.674 -8.578 -2.887 1.00 98.06 331 ARG A N 1
ATOM 2453 C CA . ARG A 1 331 ? -18.503 -7.156 -3.211 1.00 98.06 331 ARG A CA 1
ATOM 2454 C C . ARG A 1 331 ? -17.036 -6.729 -3.190 1.00 98.06 331 ARG A C 1
ATOM 2456 O O . ARG A 1 331 ? -16.615 -5.989 -4.075 1.00 98.06 331 ARG A O 1
ATOM 2463 N N . ALA A 1 332 ? -16.264 -7.161 -2.194 1.00 98.00 332 ALA A N 1
ATOM 2464 C CA . ALA A 1 332 ? -14.849 -6.820 -2.096 1.00 98.00 332 ALA A CA 1
ATOM 2465 C C . ALA A 1 332 ? -14.032 -7.421 -3.250 1.00 98.00 332 ALA A C 1
ATOM 2467 O O . ALA A 1 332 ? -13.178 -6.733 -3.805 1.00 98.00 332 ALA A O 1
ATOM 2468 N N . LYS A 1 333 ? -14.332 -8.661 -3.655 1.00 98.38 333 LYS A N 1
ATOM 2469 C CA . LYS A 1 333 ? -13.700 -9.330 -4.802 1.00 98.38 333 LYS A CA 1
ATOM 2470 C C . LYS A 1 333 ? -14.010 -8.615 -6.110 1.00 98.38 333 LYS A C 1
ATOM 2472 O O . LYS A 1 333 ? -13.084 -8.283 -6.844 1.00 98.38 333 LYS A O 1
ATOM 2477 N N . GLU A 1 334 ? -15.280 -8.314 -6.379 1.00 97.94 334 GLU A N 1
ATOM 2478 C CA . GLU A 1 334 ? -15.662 -7.576 -7.589 1.00 97.94 334 GLU A CA 1
ATOM 2479 C C . GLU A 1 334 ? -15.060 -6.167 -7.610 1.00 97.94 334 GLU A C 1
ATOM 2481 O O . GLU A 1 334 ? -14.537 -5.731 -8.633 1.00 97.94 334 GLU A O 1
ATOM 2486 N N . SER A 1 335 ? -15.036 -5.479 -6.465 1.00 96.56 335 SER A N 1
ATOM 2487 C CA . SER A 1 335 ? -14.407 -4.161 -6.346 1.00 96.56 335 SER A CA 1
ATOM 2488 C C . SER A 1 335 ? -12.892 -4.220 -6.572 1.00 96.56 335 SER A C 1
ATOM 2490 O O . SER A 1 335 ? -12.341 -3.348 -7.241 1.00 96.56 335 SER A O 1
ATOM 2492 N N . ALA A 1 336 ? -12.208 -5.252 -6.067 1.00 96.12 336 ALA A N 1
ATOM 2493 C CA . ALA A 1 336 ? -10.778 -5.451 -6.292 1.00 96.12 336 ALA A CA 1
ATOM 2494 C C . ALA A 1 336 ? -10.469 -5.756 -7.768 1.00 96.12 336 ALA A C 1
ATOM 2496 O O . ALA A 1 336 ? -9.581 -5.128 -8.343 1.00 96.12 336 ALA A O 1
ATOM 2497 N N . LYS A 1 337 ? -11.233 -6.654 -8.408 1.00 97.38 337 LYS A N 1
ATOM 2498 C CA . LYS A 1 337 ? -11.091 -6.958 -9.844 1.00 97.38 337 LYS A CA 1
ATOM 2499 C C . LYS A 1 337 ? -11.342 -5.725 -10.709 1.00 97.38 337 LYS A C 1
ATOM 2501 O O . LYS A 1 337 ? -10.537 -5.426 -11.588 1.00 97.38 337 LYS A O 1
ATOM 2506 N N . SER A 1 338 ? -12.416 -4.985 -10.424 1.00 96.75 338 SER A N 1
ATOM 2507 C CA . SER A 1 338 ? -12.739 -3.738 -11.120 1.00 96.75 338 SER A CA 1
ATOM 2508 C C . SER A 1 338 ? -11.612 -2.719 -10.981 1.00 96.75 338 SER A C 1
ATOM 2510 O O . SER A 1 338 ? -11.206 -2.136 -11.979 1.00 96.75 338 SER A O 1
ATOM 2512 N N . ALA A 1 339 ? -11.073 -2.530 -9.772 1.00 94.06 339 ALA A N 1
ATOM 2513 C CA . ALA A 1 339 ? -9.975 -1.598 -9.542 1.00 94.06 339 ALA A CA 1
ATOM 2514 C C . ALA A 1 339 ? -8.729 -1.974 -10.359 1.00 94.06 339 ALA A C 1
ATOM 2516 O O . ALA A 1 339 ? -8.177 -1.120 -11.045 1.00 94.06 339 ALA A O 1
ATOM 2517 N N . VAL A 1 340 ? -8.320 -3.248 -10.343 1.00 92.88 340 VAL A N 1
ATOM 2518 C CA . VAL A 1 340 ? -7.166 -3.729 -11.124 1.00 92.88 340 VAL A CA 1
ATOM 2519 C C . VAL A 1 340 ? -7.365 -3.476 -12.619 1.00 92.88 340 VAL A C 1
ATOM 2521 O O . VAL A 1 340 ? -6.487 -2.905 -13.261 1.00 92.88 340 VAL A O 1
ATOM 2524 N N . LEU A 1 341 ? -8.518 -3.859 -13.171 1.00 93.75 341 LEU A N 1
ATOM 2525 C CA . LEU A 1 341 ? -8.799 -3.707 -14.600 1.00 93.75 341 LEU A CA 1
ATOM 2526 C C . LEU A 1 341 ? -8.824 -2.238 -15.030 1.00 93.75 341 LEU A C 1
ATOM 2528 O O . LEU A 1 341 ? -8.169 -1.888 -16.006 1.00 93.75 341 LEU A O 1
ATOM 2532 N N . MET A 1 342 ? -9.504 -1.379 -14.267 1.00 92.38 342 MET A N 1
ATOM 2533 C CA . MET A 1 342 ? -9.588 0.055 -14.559 1.00 92.38 342 MET A CA 1
ATOM 2534 C C . MET A 1 342 ? -8.222 0.741 -14.461 1.00 92.38 342 MET A C 1
ATOM 2536 O O . MET A 1 342 ? -7.902 1.610 -15.268 1.00 92.38 342 MET A O 1
ATOM 2540 N N . TYR A 1 343 ? -7.381 0.354 -13.497 1.00 88.81 343 TYR A N 1
ATOM 2541 C CA . TYR A 1 343 ? -6.037 0.923 -13.389 1.00 88.81 343 TYR A CA 1
ATOM 2542 C C . TYR A 1 343 ? -5.153 0.565 -14.588 1.00 88.81 343 TYR A C 1
ATOM 2544 O O . TYR A 1 343 ? -4.389 1.414 -15.050 1.00 88.81 343 TYR A O 1
ATOM 2552 N N . LEU A 1 344 ? -5.291 -0.646 -15.133 1.00 86.81 344 LEU A N 1
ATOM 2553 C CA . LEU A 1 344 ? -4.517 -1.107 -16.289 1.00 86.81 344 LEU A CA 1
ATOM 2554 C C . LEU A 1 344 ? -4.904 -0.429 -17.617 1.00 86.81 344 LEU A C 1
ATOM 2556 O O . LEU A 1 344 ? -4.179 -0.580 -18.599 1.00 86.81 344 LEU A O 1
ATOM 2560 N N . GLU A 1 345 ? -5.985 0.357 -17.658 1.00 85.50 345 GLU A N 1
ATOM 2561 C CA . GLU A 1 345 ? -6.343 1.188 -18.820 1.00 85.50 345 GLU A CA 1
ATOM 2562 C C . GLU A 1 345 ? -5.349 2.343 -19.027 1.00 85.50 345 GLU A C 1
ATOM 2564 O O . GLU A 1 345 ? -5.104 2.786 -20.154 1.00 85.50 345 GLU A O 1
ATOM 2569 N N . SER A 1 346 ? -4.742 2.833 -17.941 1.00 88.75 346 SER A N 1
ATOM 2570 C CA . SER A 1 346 ? -3.731 3.884 -18.010 1.00 88.75 346 SER A CA 1
ATOM 2571 C C . SER A 1 346 ? -2.407 3.317 -18.512 1.00 88.75 346 SER A C 1
ATOM 2573 O O . SER A 1 346 ? -1.791 2.470 -17.867 1.00 88.75 346 SER A O 1
ATOM 2575 N N . ARG A 1 347 ? -1.903 3.841 -19.636 1.00 81.88 347 ARG A N 1
ATOM 2576 C CA . ARG A 1 347 ? -0.618 3.401 -20.212 1.00 81.88 347 ARG A CA 1
ATOM 2577 C C . ARG A 1 347 ? 0.562 3.585 -19.257 1.00 81.88 347 ARG A C 1
ATOM 2579 O O . ARG A 1 347 ? 1.461 2.753 -19.265 1.00 81.88 347 ARG A O 1
ATOM 2586 N N . ILE A 1 348 ? 0.529 4.635 -18.432 1.00 85.12 348 ILE A N 1
ATOM 2587 C CA . ILE A 1 348 ? 1.558 4.915 -17.418 1.00 85.12 348 ILE A CA 1
ATOM 2588 C C . ILE A 1 348 ? 1.558 3.805 -16.361 1.00 85.12 348 ILE A C 1
ATOM 2590 O O . ILE A 1 348 ? 2.606 3.237 -16.054 1.00 85.12 348 ILE A O 1
ATOM 2594 N N . VAL A 1 349 ? 0.370 3.439 -15.870 1.00 86.62 349 VAL A N 1
ATOM 2595 C CA . VAL A 1 349 ? 0.209 2.345 -14.903 1.00 86.62 349 VAL A CA 1
ATOM 2596 C C . VAL A 1 349 ? 0.587 1.009 -15.536 1.00 86.62 349 VAL A C 1
ATOM 2598 O O . VAL A 1 349 ? 1.257 0.207 -14.901 1.00 86.62 349 VAL A O 1
ATOM 2601 N N . ALA A 1 350 ? 0.238 0.778 -16.804 1.00 83.50 350 ALA A N 1
ATOM 2602 C CA . ALA A 1 350 ? 0.623 -0.435 -17.517 1.00 83.50 350 ALA A CA 1
ATOM 2603 C C . ALA A 1 350 ? 2.152 -0.578 -17.642 1.00 83.50 350 ALA A C 1
ATOM 2605 O O . ALA A 1 350 ? 2.676 -1.671 -17.435 1.00 83.50 350 ALA A O 1
ATOM 2606 N N . SER A 1 351 ? 2.886 0.501 -17.946 1.00 85.69 351 SER A N 1
ATOM 2607 C CA . SER A 1 351 ? 4.356 0.466 -17.929 1.00 85.69 351 SER A CA 1
ATOM 2608 C C . SER A 1 351 ? 4.917 0.239 -16.523 1.00 85.69 351 SER A C 1
ATOM 2610 O O . SER A 1 351 ? 5.825 -0.573 -16.361 1.00 85.69 351 SER A O 1
ATOM 2612 N N . GLU A 1 352 ? 4.363 0.882 -15.494 1.00 90.88 352 GLU A N 1
ATOM 2613 C CA . GLU A 1 352 ? 4.797 0.655 -14.110 1.00 90.88 352 GLU A CA 1
ATOM 2614 C C . GLU A 1 352 ? 4.574 -0.806 -13.683 1.00 90.88 352 GLU A C 1
ATOM 2616 O O . GLU A 1 352 ? 5.476 -1.433 -13.129 1.00 90.88 352 GLU A O 1
ATOM 2621 N N . ASP A 1 353 ? 3.406 -1.371 -13.998 1.00 90.19 353 ASP A N 1
ATOM 2622 C CA . ASP A 1 353 ? 3.037 -2.764 -13.739 1.00 90.19 353 ASP A CA 1
ATOM 2623 C C . ASP A 1 353 ? 4.039 -3.743 -14.366 1.00 90.19 353 ASP A C 1
ATOM 2625 O O . ASP A 1 353 ? 4.574 -4.610 -13.674 1.00 90.19 353 ASP A O 1
ATOM 2629 N N . ILE A 1 354 ? 4.365 -3.562 -15.654 1.00 87.88 354 ILE A N 1
ATOM 2630 C CA . ILE A 1 354 ? 5.391 -4.364 -16.339 1.00 87.88 354 ILE A CA 1
ATOM 2631 C C . ILE A 1 354 ? 6.724 -4.273 -15.584 1.00 87.88 354 ILE A C 1
ATOM 2633 O O . ILE A 1 354 ? 7.342 -5.300 -15.299 1.00 87.88 354 ILE A O 1
ATOM 2637 N N . GLY A 1 355 ? 7.172 -3.056 -15.262 1.00 91.31 355 GLY A N 1
ATOM 2638 C CA . GLY A 1 355 ? 8.463 -2.828 -14.617 1.00 91.31 355 GLY A CA 1
ATOM 2639 C C . GLY A 1 355 ? 8.552 -3.485 -13.242 1.00 91.31 355 GLY A C 1
ATOM 2640 O O . GLY A 1 355 ? 9.494 -4.225 -12.956 1.00 91.31 355 GLY A O 1
ATOM 2641 N N . ARG A 1 356 ? 7.535 -3.266 -12.405 1.00 92.75 356 ARG A N 1
ATOM 2642 C CA . ARG A 1 356 ? 7.481 -3.780 -11.033 1.00 92.75 356 ARG A CA 1
ATOM 2643 C C . ARG A 1 356 ? 7.338 -5.291 -10.983 1.00 92.75 356 ARG A C 1
ATOM 2645 O O . ARG A 1 356 ? 8.051 -5.924 -10.212 1.00 92.75 356 ARG A O 1
ATOM 2652 N N . GLN A 1 357 ? 6.477 -5.884 -11.809 1.00 92.88 357 GLN A N 1
ATOM 2653 C CA . GLN A 1 357 ? 6.341 -7.340 -11.829 1.00 92.88 357 GLN A CA 1
ATOM 2654 C C . GLN A 1 357 ? 7.639 -8.023 -12.261 1.00 92.88 357 GLN A C 1
ATOM 2656 O O . GLN A 1 357 ? 8.048 -8.989 -11.625 1.00 92.88 357 GLN A O 1
ATOM 2661 N N . VAL A 1 358 ? 8.337 -7.487 -13.267 1.00 92.94 358 VAL A N 1
ATOM 2662 C CA . VAL A 1 358 ? 9.631 -8.039 -13.691 1.00 92.94 358 VAL A CA 1
ATOM 2663 C C . VAL A 1 358 ? 10.692 -7.874 -12.599 1.00 92.94 358 VAL A C 1
ATOM 2665 O O . VAL A 1 358 ? 11.452 -8.808 -12.368 1.00 92.94 358 VAL A O 1
ATOM 2668 N N . LEU A 1 359 ? 10.716 -6.750 -11.873 1.00 91.38 359 LEU A N 1
ATOM 2669 C CA . LEU A 1 359 ? 11.614 -6.571 -10.723 1.00 91.38 359 LEU A CA 1
ATOM 2670 C C . LEU A 1 359 ? 11.317 -7.544 -9.568 1.00 91.38 359 LEU A C 1
ATOM 2672 O O . LEU A 1 359 ? 12.240 -7.990 -8.894 1.00 91.38 359 LEU A O 1
ATOM 2676 N N . THR A 1 360 ? 10.048 -7.871 -9.323 1.00 92.19 360 THR A N 1
ATOM 2677 C CA . THR A 1 360 ? 9.638 -8.716 -8.190 1.00 92.19 360 THR A CA 1
ATOM 2678 C C . THR A 1 360 ? 9.670 -10.214 -8.510 1.00 92.19 360 THR A C 1
ATOM 2680 O O . THR A 1 360 ? 10.114 -11.011 -7.682 1.00 92.19 360 THR A O 1
ATOM 2683 N N . TYR A 1 361 ? 9.189 -10.613 -9.689 1.00 91.69 361 TYR A N 1
ATOM 2684 C CA . TYR A 1 361 ? 8.988 -12.012 -10.087 1.00 91.69 361 TYR A CA 1
ATOM 2685 C C . TYR A 1 361 ? 9.932 -12.480 -11.200 1.00 91.69 361 TYR A C 1
ATOM 2687 O O . TYR A 1 361 ? 9.966 -13.671 -11.493 1.00 91.69 361 TYR A O 1
ATOM 2695 N N . GLY A 1 362 ? 10.665 -11.572 -11.852 1.00 90.44 362 GLY A N 1
ATOM 2696 C CA . GLY A 1 362 ? 11.447 -11.870 -13.059 1.00 90.44 362 GLY A CA 1
ATOM 2697 C C . GLY A 1 362 ? 10.608 -11.963 -14.339 1.00 90.44 362 GLY A C 1
ATOM 2698 O O . GLY A 1 362 ? 11.152 -12.039 -15.437 1.00 90.44 362 GLY A O 1
ATOM 2699 N N . GLU A 1 363 ? 9.283 -11.908 -14.220 1.00 90.44 363 GLU A N 1
ATOM 2700 C CA . GLU A 1 363 ? 8.332 -12.004 -15.322 1.00 90.44 363 GLU A CA 1
ATOM 2701 C C . GLU A 1 363 ? 7.115 -11.111 -15.069 1.00 90.44 363 GLU A C 1
ATOM 2703 O O . GLU A 1 363 ? 6.846 -10.705 -13.938 1.00 90.44 363 GLU A O 1
ATOM 2708 N N . ARG A 1 364 ? 6.348 -10.830 -16.126 1.00 90.50 364 ARG A N 1
ATOM 2709 C CA . ARG A 1 364 ? 5.023 -10.227 -15.985 1.00 90.50 364 ARG A CA 1
ATOM 2710 C C . ARG A 1 364 ? 3.971 -11.321 -16.047 1.00 90.50 364 ARG A C 1
ATOM 2712 O O . ARG A 1 364 ? 3.729 -11.894 -17.109 1.00 90.50 364 ARG A O 1
ATOM 2719 N N . LYS A 1 365 ? 3.323 -11.575 -14.918 1.00 91.19 365 LYS A N 1
ATOM 2720 C CA . LYS A 1 365 ? 2.191 -12.489 -14.840 1.00 91.19 365 LYS A CA 1
ATOM 2721 C C . LYS A 1 365 ? 0.977 -11.855 -15.531 1.00 91.19 365 LYS A C 1
ATOM 2723 O O . LYS A 1 365 ? 0.749 -10.649 -15.397 1.00 91.19 365 LYS A O 1
ATOM 2728 N N . PRO A 1 366 ? 0.197 -12.641 -16.287 1.00 89.94 366 PRO A N 1
ATOM 2729 C CA . PRO A 1 366 ? -0.973 -12.127 -16.987 1.00 89.94 366 PRO A CA 1
ATOM 2730 C C . PRO A 1 366 ? -2.047 -11.680 -15.987 1.00 89.94 366 PRO A C 1
ATOM 2732 O O . PRO A 1 366 ? -2.147 -12.229 -14.890 1.00 89.94 366 PRO A O 1
ATOM 2735 N N . VAL A 1 367 ? -2.878 -10.701 -16.350 1.00 92.94 367 VAL A N 1
ATOM 2736 C CA . VAL A 1 367 ? -3.898 -10.156 -15.435 1.00 92.94 367 VAL A CA 1
ATOM 2737 C C . VAL A 1 367 ? -4.877 -11.238 -14.964 1.00 92.94 367 VAL A C 1
ATOM 2739 O O . VAL A 1 367 ? -5.267 -11.263 -13.798 1.00 92.94 367 VAL A O 1
ATOM 2742 N N . GLU A 1 368 ? -5.189 -12.206 -15.826 1.00 95.00 368 GLU A N 1
ATOM 2743 C CA . GLU A 1 368 ? -6.064 -13.345 -15.542 1.00 95.00 368 GLU A CA 1
ATOM 2744 C C . GLU A 1 368 ? -5.562 -14.193 -14.370 1.00 95.00 368 GLU A C 1
ATOM 2746 O O . GLU A 1 368 ? -6.365 -14.809 -13.670 1.00 95.00 368 GLU A O 1
ATOM 2751 N N . HIS A 1 369 ? -4.246 -14.228 -14.146 1.00 95.12 369 HIS A N 1
ATOM 2752 C CA . HIS A 1 369 ? -3.638 -14.909 -13.007 1.00 95.12 369 HIS A CA 1
ATOM 2753 C C . HIS A 1 369 ? -4.093 -14.277 -11.687 1.00 95.12 369 HIS A C 1
ATOM 2755 O O . HIS A 1 369 ? -4.614 -14.970 -10.812 1.00 95.12 369 HIS A O 1
ATOM 2761 N N . PHE A 1 370 ? -3.997 -12.949 -11.582 1.00 95.00 370 PHE A N 1
ATOM 2762 C CA . PHE A 1 370 ? -4.425 -12.204 -10.397 1.00 95.00 370 PHE A CA 1
ATOM 2763 C C . PHE A 1 370 ? -5.947 -12.206 -10.229 1.00 95.00 370 PHE A C 1
ATOM 2765 O O . PHE A 1 370 ? -6.434 -12.361 -9.111 1.00 95.00 370 PHE A O 1
ATOM 2772 N N . LEU A 1 371 ? -6.712 -12.113 -11.324 1.00 96.50 371 LEU A N 1
ATOM 2773 C CA . LEU A 1 371 ? -8.177 -12.206 -11.268 1.00 96.50 371 LEU A CA 1
ATOM 2774 C C . LEU A 1 371 ? -8.633 -13.563 -10.715 1.00 96.50 371 LEU A C 1
ATOM 2776 O O . LEU A 1 371 ? -9.473 -13.605 -9.818 1.00 96.50 371 LEU A O 1
ATOM 2780 N N . LYS A 1 372 ? -8.025 -14.666 -11.173 1.00 97.50 372 LYS A N 1
ATOM 2781 C CA . LYS A 1 372 ? -8.294 -16.010 -10.636 1.00 97.50 372 LYS A CA 1
ATOM 2782 C C . LYS A 1 372 ? -7.897 -16.137 -9.169 1.00 97.50 372 LYS A C 1
ATOM 2784 O O . LYS A 1 372 ? -8.613 -16.777 -8.403 1.00 97.50 372 LYS A O 1
ATOM 2789 N N . ALA A 1 373 ? -6.775 -15.540 -8.769 1.00 96.94 373 ALA A N 1
ATOM 2790 C CA . ALA A 1 373 ? -6.339 -15.553 -7.379 1.00 96.94 373 ALA A CA 1
ATOM 2791 C C . ALA A 1 373 ? -7.317 -14.791 -6.467 1.00 96.94 373 ALA A C 1
ATOM 2793 O O . ALA A 1 373 ? -7.663 -15.300 -5.402 1.00 96.94 373 ALA A O 1
ATOM 2794 N N . ILE A 1 374 ? -7.828 -13.634 -6.909 1.00 98.06 374 ILE A N 1
ATOM 2795 C CA . ILE A 1 374 ? -8.888 -12.881 -6.218 1.00 98.06 374 ILE A CA 1
ATOM 2796 C C . ILE A 1 374 ? -10.177 -13.710 -6.145 1.00 98.06 374 ILE A C 1
ATOM 2798 O O . ILE A 1 374 ? -10.772 -13.831 -5.073 1.00 98.06 374 ILE A O 1
ATOM 2802 N N . ASP A 1 375 ? -10.590 -14.333 -7.251 1.00 97.88 375 ASP A N 1
ATOM 2803 C CA . ASP A 1 375 ? -11.783 -15.185 -7.301 1.00 97.88 375 ASP A CA 1
ATOM 2804 C C . ASP A 1 375 ? -11.677 -16.420 -6.399 1.00 97.88 375 ASP A C 1
ATOM 2806 O O . ASP A 1 375 ? -12.688 -16.879 -5.863 1.00 97.88 375 ASP A O 1
ATOM 2810 N N . GLY A 1 376 ? -10.465 -16.922 -6.172 1.00 97.75 376 GLY A N 1
ATOM 2811 C CA . GLY A 1 376 ? -10.188 -18.032 -5.267 1.00 97.75 376 GLY A CA 1
ATOM 2812 C C . GLY A 1 376 ? -10.234 -17.682 -3.776 1.00 97.75 376 GLY A C 1
ATOM 2813 O O . GLY A 1 376 ? -10.214 -18.601 -2.959 1.00 97.75 376 GLY A O 1
ATOM 2814 N N . VAL A 1 377 ? -10.300 -16.398 -3.395 1.00 98.38 377 VAL A N 1
ATOM 2815 C CA . VAL A 1 377 ? -10.341 -15.990 -1.980 1.00 98.38 377 VAL A CA 1
ATOM 2816 C C . VAL A 1 377 ? -11.657 -16.423 -1.334 1.00 98.38 377 VAL A C 1
ATOM 2818 O O . VAL A 1 377 ? -12.748 -16.119 -1.835 1.00 98.38 377 VAL A O 1
ATOM 2821 N N . THR A 1 378 ? -11.543 -17.106 -0.191 1.00 98.38 378 THR A N 1
ATOM 2822 C CA . THR A 1 378 ? -12.672 -17.575 0.625 1.00 98.38 378 THR A CA 1
ATOM 2823 C C . THR A 1 378 ? -12.774 -16.833 1.961 1.00 98.38 378 THR A C 1
ATOM 2825 O O . THR A 1 378 ? -11.802 -16.253 2.448 1.00 98.38 378 THR A O 1
ATOM 2828 N N . LEU A 1 379 ? -13.942 -16.912 2.616 1.00 98.31 379 LEU A N 1
ATOM 2829 C CA . LEU A 1 379 ? -14.136 -16.385 3.977 1.00 98.31 379 LEU A CA 1
ATOM 2830 C C . LEU A 1 379 ? -13.148 -17.000 4.978 1.00 98.31 379 LEU A C 1
ATOM 2832 O O . LEU A 1 379 ? -12.655 -16.312 5.867 1.00 98.31 379 LEU A O 1
ATOM 2836 N N . LYS A 1 380 ? -12.823 -18.288 4.810 1.00 97.94 380 LYS A N 1
ATOM 2837 C CA . LYS A 1 380 ? -11.847 -18.976 5.656 1.00 97.94 380 LYS A CA 1
ATOM 2838 C C . LYS A 1 380 ? -10.446 -18.398 5.471 1.00 97.94 380 LYS A C 1
ATOM 2840 O O . LYS A 1 380 ? -9.787 -18.132 6.469 1.00 97.94 380 LYS A O 1
ATOM 2845 N N . ASP A 1 381 ? -10.009 -18.184 4.226 1.00 97.56 381 ASP A N 1
ATOM 2846 C CA . ASP A 1 381 ? -8.699 -17.575 3.953 1.00 97.56 381 ASP A CA 1
ATOM 2847 C C . ASP A 1 381 ? -8.605 -16.184 4.600 1.00 97.56 381 ASP A C 1
ATOM 2849 O O . ASP A 1 381 ? -7.609 -15.876 5.251 1.00 97.56 381 ASP A O 1
ATOM 2853 N N . MET A 1 382 ? -9.670 -15.379 4.496 1.00 96.75 382 MET A N 1
ATOM 2854 C CA . MET A 1 382 ? -9.751 -14.065 5.135 1.00 96.75 382 MET A CA 1
ATOM 2855 C C . MET A 1 382 ? -9.617 -14.129 6.656 1.00 96.75 382 MET A C 1
ATOM 2857 O O . MET A 1 382 ? -8.792 -13.416 7.225 1.00 96.75 382 MET A O 1
ATOM 2861 N N . THR A 1 383 ? -10.423 -14.962 7.321 1.00 97.12 383 THR A N 1
ATOM 2862 C CA . THR A 1 383 ? -10.391 -15.068 8.783 1.00 97.12 383 THR A CA 1
ATOM 2863 C C . THR A 1 383 ? -9.053 -15.617 9.263 1.00 97.12 383 THR A C 1
ATOM 2865 O O . THR A 1 383 ? -8.469 -15.039 10.171 1.00 97.12 383 THR A O 1
ATOM 2868 N N . SER A 1 384 ? -8.517 -16.661 8.623 1.00 97.06 384 SER A N 1
ATOM 2869 C CA . SER A 1 384 ? -7.218 -17.232 8.995 1.00 97.06 384 SER A CA 1
ATOM 2870 C C . SER A 1 384 ? -6.061 -16.253 8.783 1.00 97.06 384 SER A C 1
ATOM 2872 O O . SER A 1 384 ? -5.153 -16.195 9.612 1.00 97.06 384 SER A O 1
ATOM 2874 N N . LEU A 1 385 ? -6.080 -15.460 7.704 1.00 97.38 385 LEU A N 1
ATOM 2875 C CA . LEU A 1 385 ? -5.081 -14.413 7.500 1.00 97.38 385 LEU A CA 1
ATOM 2876 C C . LEU A 1 385 ? -5.214 -13.318 8.565 1.00 97.38 385 LEU A C 1
ATOM 2878 O O . LEU A 1 385 ? -4.216 -12.944 9.172 1.00 97.38 385 LEU A O 1
ATOM 2882 N N . ALA A 1 386 ? -6.431 -12.840 8.831 1.00 97.06 386 ALA A N 1
ATOM 2883 C CA . ALA A 1 386 ? -6.673 -11.817 9.841 1.00 97.06 386 ALA A CA 1
ATOM 2884 C C . ALA A 1 386 ? -6.258 -12.285 11.246 1.00 97.06 386 ALA A C 1
ATOM 2886 O O . ALA A 1 386 ? -5.592 -11.532 11.948 1.00 97.06 386 ALA A O 1
ATOM 2887 N N . GLU A 1 387 ? -6.573 -13.528 11.631 1.00 96.50 387 GLU A N 1
ATOM 2888 C CA . GLU A 1 387 ? -6.126 -14.163 12.881 1.00 96.50 387 GLU A CA 1
ATOM 2889 C C . GLU A 1 387 ? -4.604 -14.202 12.990 1.00 96.50 387 GLU A C 1
ATOM 2891 O O . GLU A 1 387 ? -4.050 -13.844 14.030 1.00 96.50 387 GLU A O 1
ATOM 2896 N N . LYS A 1 388 ? -3.927 -14.591 11.906 1.00 95.94 388 LYS A N 1
ATOM 2897 C CA . LYS A 1 388 ? -2.468 -14.614 11.857 1.00 95.94 388 LYS A CA 1
ATOM 2898 C C . LYS A 1 388 ? -1.882 -13.215 12.040 1.00 95.94 388 LYS A C 1
ATOM 2900 O O . LYS A 1 388 ? -0.977 -13.054 12.850 1.00 95.94 388 LYS A O 1
ATOM 2905 N N . ILE A 1 389 ? -2.403 -12.217 11.329 1.00 95.62 389 ILE A N 1
ATOM 2906 C CA . ILE A 1 389 ? -1.917 -10.831 11.376 1.00 95.62 389 ILE A CA 1
ATOM 2907 C C . ILE A 1 389 ? -2.020 -10.269 12.798 1.00 95.62 389 ILE A C 1
ATOM 2909 O O . ILE A 1 389 ? -1.030 -9.791 13.340 1.00 95.62 389 ILE A O 1
ATOM 2913 N N . ILE A 1 390 ? -3.182 -10.387 13.447 1.00 95.88 390 ILE A N 1
ATOM 2914 C CA . ILE A 1 390 ? -3.377 -9.817 14.793 1.00 95.88 390 ILE A CA 1
ATOM 2915 C C . ILE A 1 390 ? -2.640 -10.577 15.906 1.00 95.88 390 ILE A C 1
ATOM 2917 O O . ILE A 1 390 ? -2.598 -10.096 17.035 1.00 95.88 390 ILE A O 1
ATOM 2921 N N . SER A 1 391 ? -2.114 -11.775 15.620 1.00 95.12 391 SER A N 1
ATOM 2922 C CA . SER A 1 391 ? -1.285 -12.539 16.564 1.00 95.12 391 SER A CA 1
ATOM 2923 C C . SER A 1 391 ? 0.160 -12.035 16.635 1.00 95.12 391 SER A C 1
ATOM 2925 O O . SER A 1 391 ? 0.895 -12.400 17.552 1.00 95.12 391 SER A O 1
ATOM 2927 N N . LEU A 1 392 ? 0.569 -11.207 15.670 1.00 96.25 392 LEU A N 1
ATOM 2928 C CA . LEU A 1 392 ? 1.894 -10.599 15.622 1.00 96.25 392 LEU A CA 1
ATOM 2929 C C . LEU A 1 392 ? 1.953 -9.348 16.517 1.00 96.25 392 LEU A C 1
ATOM 2931 O O . LEU A 1 392 ? 0.909 -8.805 16.890 1.00 96.25 392 LEU A O 1
ATOM 2935 N N . PRO A 1 393 ? 3.159 -8.880 16.891 1.00 97.19 393 PRO A N 1
ATOM 2936 C CA . PRO A 1 393 ? 3.313 -7.670 17.692 1.00 97.19 393 PRO A CA 1
ATOM 2937 C C . PRO A 1 393 ? 2.596 -6.462 17.072 1.00 97.19 393 PRO A C 1
ATOM 2939 O O . PRO A 1 393 ? 2.666 -6.240 15.869 1.00 97.19 393 PRO A O 1
ATOM 2942 N N . LEU A 1 394 ? 1.921 -5.658 17.894 1.00 98.44 394 LEU A N 1
ATOM 2943 C CA . LEU A 1 394 ? 1.284 -4.422 17.438 1.00 98.44 394 LEU A CA 1
ATOM 2944 C C . LEU A 1 394 ? 2.352 -3.381 17.067 1.00 98.44 394 LEU A C 1
ATOM 2946 O O . LEU A 1 394 ? 3.284 -3.155 17.834 1.00 98.44 394 LEU A O 1
ATOM 2950 N N . THR A 1 395 ? 2.160 -2.662 15.963 1.00 98.62 395 THR A N 1
ATOM 2951 C CA . THR A 1 395 ? 2.777 -1.348 15.744 1.00 98.62 395 THR A CA 1
ATOM 2952 C C . THR A 1 395 ? 1.728 -0.255 15.880 1.00 98.62 395 THR A C 1
ATOM 2954 O O . THR A 1 395 ? 0.648 -0.330 15.294 1.00 98.62 395 THR A O 1
ATOM 2957 N N . MET A 1 396 ? 2.050 0.791 16.632 1.00 98.38 396 MET A N 1
ATOM 2958 C CA . MET A 1 396 ? 1.183 1.942 16.840 1.00 98.38 396 MET A CA 1
ATOM 2959 C C . MET A 1 396 ? 1.935 3.229 16.515 1.00 98.38 396 MET A C 1
ATOM 2961 O O . MET A 1 396 ? 3.006 3.471 17.057 1.00 98.38 396 MET A O 1
ATOM 2965 N N . ALA A 1 397 ? 1.371 4.077 15.661 1.00 98.19 397 ALA A N 1
ATOM 2966 C CA . ALA A 1 397 ? 1.909 5.407 15.391 1.00 98.19 397 ALA A CA 1
ATOM 2967 C C . ALA A 1 397 ? 0.854 6.474 15.676 1.00 98.19 397 ALA A C 1
ATOM 2969 O O . ALA A 1 397 ? -0.324 6.292 15.366 1.00 98.19 397 ALA A O 1
ATOM 2970 N N . SER A 1 398 ? 1.269 7.596 16.259 1.00 97.50 398 SER A N 1
ATOM 2971 C CA . SER A 1 398 ? 0.391 8.731 16.537 1.00 97.50 398 SER A CA 1
ATOM 2972 C C . SER A 1 398 ? 1.085 10.071 16.301 1.00 97.50 398 SER A C 1
ATOM 2974 O O . SER A 1 398 ? 2.271 10.231 16.596 1.00 97.50 398 SER A O 1
ATOM 2976 N N . TRP A 1 399 ? 0.335 11.027 15.753 1.00 96.06 399 TRP A N 1
ATOM 2977 C CA . TRP A 1 399 ? 0.811 12.370 15.423 1.00 96.06 399 TRP A CA 1
ATOM 2978 C C . TRP A 1 399 ? -0.294 13.414 15.644 1.00 96.06 399 TRP A C 1
ATOM 2980 O O . TRP A 1 399 ? -1.467 13.143 15.369 1.00 96.06 399 TRP A O 1
ATOM 2990 N N . GLY A 1 400 ? 0.070 14.611 16.106 1.00 94.56 400 GLY A N 1
ATOM 2991 C CA . GLY A 1 400 ? -0.861 15.712 16.387 1.00 94.56 400 GLY A CA 1
ATOM 2992 C C . GLY A 1 400 ? -1.022 15.935 17.886 1.00 94.56 400 GLY A C 1
ATOM 2993 O O . GLY A 1 400 ? -0.043 15.835 18.624 1.00 94.56 400 GLY A O 1
ATOM 2994 N N . ASP A 1 401 ? -2.242 16.200 18.354 1.00 94.75 401 ASP A N 1
ATOM 2995 C CA . ASP A 1 401 ? -2.503 16.249 19.795 1.00 94.75 401 ASP A CA 1
ATOM 2996 C C . ASP A 1 401 ? -2.661 14.835 20.375 1.00 94.75 401 ASP A C 1
ATOM 2998 O O . ASP A 1 401 ? -3.721 14.213 20.287 1.00 94.75 401 ASP A O 1
ATOM 3002 N N . VAL A 1 402 ? -1.574 14.290 20.921 1.00 96.06 402 VAL A N 1
ATOM 3003 C CA . VAL A 1 402 ? -1.477 12.875 21.319 1.00 96.06 402 VAL A CA 1
ATOM 3004 C C . VAL A 1 402 ? -1.661 12.650 22.820 1.00 96.06 402 VAL A C 1
ATOM 3006 O O . VAL A 1 402 ? -1.517 11.522 23.293 1.00 96.06 402 VAL A O 1
ATOM 3009 N N . ILE A 1 403 ? -2.015 13.692 23.578 1.00 94.75 403 ILE A N 1
ATOM 3010 C CA . ILE A 1 403 ? -2.157 13.637 25.043 1.00 94.75 403 ILE A CA 1
ATOM 3011 C C . ILE A 1 403 ? -3.191 12.587 25.471 1.00 94.75 403 ILE A C 1
ATOM 3013 O O . ILE A 1 403 ? -2.963 11.833 26.416 1.00 94.75 403 ILE A O 1
ATOM 3017 N N . HIS A 1 404 ? -4.308 12.495 24.748 1.00 96.06 404 HIS A N 1
ATOM 3018 C CA . HIS A 1 404 ? -5.384 11.545 25.040 1.00 96.06 404 HIS A CA 1
ATOM 3019 C C . HIS A 1 404 ? -5.184 10.172 24.382 1.00 96.06 404 HIS A C 1
ATOM 3021 O O . HIS A 1 404 ? -6.005 9.276 24.561 1.00 96.06 404 HIS A O 1
ATOM 3027 N N . VAL A 1 405 ? -4.117 9.966 23.606 1.00 97.75 405 VAL A N 1
ATOM 3028 C CA . VAL A 1 405 ? -3.876 8.677 22.950 1.00 97.75 405 VAL A CA 1
ATOM 3029 C C . VAL A 1 405 ? -3.491 7.635 24.016 1.00 97.75 405 VAL A C 1
ATOM 3031 O O . VAL A 1 405 ? -2.533 7.856 24.767 1.00 97.75 405 VAL A O 1
ATOM 3034 N N . PRO A 1 406 ? -4.206 6.492 24.107 1.00 98.00 406 PRO A N 1
ATOM 3035 C CA . PRO A 1 406 ? -3.950 5.472 25.126 1.00 98.00 406 PRO A CA 1
ATOM 3036 C C . PRO A 1 406 ? -2.527 4.914 25.019 1.00 98.00 406 PRO A C 1
ATOM 3038 O O . PRO A 1 406 ? -1.922 4.967 23.950 1.00 98.00 406 PRO A O 1
ATOM 3041 N N . SER A 1 407 ? -1.979 4.379 26.116 1.00 97.88 407 SER A N 1
ATOM 3042 C CA . SER A 1 407 ? -0.632 3.789 26.090 1.00 97.88 407 SER A CA 1
ATOM 3043 C C . SER A 1 407 ? -0.577 2.563 25.178 1.00 97.88 407 SER A C 1
ATOM 3045 O O . SER A 1 407 ? -1.557 1.810 25.082 1.00 97.88 407 SER A O 1
ATOM 3047 N N . TYR A 1 408 ? 0.581 2.334 24.563 1.00 97.62 408 TYR A N 1
ATOM 3048 C CA . TYR A 1 408 ? 0.835 1.170 23.721 1.00 97.62 408 TYR A CA 1
ATOM 3049 C C . TYR A 1 408 ? 0.456 -0.151 24.409 1.00 97.62 408 TYR A C 1
ATOM 3051 O O . TYR A 1 408 ? -0.258 -0.970 23.836 1.00 97.62 408 TYR A O 1
ATOM 3059 N N . GLU A 1 409 ? 0.828 -0.341 25.676 1.00 97.06 409 GLU A N 1
ATOM 3060 C CA . GLU A 1 409 ? 0.550 -1.565 26.440 1.00 97.06 409 GLU A CA 1
ATOM 3061 C C . GLU A 1 409 ? -0.947 -1.760 26.692 1.00 97.06 409 GLU A C 1
ATOM 3063 O O . GLU A 1 409 ? -1.435 -2.888 26.776 1.00 97.06 409 GLU A O 1
ATOM 3068 N N . SER A 1 410 ? -1.705 -0.672 26.849 1.00 96.94 410 SER A N 1
ATOM 3069 C CA . SER A 1 410 ? -3.163 -0.733 26.988 1.00 96.94 410 SER A CA 1
ATOM 3070 C C . SER A 1 410 ? -3.828 -1.227 25.704 1.00 96.94 410 SER A C 1
ATOM 3072 O O . SER A 1 410 ? -4.739 -2.055 25.754 1.00 96.94 410 SER A O 1
ATOM 3074 N N . VAL A 1 411 ? -3.347 -0.761 24.549 1.00 97.62 411 VAL A N 1
ATOM 3075 C CA . VAL A 1 411 ? -3.877 -1.143 23.234 1.00 97.62 411 VAL A CA 1
ATOM 3076 C C . VAL A 1 411 ? -3.424 -2.550 22.846 1.00 97.62 411 VAL A C 1
ATOM 3078 O O . VAL A 1 411 ? -4.253 -3.370 22.463 1.00 97.62 411 VAL A O 1
ATOM 3081 N N . SER A 1 412 ? -2.140 -2.866 23.020 1.00 96.69 412 SER A N 1
ATOM 3082 C CA . SER A 1 412 ? -1.544 -4.170 22.705 1.00 96.69 412 SER A CA 1
ATOM 3083 C C . SER A 1 412 ? -2.225 -5.319 23.462 1.00 96.69 412 SER A C 1
ATOM 3085 O O . SER A 1 412 ? -2.574 -6.343 22.871 1.00 96.69 412 SER A O 1
ATOM 3087 N N . ARG A 1 413 ? -2.568 -5.115 24.746 1.00 96.00 413 ARG A N 1
ATOM 3088 C CA . ARG A 1 413 ? -3.317 -6.101 25.551 1.00 96.00 413 ARG A CA 1
ATOM 3089 C C . ARG A 1 413 ? -4.651 -6.532 24.935 1.00 96.00 413 ARG A C 1
ATOM 3091 O O . ARG A 1 413 ? -5.097 -7.640 25.212 1.00 96.00 413 ARG A O 1
ATOM 3098 N N . LYS A 1 414 ? -5.278 -5.707 24.091 1.00 95.31 414 LYS A N 1
ATOM 3099 C CA . LYS A 1 414 ? -6.543 -6.051 23.416 1.00 95.31 414 LYS A CA 1
ATOM 3100 C C . LYS A 1 414 ? -6.380 -7.163 22.381 1.00 95.31 414 LYS A C 1
ATOM 3102 O O . LYS A 1 414 ? -7.351 -7.854 22.098 1.00 95.31 414 LYS A O 1
ATOM 3107 N N . PHE A 1 415 ? -5.178 -7.328 21.835 1.00 94.38 415 PHE A N 1
ATOM 3108 C CA . PHE A 1 415 ? -4.863 -8.345 20.831 1.00 94.38 415 PHE A CA 1
ATOM 3109 C C . PHE A 1 415 ? -4.240 -9.602 21.448 1.00 94.38 415 PHE A C 1
ATOM 3111 O O . PHE A 1 415 ? -4.425 -10.693 20.920 1.00 94.38 415 PHE A O 1
ATOM 3118 N N . LEU A 1 416 ? -3.575 -9.460 22.601 1.00 83.19 416 LEU A N 1
ATOM 3119 C CA . LEU A 1 416 ? -2.970 -10.571 23.346 1.00 83.19 416 LEU A CA 1
ATOM 3120 C C . LEU A 1 416 ? -3.971 -11.374 24.192 1.00 83.19 416 LEU A C 1
ATOM 3122 O O . LEU A 1 416 ? -3.696 -12.519 24.528 1.00 83.19 416 LEU A O 1
ATOM 3126 N N . ALA A 1 417 ? -5.112 -10.790 24.565 1.00 59.59 417 ALA A N 1
ATOM 3127 C CA . ALA A 1 417 ? -6.100 -11.404 25.460 1.00 59.59 417 ALA A CA 1
ATOM 3128 C C . ALA A 1 417 ? -7.043 -12.421 24.773 1.00 59.59 417 ALA A C 1
ATOM 3130 O O . ALA A 1 417 ? -8.206 -12.528 25.167 1.00 59.59 417 ALA A O 1
ATOM 3131 N N . LYS A 1 418 ? -6.567 -13.122 23.736 1.00 50.19 418 LYS A N 1
ATOM 3132 C CA . LYS A 1 418 ? -7.324 -14.174 23.042 1.00 50.19 418 LYS A CA 1
ATOM 3133 C C . LYS A 1 418 ? -7.160 -15.539 23.697 1.00 50.19 418 LYS A C 1
ATOM 3135 O O . LYS A 1 418 ? -6.016 -15.880 24.069 1.00 50.19 418 LYS A O 1
#